Protein 6Y2K (pdb70)

Secondary structure (DSSP, 8-state):
-EEEEE--GGGS-GGGHHHHHHHHHHHTEEEEEE-TT-HHHH-SBTTB---HHHHHHHHHHHHTT-EEEEEP-TTS--HHHHHH-GGG--B-TTS-B--SSSS--S-TT-HHHHHHHHHHHHHHHHHHTT-TTEEEEE-SSSTTTTT-SS--SHHHHHHHHHHHHHHHSSHHHHHHHHTTTGGG---SSGGG---SSS-SSPPPHHHHHHHHHHHHHHHHHHHHHHHHHHHHHSTTPEEEEEEESS--SS-HHHHHTT-SEEEEEE-HHHHHHH-TTS-HHHHHHTTTT--TTHHHHHHHHHHHHTTT-EEEEEE--S--SSSSS-PPPPTTHHHHHHHHHHHTT-SEEEEE-SB--SSSTTTT---SB-TTS-B-HHHHHHHHHHHHHHHHHHHTT--HHHHHTS----SEEEE--HHHHHHHHH--SSTT--HHHHHHHHHHHHHHTT--EEEE-TTS--TT-SEEEES---S--HHHHHHHHH--SEEEE-TTTT---TTS---TT-TTGGGGGTS-EEEEEEEE--TT---EEESTT--EEEEEEEEEEEE-SPEEEEETT--EEEEEETTEEEE-EEE-HHHHHHHHHHHHHHTT-----PPTTEEEEEETTEEEEEE-SSS-EE---SSEEEEES-SEE-TTEEEEEEE-

CATH classification: 3.20.20.80 (+2 more: 3.40.50.880, 2.60.40.1180)

B-factor: mean 21.88, std 9.89, range [7.36, 133.35]

Solvent-accessible surface area: 25505 Å² total; per-residue (Å²): 10,33,4,0,0,0,3,4,0,43,52,22,86,98,104,50,10,75,62,0,0,68,19,0,141,151,5,24,5,77,37,0,2,0,0,0,55,0,0,70,50,0,1,68,69,46,56,108,68,92,31,112,20,0,38,66,2,0,83,40,2,84,80,30,55,4,103,0,1,0,0,0,0,0,0,26,1,9,94,41,0,6,92,147,32,98,59,0,28,3,73,34,119,56,28,154,84,73,43,89,53,76,68,6,6,0,2,2,4,3,120,83,0,30,95,25,0,104,85,0,0,37,43,0,1,107,127,2,0,132,32,100,2,3,31,0,0,0,0,0,4,14,2,0,19,87,107,6,4,50,0,23,9,131,22,7,13,50,18,0,46,134,45,0,36,154,72,31,54,72,10,119,40,0,22,174,16,9,25,0,126,114,165,107,43,80,42,208,47,30,105,66,0,103,24,17,22,136,68,162,87,90,13,14,27,4,11,79,4,2,4,21,22,2,7,2,35,24,0,20,38,2,0,82,17,0,5,70,20,0,105,126,52,2,66,85,45,36,0,0,1,0,2,18,21,38,26,27,22,2,34,0,27,77,0,3,124,28,14,40,2,1,0,5,5,2,24,6,3,1,12,3,28,114,35,103,12,6,71,131,113,24,42,156,81,28,66,106,10,0,5,1,0,4,2,0,0,1,0,1,4,0,13,22,2,6,119,48,75,0,6,0,0,10,1,0,4,6,40,5,44,102,6,93,119,53,21,77,22,27,127,20,0,3,21,0,2,0,0,6,0,0,0,1,7,1,28,3,0,1,0,12,15,1,27,32,3,76,101,41,137,44,81,134,3,10,1,0,0,111,48,86,20,106,58,15,118,0,0,119,26,0,40,73,0,16,99,19,20,149,76,0,12,149,40,28,66,49,84,61,98,83,1,44,80,19,87,19,71,4,125,1,0,0,0,0,20,4,38,3,1,15,6,4,58,15,58,38,121,9,235,37,4,112,1,18,54,18,0,0,53,0,0,16,0,0,7,40,1,24,12,23,1,14,1,7,24,23,100,12,84,10,127,96,16,78,0,0,0,0,0,0,3,0,40,1,55,94,104,1,13,95,70,1,79,75,12,136,8,4,0,2,0,0,0,13,0,0,19,43,47,67,30,17,76,113,11,187,81,73,11,0,3,52,0,22,98,36,1,76,11,52,12,83,168,56,61,34,17,58,97,159,61,57,33,49,4,53,41,209,36,25,69,24,110,1,68,28,11,27,3,64,9,137,27,165,21,65,35,22,0,83,15,125,78,38,27,14,0,0,0,2,101,55,82,34,12,0,1,0,0,4,2,32,55,82,1,5,32,21,2,1,24,87,0,0,126,74,14,69,32,102,47,146,125,22,49,189,4,0,8,14,2,72,2,33,58,0,9,0,0,2,0,4,23,90,103,87,34,89,26,114,21,158,107,13,86,71,30,12,47,46,76,66,0,20,50,6,30,0,0,0,14,46,88,155

Nearest PDB structures (foldseek):
  6y2k-assembly1_A  TM=1.002E+00  e=0.000E+00  Marinomonas sp. ef1
  1kwg-assembly1_A  TM=9.855E-01  e=4.523E-96  Thermus thermophilus
  6lvw-assembly1_A  TM=9.469E-01  e=5.481E-74  Halorubrum lacusprofundi ATCC 49239
  5e9a-assembly1_A  TM=9.154E-01  e=1.864E-57  Rahnella sp. R3
  4uoq-assembly1_C  TM=8.722E-01  e=1.752E-51  Bifidobacterium animalis subsp. lactis Bl-04

Structure (mmCIF, N/CA/C/O backbone):
data_6Y2K
#
_entry.id   6Y2K
#
_cell.length_a   133.332
_cell.length_b   133.332
_cell.length_c   232.574
_cell.angle_alpha   90.000
_cell.angle_beta   90.000
_cell.angle_gamma   120.000
#
_symmetry.space_group_name_H-M   'P 63 2 2'
#
loop_
_entity.id
_entity.type
_entity.pdbx_description
1 polymer beta-galactosidase
2 non-polymer 'CHLORIDE ION'
3 non-polymer GLYCEROL
4 water water
#
loop_
_atom_site.group_PDB
_atom_site.id
_atom_site.type_symbol
_atom_site.label_atom_id
_atom_site.label_alt_id
_atom_site.label_comp_id
_atom_site.label_asym_id
_atom_site.label_entity_id
_atom_site.label_seq_id
_atom_site.pdbx_PDB_ins_code
_atom_site.Cartn_x
_atom_site.Cartn_y
_atom_site.Cartn_z
_atom_site.occupancy
_atom_site.B_iso_or_equiv
_atom_site.auth_seq_id
_atom_site.auth_comp_id
_atom_site.auth_asym_id
_atom_site.auth_atom_id
_atom_site.pdbx_PDB_model_num
ATOM 1 N N . MET A 1 1 ? 37.745 73.322 267.134 1.00 21.76 1 MET A N 1
ATOM 2 C CA . MET A 1 1 ? 37.384 72.104 267.919 1.00 21.62 1 MET A CA 1
ATOM 3 C C . MET A 1 1 ? 36.174 71.394 267.322 1.00 22.01 1 MET A C 1
ATOM 4 O O . MET A 1 1 ? 35.080 71.394 267.900 1.00 22.25 1 MET A O 1
ATOM 9 N N . LYS A 1 2 ? 36.392 70.785 266.157 1.00 22.32 2 LYS A N 1
ATOM 10 C CA . LYS A 1 2 ? 35.338 70.099 265.405 1.00 22.05 2 LYS A CA 1
ATOM 11 C C . LYS A 1 2 ? 35.662 68.622 265.221 1.00 20.48 2 LYS A C 1
ATOM 12 O O . LYS A 1 2 ? 36.820 68.231 265.288 1.00 19.57 2 LYS A O 1
ATOM 18 N N . LEU A 1 3 ? 34.627 67.815 264.996 1.00 19.35 3 LEU A N 1
ATOM 19 C CA . LEU A 1 3 ? 34.775 66.373 264.820 1.00 18.54 3 LEU A CA 1
ATOM 20 C C . LEU A 1 3 ? 34.537 65.943 263.375 1.00 18.62 3 LEU A C 1
ATOM 21 O O . LEU A 1 3 ? 33.762 66.568 262.640 1.00 18.13 3 LEU A O 1
ATOM 26 N N . GLY A 1 4 ? 35.207 64.858 262.989 1.00 18.01 4 GLY A N 1
ATOM 27 C CA . GLY A 1 4 ? 35.121 64.307 261.646 1.00 17.44 4 GLY A CA 1
ATOM 28 C C . GLY A 1 4 ? 35.123 62.790 261.644 1.00 17.28 4 GLY A C 1
ATOM 29 O O . GLY A 1 4 ? 35.326 62.156 262.682 1.00 16.91 4 GLY A O 1
ATOM 30 N N . VAL A 1 5 ? 34.911 62.203 260.472 1.00 17.08 5 VAL A N 1
ATOM 31 C CA . VAL A 1 5 ? 35.072 60.762 260.309 1.00 16.68 5 VAL A CA 1
ATOM 32 C C . VAL A 1 5 ? 35.550 60.396 258.903 1.00 16.47 5 VAL A C 1
ATOM 33 O O . VAL A 1 5 ? 35.223 61.078 257.934 1.00 16.24 5 VAL A O 1
ATOM 37 N N . CYS A 1 6 ? 36.341 59.323 258.814 1.00 16.22 6 CYS A N 1
ATOM 38 C CA . CYS A 1 6 ? 36.749 58.733 257.544 1.00 16.13 6 CYS A CA 1
ATOM 39 C C . CYS A 1 6 ? 35.707 57.686 257.159 1.00 15.85 6 CYS A C 1
ATOM 40 O O . CYS A 1 6 ? 35.371 56.818 257.966 1.00 16.38 6 CYS A O 1
ATOM 43 N N . TYR A 1 7 ? 35.208 57.772 255.923 1.00 16.44 7 TYR A N 1
ATOM 44 C CA . TYR A 1 7 ? 34.014 57.044 255.470 1.00 16.27 7 TYR A CA 1
ATOM 45 C C . TYR A 1 7 ? 34.228 56.413 254.090 1.00 16.23 7 TYR A C 1
ATOM 46 O O . TYR A 1 7 ? 34.923 56.980 253.242 1.00 16.34 7 TYR A O 1
ATOM 55 N N . TYR A 1 8 ? 33.635 55.231 253.884 1.00 15.95 8 TYR A N 1
ATOM 56 C CA . TYR A 1 8 ? 33.755 54.466 252.629 1.00 15.88 8 TYR A CA 1
ATOM 57 C C . TYR A 1 8 ? 32.369 54.080 252.104 1.00 15.81 8 TYR A C 1
ATOM 58 O O . TYR A 1 8 ? 31.947 52.939 252.235 1.00 15.44 8 TYR A O 1
ATOM 67 N N . PRO A 1 9 ? 31.646 55.045 251.504 1.00 16.67 9 PRO A N 1
ATOM 68 C CA . PRO A 1 9 ? 30.318 54.726 250.952 1.00 16.93 9 PRO A CA 1
ATOM 69 C C . PRO A 1 9 ? 30.363 53.589 249.919 1.00 17.13 9 PRO A C 1
ATOM 70 O O . PRO A 1 9 ? 29.437 52.775 249.864 1.00 17.32 9 PRO A O 1
ATOM 74 N N . GLU A 1 10 ? 31.459 53.509 249.161 1.00 16.81 10 GLU A N 1
ATOM 75 C CA . GLU A 1 10 ? 31.674 52.408 248.218 1.00 17.33 10 GLU A CA 1
ATOM 76 C C . GLU A 1 10 ? 31.791 51.001 248.849 1.00 17.54 10 GLU A C 1
ATOM 77 O O . GLU A 1 10 ? 31.735 49.993 248.125 1.00 18.25 10 GLU A O 1
ATOM 83 N N . HIS A 1 11 ? 31.970 50.915 250.169 1.00 17.28 11 HIS A N 1
ATOM 84 C CA . HIS A 1 11 ? 31.958 49.621 250.869 1.00 17.06 11 HIS A CA 1
ATOM 85 C C . HIS A 1 11 ? 30.583 49.154 251.339 1.00 17.26 11 HIS A C 1
ATOM 86 O O . HIS A 1 11 ? 30.463 48.020 251.818 1.00 17.25 11 HIS A O 1
ATOM 93 N N . TRP A 1 12 ? 29.564 50.012 251.229 1.00 17.04 12 TRP A N 1
ATOM 94 C CA . TRP A 1 12 ? 28.239 49.751 251.822 1.00 18.11 12 TRP A CA 1
ATOM 95 C C . TRP A 1 12 ? 27.131 49.919 250.776 1.00 19.28 12 TRP A C 1
ATOM 96 O O . TRP A 1 12 ? 27.256 50.753 249.883 1.00 18.93 12 TRP A O 1
ATOM 107 N N . PRO A 1 13 ? 26.039 49.143 250.895 1.00 20.88 13 PRO A N 1
ATOM 108 C CA . PRO A 1 13 ? 24.932 49.371 249.956 1.00 21.91 13 PRO A CA 1
ATOM 109 C C . PRO A 1 13 ? 24.360 50.790 250.073 1.00 22.23 13 PRO A C 1
ATOM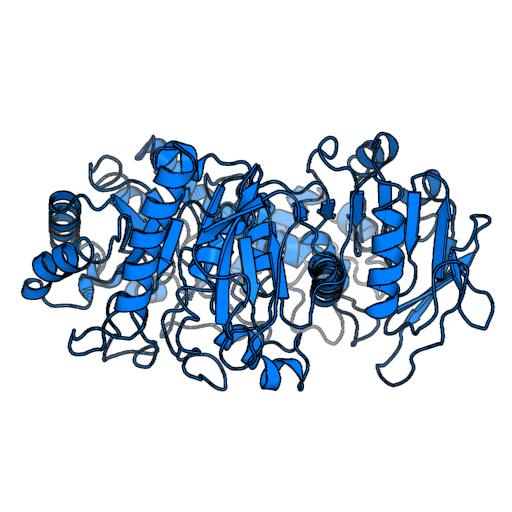 110 O O . PRO A 1 13 ? 24.369 51.373 251.155 1.00 21.14 13 PRO A O 1
ATOM 114 N N . LYS A 1 14 ? 23.888 51.330 248.947 1.00 23.41 14 LYS A N 1
ATOM 115 C CA . LYS A 1 14 ? 23.321 52.689 248.890 1.00 24.03 14 LYS A CA 1
ATOM 116 C C . LYS A 1 14 ? 22.154 52.894 249.854 1.00 22.75 14 LYS A C 1
ATOM 117 O O . LYS A 1 14 ? 21.917 54.015 250.296 1.00 22.14 14 LYS A O 1
ATOM 123 N N . SER A 1 15 ? 21.435 51.816 250.169 1.00 22.47 15 SER A N 1
ATOM 124 C CA . SER A 1 15 ? 20.376 51.835 251.185 1.00 22.99 15 SER A CA 1
ATOM 125 C C . SER A 1 15 ? 20.834 52.252 252.605 1.00 23.20 15 SER A C 1
ATOM 126 O O . SER A 1 15 ? 20.000 52.635 253.426 1.00 23.74 15 SER A O 1
ATOM 129 N N . ARG A 1 16 ? 22.138 52.174 252.883 1.00 22.82 16 ARG A N 1
ATOM 130 C CA . ARG A 1 16 ? 22.732 52.666 254.141 1.00 22.45 16 ARG A CA 1
ATOM 131 C C . ARG A 1 16 ? 23.061 54.156 254.167 1.00 21.80 16 ARG A C 1
ATOM 132 O O . ARG A 1 16 ? 23.187 54.728 255.251 1.00 22.05 16 ARG A O 1
ATOM 140 N N . TRP A 1 17 ? 23.217 54.781 253.001 1.00 21.05 17 TRP A N 1
ATOM 141 C CA . TRP A 1 17 ? 23.884 56.089 252.908 1.00 20.96 17 TRP A CA 1
ATOM 142 C C . TRP A 1 17 ? 23.185 57.248 253.634 1.00 20.98 17 TRP A C 1
ATOM 143 O O . TRP A 1 17 ? 23.852 58.062 254.295 1.00 19.10 17 TRP A O 1
ATOM 154 N N . VAL A 1 18 ? 21.862 57.343 253.514 1.00 21.34 18 VAL A N 1
ATOM 155 C CA . VAL A 1 18 ? 21.134 58.441 254.171 1.00 22.45 18 VAL A CA 1
ATOM 156 C C . VAL A 1 18 ? 21.227 58.276 255.692 1.00 22.45 18 VAL A C 1
ATOM 157 O O . VAL A 1 18 ? 21.522 59.238 256.403 1.00 22.55 18 VAL A O 1
ATOM 161 N N . GLU A 1 19 ? 20.970 57.058 256.166 1.00 23.16 19 GLU A N 1
ATOM 162 C CA . GLU A 1 19 ? 21.106 56.718 257.588 1.00 24.85 19 GLU A CA 1
ATOM 163 C C . GLU A 1 19 ? 22.512 57.019 258.136 1.00 22.83 19 GLU A C 1
ATOM 164 O O . GLU A 1 19 ? 22.628 57.556 259.234 1.00 22.55 19 GLU A O 1
ATOM 170 N N . ASP A 1 20 ? 23.559 56.667 257.383 1.00 21.58 20 ASP A N 1
ATOM 171 C CA . ASP A 1 20 ? 24.939 56.913 257.819 1.00 20.95 20 ASP A CA 1
ATOM 172 C C . ASP A 1 20 ? 25.123 58.401 258.100 1.00 20.36 20 ASP A C 1
ATOM 173 O O . ASP A 1 20 ? 25.615 58.778 259.164 1.00 19.65 20 ASP A O 1
ATOM 178 N N . ALA A 1 21 ? 24.711 59.235 257.147 1.00 19.91 21 ALA A N 1
ATOM 179 C CA . ALA A 1 21 ? 24.895 60.681 257.246 1.00 20.27 21 ALA A CA 1
ATOM 180 C C . ALA A 1 21 ? 24.100 61.301 258.401 1.00 20.34 21 ALA A C 1
ATOM 181 O O . ALA A 1 21 ? 24.604 62.184 259.095 1.00 21.29 21 ALA A O 1
ATOM 183 N N . GLN A 1 22 ? 22.872 60.829 258.608 1.00 21.17 22 GLN A N 1
ATOM 184 C CA . GLN A 1 22 ? 22.022 61.289 259.723 1.00 21.50 22 GLN A CA 1
ATOM 185 C C . GLN A 1 22 ? 22.634 60.906 261.076 1.00 20.68 22 GLN A C 1
ATOM 186 O O . GLN A 1 22 ? 22.702 61.727 261.984 1.00 20.71 22 GLN A O 1
ATOM 192 N N . HIS A 1 23 ? 23.099 59.666 261.172 1.00 19.90 23 HIS A N 1
ATOM 193 C CA . HIS A 1 23 ? 23.769 59.151 262.368 1.00 19.85 23 HIS A CA 1
ATOM 194 C C . HIS A 1 23 ? 25.039 59.984 262.665 1.00 19.97 23 HIS A C 1
ATOM 195 O O . HIS A 1 23 ? 25.240 60.429 263.795 1.00 20.47 23 HIS A O 1
ATOM 202 N N . MET A 1 24 ? 25.855 60.247 261.650 1.00 19.68 24 MET A N 1
ATOM 203 C CA . MET A 1 24 ? 27.034 61.116 261.816 1.00 20.26 24 MET A CA 1
ATOM 204 C C . MET A 1 24 ? 26.667 62.471 262.447 1.00 21.17 24 MET A C 1
ATOM 205 O O . MET A 1 24 ? 27.299 62.924 263.400 1.00 19.73 24 MET A O 1
ATOM 210 N N . ARG A 1 25 ? 25.623 63.087 261.909 1.00 22.67 25 ARG A N 1
ATOM 211 C CA A ARG A 1 25 ? 25.138 64.374 262.410 0.50 23.42 25 ARG A CA 1
ATOM 212 C CA B ARG A 1 25 ? 25.110 64.363 262.407 0.50 23.70 25 ARG A CA 1
ATOM 213 C C . ARG A 1 25 ? 24.732 64.265 263.886 1.00 23.55 25 ARG A C 1
ATOM 214 O O . ARG A 1 25 ? 25.109 65.120 264.689 1.00 23.57 25 ARG A O 1
ATOM 229 N N . ARG A 1 26 ? 23.997 63.209 264.242 1.00 23.38 26 ARG A N 1
ATOM 230 C CA . ARG A 1 26 ? 23.541 63.006 265.631 1.00 23.59 26 ARG A CA 1
ATOM 231 C C . ARG A 1 26 ? 24.698 62.964 266.624 1.00 22.90 26 ARG A C 1
ATOM 232 O O . ARG A 1 26 ? 24.585 63.487 267.726 1.00 21.44 26 ARG A O 1
ATOM 240 N N . ILE A 1 27 ? 25.798 62.332 266.225 1.00 21.83 27 ILE A N 1
ATOM 241 C CA . ILE A 1 27 ? 27.002 62.243 267.061 1.00 21.53 27 ILE A CA 1
ATOM 242 C C . ILE A 1 27 ? 27.670 63.610 267.255 1.00 20.95 27 ILE A C 1
ATOM 243 O O . ILE A 1 27 ? 28.267 63.855 268.297 1.00 21.57 27 ILE A O 1
ATOM 248 N N . GLY A 1 28 ? 27.545 64.499 266.278 1.00 20.44 28 GLY A N 1
ATOM 249 C CA . GLY A 1 28 ? 28.251 65.785 266.279 1.00 20.81 28 GLY A CA 1
ATOM 250 C C . GLY A 1 28 ? 29.368 65.893 265.254 1.00 20.73 28 GLY A C 1
ATOM 251 O O . GLY A 1 28 ? 30.130 66.870 265.272 1.00 20.92 28 GLY A O 1
ATOM 252 N N . ILE A 1 29 ? 29.459 64.904 264.358 1.00 20.38 29 ILE A N 1
ATOM 253 C CA A ILE A 1 29 ? 30.421 64.917 263.255 0.50 20.38 29 ILE A CA 1
ATOM 254 C CA B ILE A 1 29 ? 30.434 64.933 263.271 0.50 20.35 29 ILE A CA 1
ATOM 255 C C . ILE A 1 29 ? 30.056 66.046 262.288 1.00 20.53 29 ILE A C 1
ATOM 256 O O . ILE A 1 29 ? 28.892 66.182 261.913 1.00 19.90 29 ILE A O 1
ATOM 265 N N . GLN A 1 30 ? 31.050 66.841 261.887 1.00 20.51 30 GLN A N 1
ATOM 266 C CA . GLN A 1 30 ? 30.858 67.947 260.938 1.00 21.03 30 GLN A CA 1
ATOM 267 C C . GLN A 1 30 ? 31.601 67.783 259.602 1.00 21.29 30 GLN A C 1
ATOM 268 O O . GLN A 1 30 ? 31.217 68.435 258.612 1.00 19.74 30 GLN A O 1
ATOM 274 N N . TYR A 1 31 ? 32.664 66.960 259.580 1.00 20.24 31 TYR A N 1
ATOM 275 C CA . TYR A 1 31 ? 33.479 66.712 258.387 1.00 20.26 31 TYR A CA 1
ATOM 276 C C . TYR A 1 31 ? 33.555 65.218 258.091 1.00 19.07 31 TYR A C 1
ATOM 277 O O . TYR A 1 31 ? 33.610 64.399 259.003 1.00 17.72 31 TYR A O 1
ATOM 286 N N . VAL A 1 32 ? 33.571 64.873 256.805 1.00 18.45 32 VAL A N 1
ATOM 287 C CA . VAL A 1 32 ? 33.624 63.479 256.369 1.00 18.28 32 VAL A CA 1
ATOM 288 C C . VAL A 1 32 ? 34.614 63.338 255.218 1.00 17.73 32 VAL A C 1
ATOM 289 O O . VAL A 1 32 ? 34.502 64.060 254.220 1.00 17.33 32 VAL A O 1
ATOM 293 N N . ARG A 1 33 ? 35.570 62.411 255.344 1.00 16.99 33 ARG A N 1
ATOM 294 C CA . ARG A 1 33 ? 36.513 62.137 254.258 1.00 16.59 33 ARG A CA 1
ATOM 295 C C . ARG A 1 33 ? 36.030 60.947 253.422 1.00 16.41 33 ARG A C 1
ATOM 296 O O . ARG A 1 33 ? 35.594 59.934 253.966 1.00 16.04 33 ARG A O 1
ATOM 304 N N . VAL A 1 34 ? 36.082 61.093 252.097 1.00 16.37 34 VAL A N 1
ATOM 305 C CA . VAL A 1 34 ? 35.789 59.991 251.170 1.00 16.60 34 VAL A CA 1
ATOM 306 C C . VAL A 1 34 ? 36.731 59.990 249.959 1.00 16.74 34 VAL A C 1
ATOM 307 O O . VAL A 1 34 ? 37.326 61.018 249.626 1.00 16.74 34 VAL A O 1
ATOM 311 N N . GLY A 1 35 ? 36.860 58.823 249.321 1.00 16.64 35 GLY A N 1
ATOM 312 C CA . GLY A 1 35 ? 37.369 58.722 247.943 1.00 16.44 35 GLY A CA 1
ATOM 313 C C . GLY A 1 35 ? 38.798 58.261 247.673 1.00 16.34 35 GLY A C 1
ATOM 314 O O . GLY A 1 35 ? 39.104 57.877 246.537 1.00 17.15 35 GLY A O 1
ATOM 315 N N . GLU A 1 36 ? 39.666 58.270 248.685 1.00 15.82 36 GLU A N 1
ATOM 316 C CA . GLU A 1 36 ? 41.113 58.045 248.458 1.00 15.65 36 GLU A CA 1
ATOM 317 C C . GLU A 1 36 ? 41.522 56.625 248.018 1.00 15.56 36 GLU A C 1
ATOM 318 O O . GLU A 1 36 ? 42.633 56.444 247.517 1.00 15.79 36 GLU A O 1
ATOM 324 N N . PHE A 1 37 ? 40.660 55.625 248.210 1.00 15.85 37 PHE A N 1
ATOM 325 C CA . PHE A 1 37 ? 40.942 54.265 247.727 1.00 16.10 37 PHE A CA 1
ATOM 326 C C . PHE A 1 37 ? 39.980 53.781 246.632 1.00 16.13 37 PHE A C 1
ATOM 327 O O . PHE A 1 37 ? 39.870 52.570 246.400 1.00 16.03 37 PHE A O 1
ATOM 335 N N . SER A 1 38 ? 39.332 54.711 245.923 1.00 16.40 38 SER A N 1
ATOM 336 C CA . SER A 1 38 ? 38.189 54.373 245.047 1.00 16.52 38 SER A CA 1
ATOM 337 C C . SER A 1 38 ? 38.497 54.235 243.540 1.00 16.45 38 SER A C 1
ATOM 338 O O . SER A 1 38 ? 37.571 54.072 242.750 1.00 17.06 38 SER A O 1
ATOM 341 N N . TRP A 1 39 ? 39.769 54.263 243.135 1.00 16.33 39 TRP A N 1
ATOM 342 C CA . TRP A 1 39 ? 40.101 54.225 241.699 1.00 16.32 39 TRP A CA 1
ATOM 343 C C . TRP A 1 39 ? 39.496 53.016 240.978 1.00 16.70 39 TRP A C 1
ATOM 344 O O . TRP A 1 39 ? 38.947 53.179 239.894 1.00 16.91 39 TRP A O 1
ATOM 355 N N . SER A 1 40 ? 39.552 51.817 241.563 1.00 16.83 40 SER A N 1
ATOM 356 C CA . SER A 1 40 ? 38.939 50.643 240.905 1.00 16.99 40 SER A CA 1
ATOM 357 C C . SER A 1 40 ? 37.406 50.738 240.785 1.00 17.50 40 SER A C 1
ATOM 358 O O . SER A 1 40 ? 36.828 50.095 239.913 1.00 17.52 40 SER A O 1
ATOM 361 N N . THR A 1 41 ? 36.761 51.524 241.650 1.00 17.52 41 THR A N 1
ATOM 362 C CA . THR A 1 41 ? 35.319 51.801 241.533 1.00 17.82 41 THR A CA 1
ATOM 363 C C . THR A 1 41 ? 35.075 52.837 240.423 1.00 17.40 41 THR A C 1
ATOM 364 O O . THR A 1 41 ? 34.158 52.680 239.615 1.00 17.06 41 THR A O 1
ATOM 368 N N . ILE A 1 42 ? 35.916 53.871 240.375 1.00 16.95 42 ILE A N 1
ATOM 369 C CA . ILE A 1 42 ? 35.799 54.930 239.364 1.00 16.85 42 ILE A CA 1
ATOM 370 C C . ILE A 1 42 ? 36.108 54.408 237.952 1.00 17.10 42 ILE A C 1
ATOM 371 O O . ILE A 1 42 ? 35.376 54.719 237.017 1.00 17.19 42 ILE A O 1
ATOM 376 N N . GLU A 1 43 ? 37.198 53.650 237.808 1.00 16.16 43 GLU A N 1
ATOM 377 C CA . GLU A 1 43 ? 37.707 53.219 236.502 1.00 15.96 43 GLU A CA 1
ATOM 378 C C . GLU A 1 43 ? 38.170 51.755 236.575 1.00 15.55 43 GLU A C 1
ATOM 379 O O . GLU A 1 43 ? 39.374 51.478 236.652 1.00 15.20 43 GLU A O 1
ATOM 385 N N . PRO A 1 44 ? 37.213 50.813 236.559 1.00 15.54 44 PRO A N 1
ATOM 386 C CA . PRO A 1 44 ? 37.571 49.386 236.647 1.00 15.80 44 PRO A CA 1
ATOM 387 C C . PRO A 1 44 ? 38.315 48.859 235.430 1.00 16.39 44 PRO A C 1
ATOM 388 O O . PRO A 1 44 ? 39.026 47.865 235.545 1.00 16.49 44 PRO A O 1
ATOM 392 N N . THR A 1 45 ? 38.120 49.506 234.280 1.00 16.74 45 THR A N 1
ATOM 393 C CA . THR A 1 45 ? 38.853 49.207 233.051 1.00 17.00 45 THR A CA 1
ATOM 394 C C . THR A 1 45 ? 39.046 50.564 232.354 1.00 17.30 45 THR A C 1
ATOM 395 O O . THR A 1 45 ? 38.181 51.435 232.483 1.00 17.43 45 THR A O 1
ATOM 399 N N . PRO A 1 46 ? 40.184 50.773 231.664 1.00 17.15 46 PRO A N 1
ATOM 400 C CA . PRO A 1 46 ? 40.520 52.117 231.183 1.00 17.38 46 PRO A CA 1
ATOM 401 C C . PRO A 1 46 ? 39.479 52.741 230.256 1.00 17.66 46 PRO A C 1
ATOM 402 O O . PRO A 1 46 ? 39.044 52.113 229.293 1.00 17.25 46 PRO A O 1
ATOM 406 N N . GLY A 1 47 ? 39.078 53.966 230.584 1.00 18.13 47 GLY A N 1
ATOM 407 C CA . GLY A 1 47 ? 38.141 54.722 229.775 1.00 18.67 47 GLY A CA 1
ATOM 408 C C . GLY A 1 47 ? 36.681 54.523 230.129 1.00 19.25 47 GLY A C 1
ATOM 409 O O . GLY A 1 47 ? 35.836 55.220 229.576 1.00 19.63 47 GLY A O 1
ATOM 410 N N . GLU A 1 48 ? 36.376 53.597 231.042 1.00 19.35 48 GLU A N 1
ATOM 411 C CA . GLU A 1 48 ? 34.994 53.323 231.457 1.00 19.83 48 GLU A CA 1
ATOM 412 C C . GLU A 1 48 ? 34.833 53.827 232.889 1.00 19.49 48 GLU A C 1
ATOM 413 O O . GLU A 1 48 ? 35.267 53.181 233.853 1.00 18.88 48 GLU A O 1
ATOM 419 N N . LEU A 1 49 ? 34.243 55.015 233.011 1.00 18.85 49 LEU A N 1
ATOM 420 C CA . LEU A 1 49 ? 34.242 55.768 234.253 1.00 18.31 49 LEU A CA 1
ATOM 421 C C . LEU A 1 49 ? 32.900 55.712 234.941 1.00 18.24 49 LEU A C 1
ATOM 422 O O . LEU A 1 49 ? 31.862 55.700 234.283 1.00 17.20 49 LEU A O 1
ATOM 427 N N . HIS A 1 50 ? 32.942 55.684 236.271 1.00 18.21 50 HIS A N 1
ATOM 428 C CA . HIS A 1 50 ? 31.758 55.583 237.107 1.00 18.96 50 HIS A CA 1
ATOM 429 C C . HIS A 1 50 ? 31.833 56.652 238.198 1.00 18.85 50 HIS A C 1
ATOM 430 O O . HIS A 1 50 ? 32.519 56.470 239.219 1.00 18.50 50 HIS A O 1
ATOM 437 N N . TRP A 1 51 ? 31.161 57.776 237.946 1.00 18.33 51 TRP A N 1
ATOM 438 C CA . TRP A 1 51 ? 31.052 58.889 238.895 1.00 18.58 51 TRP A CA 1
ATOM 439 C C . TRP A 1 51 ? 29.716 58.937 239.642 1.00 18.95 51 TRP A C 1
ATOM 440 O O . TRP A 1 51 ? 29.606 59.657 240.636 1.00 18.27 51 TRP A O 1
ATOM 451 N N . GLU A 1 52 ? 28.705 58.207 239.168 1.00 19.43 52 GLU A N 1
ATOM 452 C CA . GLU A 1 52 ? 27.355 58.281 239.753 1.00 20.18 52 GLU A CA 1
ATOM 453 C C . GLU A 1 52 ? 27.343 58.046 241.273 1.00 19.59 52 GLU A C 1
ATOM 454 O O . GLU A 1 52 ? 26.672 58.780 242.006 1.00 19.04 52 GLU A O 1
ATOM 460 N N . TRP A 1 53 ? 28.079 57.032 241.734 1.00 18.67 53 TRP A N 1
ATOM 461 C CA . TRP A 1 53 ? 28.156 56.705 243.171 1.00 18.46 53 TRP A CA 1
ATOM 462 C C . TRP A 1 53 ? 28.621 57.905 244.002 1.00 18.18 53 TRP A C 1
ATOM 463 O O . TRP A 1 53 ? 28.053 58.203 245.055 1.00 19.30 53 TRP A O 1
ATOM 474 N N . LEU A 1 54 ? 29.637 58.602 243.507 1.00 18.06 54 LEU A N 1
ATOM 475 C CA . LEU A 1 54 ? 30.246 59.710 244.228 1.00 18.76 54 LEU A CA 1
ATOM 476 C C . LEU A 1 54 ? 29.391 60.970 244.104 1.00 19.32 54 LEU A C 1
ATOM 477 O O . LEU A 1 54 ? 29.236 61.708 245.077 1.00 19.30 54 LEU A O 1
ATOM 482 N N . ASP A 1 55 ? 28.830 61.204 242.915 1.00 19.84 55 ASP A N 1
ATOM 483 C CA . ASP A 1 55 ? 27.848 62.284 242.702 1.00 20.16 55 ASP A CA 1
ATOM 484 C C . ASP A 1 55 ? 26.728 62.213 243.738 1.00 20.30 55 ASP A C 1
ATOM 485 O O . ASP A 1 55 ? 26.381 63.226 244.352 1.00 21.52 55 ASP A O 1
ATOM 490 N N . GLU A 1 56 ? 26.181 61.013 243.929 1.00 20.62 56 GLU A N 1
ATOM 491 C CA . GLU A 1 56 ? 25.082 60.794 244.865 1.00 21.64 56 GLU A CA 1
ATOM 492 C C . GLU A 1 56 ? 25.501 60.883 246.325 1.00 20.96 56 GLU A C 1
ATOM 493 O O . GLU A 1 56 ? 24.776 61.456 247.139 1.00 19.31 56 GLU A O 1
ATOM 499 N N . SER A 1 57 ? 26.657 60.305 246.651 1.00 20.38 57 SER A N 1
ATOM 500 C CA . SER A 1 57 ? 27.173 60.333 248.024 1.00 20.46 57 SER A CA 1
ATOM 501 C C . SER A 1 57 ? 27.437 61.757 248.504 1.00 20.52 57 SER A C 1
ATOM 502 O O . SER A 1 57 ? 27.044 62.113 249.611 1.00 21.10 57 SER A O 1
ATOM 505 N N . LEU A 1 58 ? 28.092 62.567 247.678 1.00 20.86 58 LEU A N 1
ATOM 506 C CA . LEU A 1 58 ? 28.377 63.951 248.048 1.00 21.41 58 LEU A CA 1
ATOM 507 C C . LEU A 1 58 ? 27.077 64.735 248.286 1.00 22.73 58 LEU A C 1
ATOM 508 O O . LEU A 1 58 ? 27.001 65.513 249.232 1.00 22.81 58 LEU A O 1
ATOM 513 N N . ASP A 1 59 ? 26.058 64.514 247.452 1.00 23.09 59 ASP A N 1
ATOM 514 C CA . ASP A 1 59 ? 24.757 65.188 247.653 1.00 23.83 59 ASP A CA 1
ATOM 515 C C . ASP A 1 59 ? 24.090 64.786 248.972 1.00 22.86 59 ASP A C 1
ATOM 516 O O . ASP A 1 59 ? 23.581 65.647 249.685 1.00 24.08 59 ASP A O 1
ATOM 521 N N . ILE A 1 60 ? 24.120 63.498 249.311 1.00 22.54 60 ILE A N 1
ATOM 522 C CA . ILE A 1 60 ? 23.538 63.014 250.568 1.00 22.31 60 ILE A CA 1
ATOM 523 C C . ILE A 1 60 ? 24.253 63.630 251.782 1.00 22.77 60 ILE A C 1
ATOM 524 O O . ILE A 1 60 ? 23.598 64.129 252.704 1.00 22.01 60 ILE A O 1
ATOM 529 N N . LEU A 1 61 ? 25.588 63.616 251.759 1.00 22.16 61 LEU A N 1
ATOM 530 C CA . LEU A 1 61 ? 26.390 64.214 252.830 1.00 21.58 61 LEU A CA 1
ATOM 531 C C . LEU A 1 61 ? 26.115 65.723 252.958 1.00 22.27 61 LEU A C 1
ATOM 532 O O . LEU A 1 61 ? 25.950 66.227 254.069 1.00 21.57 61 LEU A O 1
ATOM 537 N N . HIS A 1 62 ? 26.044 66.426 251.826 1.00 23.06 62 HIS A N 1
ATOM 538 C CA . HIS A 1 62 ? 25.707 67.856 251.817 1.00 23.89 62 HIS A CA 1
ATOM 539 C C . HIS A 1 62 ? 24.329 68.144 252.425 1.00 24.70 62 HIS A C 1
ATOM 540 O O . HIS A 1 62 ? 24.176 69.102 253.180 1.00 24.02 62 HIS A O 1
ATOM 547 N N . SER A 1 63 ? 23.349 67.299 252.114 1.00 25.90 63 SER A N 1
ATOM 548 C CA . SER A 1 63 ? 21.969 67.481 252.596 1.00 27.08 63 SER A CA 1
ATOM 549 C C . SER A 1 63 ? 21.821 67.390 254.126 1.00 27.52 63 SER A C 1
ATOM 550 O O . SER A 1 63 ? 20.848 67.904 254.687 1.00 26.39 63 SER A O 1
ATOM 553 N N . GLN A 1 64 ? 22.779 66.734 254.787 1.00 26.75 64 GLN A N 1
ATOM 554 C CA . GLN A 1 64 ? 22.834 66.680 256.248 1.00 26.60 64 GLN A CA 1
ATOM 555 C C . GLN A 1 64 ? 23.758 67.726 256.865 1.00 25.79 64 GLN A C 1
ATOM 556 O O . GLN A 1 64 ? 23.977 67.706 258.070 1.00 26.15 64 GLN A O 1
ATOM 562 N N . GLY A 1 65 ? 24.264 68.656 256.055 1.00 25.38 65 GLY A N 1
ATOM 563 C CA . GLY A 1 65 ? 25.163 69.713 256.523 1.00 25.33 65 GLY A CA 1
ATOM 564 C C . GLY A 1 65 ? 26.608 69.297 256.754 1.00 25.11 65 GLY A C 1
ATOM 565 O O . GLY A 1 65 ? 27.358 70.036 257.384 1.00 26.06 65 GLY A O 1
ATOM 566 N N . LEU A 1 66 ? 27.007 68.137 256.231 1.00 23.95 66 LEU A N 1
ATOM 567 C CA . LEU A 1 66 ? 28.375 67.633 256.398 1.00 23.35 66 LEU A CA 1
ATOM 568 C C . LEU A 1 66 ? 29.289 68.192 255.320 1.00 22.86 66 LEU A C 1
ATOM 569 O O . LEU A 1 66 ? 28.942 68.174 254.138 1.00 23.51 66 LEU A O 1
ATOM 574 N N . LYS A 1 67 ? 30.446 68.693 255.744 1.00 22.01 67 LYS A N 1
ATOM 575 C CA . LYS A 1 67 ? 31.473 69.211 254.856 1.00 22.21 67 LYS A CA 1
ATOM 576 C C . LYS A 1 67 ? 32.412 68.081 254.470 1.00 21.05 67 LYS A C 1
ATOM 577 O O . LYS A 1 67 ? 32.848 67.328 255.334 1.00 21.31 67 LYS A O 1
ATOM 583 N N . VAL A 1 68 ? 32.741 67.969 253.185 1.00 19.18 68 VAL A N 1
ATOM 584 C CA . VAL A 1 68 ? 33.473 66.805 252.686 1.00 18.46 68 VAL A CA 1
ATOM 585 C C . VAL A 1 68 ? 34.939 67.120 252.397 1.00 17.80 68 VAL A C 1
ATOM 586 O O . VAL A 1 68 ? 35.259 68.163 251.823 1.00 17.96 68 VAL A O 1
ATOM 590 N N . ILE A 1 69 ? 35.814 66.202 252.820 1.00 17.26 69 ILE A N 1
ATOM 591 C CA . ILE A 1 69 ? 37.222 66.195 252.447 1.00 16.89 69 ILE A CA 1
ATOM 592 C C . ILE A 1 69 ? 37.353 65.113 251.383 1.00 16.93 69 ILE A C 1
ATOM 593 O O . ILE A 1 69 ? 37.179 63.935 251.685 1.00 16.29 69 ILE A O 1
ATOM 598 N N . LEU A 1 70 ? 37.658 65.506 250.146 1.00 17.02 70 LEU A N 1
ATOM 599 C CA . LEU A 1 70 ? 37.689 64.567 249.023 1.00 17.47 70 LEU A CA 1
ATOM 600 C C . LEU A 1 70 ? 39.131 64.104 248.810 1.00 16.69 70 LEU A C 1
ATOM 601 O O . LEU A 1 70 ? 40.023 64.922 248.625 1.00 16.06 70 LEU A O 1
ATOM 606 N N . GLY A 1 71 ? 39.362 62.799 248.837 1.00 16.62 71 GLY A N 1
ATOM 607 C CA . GLY A 1 71 ? 40.712 62.256 248.615 1.00 16.41 71 GLY A CA 1
ATOM 608 C C . GLY A 1 71 ? 40.976 61.888 247.159 1.00 16.12 71 GLY A C 1
ATOM 609 O O . GLY A 1 71 ? 40.160 61.201 246.556 1.00 16.44 71 GLY A O 1
ATOM 610 N N . THR A 1 72 ? 42.109 62.325 246.597 1.00 15.94 72 THR A N 1
ATOM 611 C CA . THR A 1 72 ? 42.539 61.832 245.293 1.00 15.90 72 THR A CA 1
ATOM 612 C C . THR A 1 72 ? 42.963 60.367 245.495 1.00 16.31 72 THR A C 1
ATOM 613 O O . THR A 1 72 ? 43.565 60.041 246.518 1.00 16.36 72 THR A O 1
ATOM 617 N N . PRO A 1 73 ? 42.637 59.487 244.536 1.00 16.37 73 PRO A N 1
ATOM 618 C CA . PRO A 1 73 ? 42.771 58.045 244.727 1.00 16.16 73 PRO A CA 1
ATOM 619 C C . PRO A 1 73 ? 44.122 57.434 244.311 1.00 15.52 73 PRO A C 1
ATOM 620 O O . PRO A 1 73 ? 44.202 56.227 244.044 1.00 15.61 73 PRO A O 1
ATOM 624 N N . THR A 1 74 ? 45.179 58.237 244.324 1.00 15.37 74 THR A N 1
ATOM 625 C CA . THR A 1 74 ? 46.455 57.855 243.715 1.00 15.42 74 THR A CA 1
ATOM 626 C C . THR A 1 74 ? 47.342 56.924 244.566 1.00 15.50 74 THR A C 1
ATOM 627 O O . THR A 1 74 ? 48.368 56.443 244.075 1.00 15.57 74 THR A O 1
ATOM 631 N N . ALA A 1 75 ? 46.953 56.658 245.812 1.00 15.45 75 ALA A N 1
ATOM 632 C CA . ALA A 1 75 ? 47.681 55.717 246.673 1.00 15.48 75 ALA A CA 1
ATOM 633 C C . ALA A 1 75 ? 47.530 54.279 246.216 1.00 15.57 75 ALA A C 1
ATOM 634 O O . ALA A 1 75 ? 48.418 53.457 246.465 1.00 16.18 75 ALA A O 1
ATOM 636 N N . THR A 1 76 ? 46.401 53.979 245.576 1.00 15.30 76 THR A N 1
ATOM 637 C CA . THR A 1 76 ? 46.035 52.624 245.189 1.00 15.22 76 THR A CA 1
ATOM 638 C C . THR A 1 76 ? 45.533 52.576 243.738 1.00 15.19 76 THR A C 1
ATOM 639 O O . THR A 1 76 ? 44.340 52.394 243.500 1.00 14.99 76 THR A O 1
ATOM 643 N N . PRO A 1 77 ? 46.450 52.733 242.756 1.00 14.87 77 PRO A N 1
ATOM 644 C CA . PRO A 1 77 ? 46.027 52.610 241.356 1.00 14.88 77 PRO A CA 1
ATOM 645 C C . PRO A 1 77 ? 45.651 51.161 240.994 1.00 15.30 77 PRO A C 1
ATOM 646 O O . PRO A 1 77 ? 46.150 50.223 241.638 1.00 15.01 77 PRO A O 1
ATOM 650 N N . PRO A 1 78 ? 44.766 50.974 239.988 1.00 15.39 78 PRO A N 1
ATOM 651 C CA . PRO A 1 78 ? 44.281 49.622 239.688 1.00 15.36 78 PRO A CA 1
ATOM 652 C C . PRO A 1 78 ? 45.302 48.745 238.970 1.00 14.84 78 PRO A C 1
ATOM 653 O O . PRO A 1 78 ? 46.259 49.259 238.391 1.00 14.85 78 PRO A O 1
ATOM 657 N N . LYS A 1 79 ? 45.055 47.435 238.971 1.00 14.89 79 LYS A N 1
ATOM 658 C CA . LYS A 1 79 ? 45.988 46.472 238.382 1.00 15.02 79 LYS A CA 1
ATOM 659 C C . LYS A 1 79 ? 46.166 46.661 236.871 1.00 15.55 79 LYS A C 1
ATOM 660 O O . LYS A 1 79 ? 47.280 46.511 236.355 1.00 15.34 79 LYS A O 1
ATOM 666 N N . TRP A 1 80 ? 45.086 47.008 236.161 1.00 16.04 80 TRP A N 1
ATOM 667 C CA . TRP A 1 80 ? 45.209 47.283 234.724 1.00 16.24 80 TRP A CA 1
ATOM 668 C C . TRP A 1 80 ? 46.221 48.400 234.441 1.00 16.65 80 TRP A C 1
ATOM 669 O O . TRP A 1 80 ? 46.954 48.346 233.457 1.00 17.69 80 TRP A O 1
ATOM 680 N N . LEU A 1 81 ? 46.273 49.400 235.318 1.00 16.82 81 LEU A N 1
ATOM 681 C CA . LEU A 1 81 ? 47.203 50.526 235.155 1.00 17.04 81 LEU A CA 1
ATOM 682 C C . LEU A 1 81 ? 48.650 50.091 235.456 1.00 16.87 81 LEU A C 1
ATOM 683 O O . LEU A 1 81 ? 49.570 50.416 234.707 1.00 17.08 81 LEU A O 1
ATOM 688 N N . VAL A 1 82 ? 48.831 49.330 236.532 1.00 17.25 82 VAL A N 1
ATOM 689 C CA . VAL A 1 82 ? 50.138 48.738 236.873 1.00 17.60 82 VAL A CA 1
ATOM 690 C C . VAL A 1 82 ? 50.675 47.891 235.709 1.00 17.81 82 VAL A C 1
ATOM 691 O O . VAL A 1 82 ? 51.842 48.021 235.332 1.00 16.90 82 VAL A O 1
ATOM 695 N N . ASP A 1 83 ? 49.817 47.049 235.134 1.00 18.22 83 ASP A N 1
ATOM 696 C CA . ASP A 1 83 ? 50.216 46.185 234.023 1.00 18.66 83 ASP A CA 1
ATOM 697 C C . ASP A 1 83 ? 50.646 46.993 232.785 1.00 19.05 83 ASP A C 1
ATOM 698 O O . ASP A 1 83 ? 51.538 46.572 232.052 1.00 18.31 83 ASP A O 1
ATOM 703 N N . ARG A 1 84 ? 50.015 48.146 232.569 1.00 19.09 84 ARG A N 1
ATOM 704 C CA . ARG A 1 84 ? 50.409 49.060 231.485 1.00 19.70 84 ARG A CA 1
ATOM 705 C C . ARG A 1 84 ? 51.729 49.795 231.714 1.00 19.23 84 ARG A C 1
ATOM 706 O O . ARG A 1 84 ? 52.358 50.219 230.748 1.00 18.16 84 ARG A O 1
ATOM 714 N N . HIS A 1 85 ? 52.130 49.966 232.974 1.00 19.10 85 HIS A N 1
ATOM 715 C CA . HIS A 1 85 ? 53.310 50.754 233.319 1.00 19.61 85 HIS A CA 1
ATOM 716 C C . HIS A 1 85 ? 54.221 50.009 234.300 1.00 20.25 85 HIS A C 1
ATOM 717 O O . HIS A 1 85 ? 54.348 50.415 235.452 1.00 19.99 85 HIS A O 1
ATOM 724 N N . PRO A 1 86 ? 54.879 48.926 233.847 1.00 20.80 86 PRO A N 1
ATOM 725 C CA . PRO A 1 86 ? 55.780 48.168 234.738 1.00 21.18 86 PRO A CA 1
ATOM 726 C C . PRO A 1 86 ? 56.915 48.988 235.364 1.00 21.03 86 PRO A C 1
ATOM 727 O O . PRO A 1 86 ? 57.347 48.673 236.480 1.00 20.98 86 PRO A O 1
ATOM 731 N N . SER A 1 87 ? 57.371 50.034 234.673 1.00 20.21 87 SER A N 1
ATOM 732 C CA . SER A 1 87 ? 58.386 50.942 235.222 1.00 19.76 87 SER A CA 1
ATOM 733 C C . SER A 1 87 ? 57.904 51.809 236.408 1.00 19.60 87 SER A C 1
ATOM 734 O O . SER A 1 87 ? 58.729 52.500 237.031 1.00 19.68 87 SER A O 1
ATOM 737 N N . MET A 1 88 ? 56.596 51.816 236.698 1.00 17.85 88 MET A N 1
ATOM 738 C CA . MET A 1 88 ? 56.068 52.544 237.858 1.00 17.51 88 MET A CA 1
ATOM 739 C C . MET A 1 88 ? 56.341 51.847 239.191 1.00 16.83 88 MET A C 1
ATOM 740 O O . MET A 1 88 ? 56.296 52.490 240.230 1.00 16.18 88 MET A O 1
ATOM 745 N N . LEU A 1 89 ? 56.595 50.541 239.168 1.00 16.84 89 LEU A N 1
ATOM 746 C CA . LEU A 1 89 ? 56.760 49.783 240.401 1.00 16.80 89 LEU A CA 1
ATOM 747 C C . LEU A 1 89 ? 58.105 50.039 241.071 1.00 16.36 89 LEU A C 1
ATOM 748 O O . LEU A 1 89 ? 59.150 50.057 240.422 1.00 15.69 89 LEU A O 1
ATOM 753 N N . ALA A 1 90 ? 58.059 50.238 242.385 1.00 16.29 90 ALA A N 1
ATOM 754 C CA . ALA A 1 90 ? 59.260 50.397 243.189 1.00 16.42 90 ALA A CA 1
ATOM 755 C C . ALA A 1 90 ? 60.027 49.084 243.315 1.00 16.96 90 ALA A C 1
ATOM 756 O O . ALA A 1 90 ? 59.477 48.002 243.088 1.00 15.82 90 ALA A O 1
ATOM 758 N N . LYS A 1 91 ? 61.301 49.190 243.672 1.00 17.96 91 LYS A N 1
ATOM 759 C CA . LYS A 1 91 ? 62.050 48.041 244.196 1.00 18.77 91 LYS A CA 1
ATOM 760 C C . LYS A 1 91 ? 62.508 48.341 245.604 1.00 18.35 91 LYS A C 1
ATOM 761 O O . LYS A 1 91 ? 62.898 49.473 245.908 1.00 17.08 91 LYS A O 1
ATOM 767 N N . ASP A 1 92 ? 62.462 47.323 246.461 1.00 18.59 92 ASP A N 1
ATOM 768 C CA . ASP A 1 92 ? 62.943 47.455 247.827 1.00 19.65 92 ASP A CA 1
ATOM 769 C C . ASP A 1 92 ? 64.477 47.478 247.868 1.00 19.85 92 ASP A C 1
ATOM 770 O O . ASP A 1 92 ? 65.144 47.342 246.839 1.00 19.11 92 ASP A O 1
ATOM 775 N N . GLU A 1 93 ? 65.014 47.661 249.065 1.00 21.37 93 GLU A N 1
ATOM 776 C CA . GLU A 1 93 ? 66.458 47.742 249.287 1.00 24.06 93 GLU A CA 1
ATOM 777 C C . GLU A 1 93 ? 67.189 46.471 248.863 1.00 24.04 93 GLU A C 1
ATOM 778 O O . GLU A 1 93 ? 68.342 46.528 248.433 1.00 23.85 93 GLU A O 1
ATOM 784 N N . ALA A 1 94 ? 66.497 45.335 248.958 1.00 24.59 94 ALA A N 1
ATOM 785 C CA . ALA A 1 94 ? 67.031 44.053 248.504 1.00 25.58 94 ALA A CA 1
ATOM 786 C C . ALA A 1 94 ? 66.980 43.847 246.989 1.00 25.11 94 ALA A C 1
ATOM 787 O O . ALA A 1 94 ? 67.428 42.818 246.513 1.00 27.01 94 ALA A O 1
ATOM 789 N N . GLY A 1 95 ? 66.432 44.802 246.238 1.00 24.38 95 GLY A N 1
ATOM 790 C CA . GLY A 1 95 ? 66.351 44.713 244.786 1.00 23.94 95 GLY A CA 1
ATOM 791 C C . GLY A 1 95 ? 65.117 44.038 244.209 1.00 23.81 95 GLY A C 1
ATOM 792 O O . GLY A 1 95 ? 65.058 43.847 243.001 1.00 23.65 95 GLY A O 1
ATOM 793 N N . ARG A 1 96 ? 64.129 43.695 245.044 1.00 24.86 96 ARG A N 1
ATOM 794 C CA . ARG A 1 96 ? 62.903 43.016 244.573 1.00 24.77 96 ARG A CA 1
ATOM 795 C C . ARG A 1 96 ? 61.768 43.987 244.290 1.00 22.71 96 ARG A C 1
ATOM 796 O O . ARG A 1 96 ? 61.586 44.969 245.006 1.00 20.12 96 ARG A O 1
ATOM 804 N N . VAL A 1 97 ? 60.982 43.675 243.268 1.00 20.85 97 VAL A N 1
ATOM 805 C CA . VAL A 1 97 ? 59.849 44.511 242.885 1.00 20.20 97 VAL A CA 1
ATOM 806 C C . VAL A 1 97 ? 58.815 44.488 244.018 1.00 18.77 97 VAL A C 1
ATOM 807 O O . VAL A 1 97 ? 58.579 43.442 244.636 1.00 18.09 97 VAL A O 1
ATOM 811 N N . ARG A 1 98 ? 58.239 45.656 244.299 1.00 17.34 98 ARG A N 1
ATOM 812 C CA . ARG A 1 98 ? 57.185 45.796 245.294 1.00 16.86 98 ARG A CA 1
ATOM 813 C C . ARG A 1 98 ? 55.855 45.825 244.544 1.00 16.92 98 ARG A C 1
ATOM 814 O O . ARG A 1 98 ? 55.477 46.852 243.962 1.00 16.50 98 ARG A O 1
ATOM 822 N N . GLY A 1 99 ? 55.159 44.688 244.557 1.00 16.56 99 GLY A N 1
ATOM 823 C CA . GLY A 1 99 ? 54.050 44.452 243.636 1.00 16.34 99 GLY A CA 1
ATOM 824 C C . GLY A 1 99 ? 52.677 44.899 244.100 1.00 15.98 99 GLY A C 1
ATOM 825 O O . GLY A 1 99 ? 52.468 45.237 245.269 1.00 16.02 99 GLY A O 1
ATOM 826 N N . PHE A 1 100 ? 51.749 44.889 243.148 1.00 15.69 100 PHE A N 1
ATOM 827 C CA . PHE A 1 100 ? 50.309 44.988 243.392 1.00 15.15 100 PHE A CA 1
ATOM 828 C C . PHE A 1 100 ? 49.802 43.885 244.333 1.00 15.15 100 PHE A C 1
ATOM 829 O O . PHE A 1 100 ? 50.369 42.783 244.394 1.00 14.86 100 PHE A O 1
ATOM 837 N N . GLY A 1 101 ? 48.700 44.189 245.021 1.00 14.94 101 GLY A N 1
ATOM 838 C CA . GLY A 1 101 ? 48.022 43.271 245.935 1.00 15.05 101 GLY A CA 1
ATOM 839 C C . GLY A 1 101 ? 47.787 43.819 247.334 1.00 15.24 101 GLY A C 1
ATOM 840 O O . GLY A 1 101 ? 47.101 43.169 248.143 1.00 15.10 101 GLY A O 1
ATOM 841 N N . SER A 1 102 ? 48.381 44.987 247.623 1.00 14.80 102 SER A N 1
ATOM 842 C CA . SER A 1 102 ? 48.194 45.710 248.873 1.00 14.76 102 SER A CA 1
ATOM 843 C C . SER A 1 102 ? 47.915 47.178 248.500 1.00 15.09 102 SER A C 1
ATOM 844 O O . SER A 1 102 ? 46.917 47.445 247.803 1.00 15.26 102 SER A O 1
ATOM 847 N N . ARG A 1 103 ? 48.758 48.111 248.934 1.00 14.65 103 ARG A N 1
ATOM 848 C CA . ARG A 1 103 ? 48.613 49.526 248.563 1.00 15.23 103 ARG A CA 1
ATOM 849 C C . ARG A 1 103 ? 49.982 50.177 248.421 1.00 14.92 103 ARG A C 1
ATOM 850 O O . ARG A 1 103 ? 50.989 49.580 248.798 1.00 14.26 103 ARG A O 1
ATOM 858 N N . ARG A 1 104 ? 49.990 51.397 247.872 1.00 14.97 104 ARG A N 1
ATOM 859 C CA . ARG A 1 104 ? 51.196 52.217 247.696 1.00 15.21 104 ARG A CA 1
ATOM 860 C C . ARG A 1 104 ? 52.240 51.599 246.746 1.00 15.27 104 ARG A C 1
ATOM 861 O O . ARG A 1 104 ? 53.445 51.827 246.883 1.00 15.30 104 ARG A O 1
ATOM 869 N N . HIS A 1 105 ? 51.744 50.892 245.735 1.00 15.44 105 HIS A N 1
ATOM 870 C CA . HIS A 1 105 ? 52.579 50.202 244.723 1.00 15.55 105 HIS A CA 1
ATOM 871 C C . HIS A 1 105 ? 52.988 51.138 243.577 1.00 15.68 105 HIS A C 1
ATOM 872 O O . HIS A 1 105 ? 52.562 50.989 242.432 1.00 15.94 105 HIS A O 1
ATOM 879 N N . TYR A 1 106 ? 53.828 52.112 243.907 1.00 15.45 106 TYR A N 1
ATOM 880 C CA . TYR A 1 106 ? 54.494 52.945 242.919 1.00 14.84 106 TYR A CA 1
ATOM 881 C C . TYR A 1 106 ? 55.727 53.592 243.530 1.00 14.91 106 TYR A C 1
ATOM 882 O O . TYR A 1 106 ? 55.801 53.772 244.755 1.00 15.03 106 TYR A O 1
ATOM 891 N N . THR A 1 107 ? 56.687 53.937 242.681 1.00 14.95 107 THR A N 1
ATOM 892 C CA . THR A 1 107 ? 57.760 54.836 243.088 1.00 15.32 107 THR A CA 1
ATOM 893 C C . THR A 1 107 ? 57.384 56.257 242.686 1.00 15.71 107 THR A C 1
ATOM 894 O O . THR A 1 107 ? 56.872 56.485 241.582 1.00 15.90 107 THR A O 1
ATOM 898 N N . PHE A 1 108 ? 57.655 57.200 243.591 1.00 15.92 108 PHE A N 1
ATOM 899 C CA . PHE A 1 108 ? 57.436 58.636 243.356 1.00 16.10 108 PHE A CA 1
ATOM 900 C C . PHE A 1 108 ? 58.250 59.173 242.164 1.00 16.56 108 PHE A C 1
ATOM 901 O O . PHE A 1 108 ? 57.920 60.236 241.613 1.00 16.87 108 PHE A O 1
ATOM 909 N N . ALA A 1 109 ? 59.319 58.462 241.779 1.00 16.52 109 ALA A N 1
ATOM 910 C CA . ALA A 1 109 ? 60.157 58.859 240.639 1.00 16.57 109 ALA A CA 1
ATOM 911 C C . ALA A 1 109 ? 59.555 58.535 239.271 1.00 16.93 109 ALA A C 1
ATOM 912 O O . ALA A 1 109 ? 60.064 59.025 238.258 1.00 16.55 109 ALA A O 1
ATOM 914 N N . SER A 1 110 ? 58.501 57.713 239.235 1.00 16.78 110 SER A N 1
ATOM 915 C CA . SER A 1 110 ? 57.914 57.259 237.977 1.00 17.38 110 SER A CA 1
ATOM 916 C C . SER A 1 110 ? 57.219 58.400 237.250 1.00 17.56 110 SER A C 1
ATOM 917 O O . SER A 1 110 ? 56.198 58.895 237.707 1.00 17.42 110 SER A O 1
ATOM 920 N N . LEU A 1 111 ? 57.769 58.798 236.108 1.00 17.87 111 LEU A N 1
ATOM 921 C CA . LEU A 1 111 ? 57.174 59.864 235.302 1.00 18.52 111 LEU A CA 1
ATOM 922 C C . LEU A 1 111 ? 55.893 59.389 234.599 1.00 18.51 111 LEU A C 1
ATOM 923 O O . LEU A 1 111 ? 54.937 60.170 234.440 1.00 17.52 111 LEU A O 1
ATOM 928 N N . GLU A 1 112 ? 55.862 58.110 234.213 1.00 18.66 112 GLU A N 1
ATOM 929 C CA . GLU A 1 112 ? 54.664 57.520 233.623 1.00 19.24 112 GLU A CA 1
ATOM 930 C C . GLU A 1 112 ? 53.486 57.559 234.602 1.00 18.81 112 GLU A C 1
ATOM 931 O O . GLU A 1 112 ? 52.385 57.951 234.221 1.00 18.55 112 GLU A O 1
ATOM 937 N N . TYR A 1 113 ? 53.704 57.168 235.862 1.00 17.91 113 TYR A N 1
ATOM 938 C CA . TYR A 1 113 ? 52.601 57.207 236.831 1.00 17.32 113 TYR A CA 1
ATOM 939 C C . TYR A 1 113 ? 52.199 58.652 237.159 1.00 17.49 113 TYR A C 1
ATOM 940 O O . TYR A 1 113 ? 51.025 58.929 237.366 1.00 16.72 113 TYR A O 1
ATOM 949 N N . ARG A 1 114 ? 53.160 59.571 237.186 1.00 18.02 114 ARG A N 1
ATOM 950 C CA . ARG A 1 114 ? 52.816 60.985 237.390 1.00 19.02 114 ARG A CA 1
ATOM 951 C C . ARG A 1 114 ? 51.857 61.510 236.317 1.00 18.71 114 ARG A C 1
ATOM 952 O O . ARG A 1 114 ? 50.957 62.285 236.634 1.00 18.37 114 ARG A O 1
ATOM 960 N N . GLU A 1 115 ? 52.063 61.110 235.061 1.00 18.69 115 GLU A N 1
ATOM 961 C CA A GLU A 1 115 ? 51.143 61.516 233.994 0.50 18.86 115 GLU A CA 1
ATOM 962 C CA B GLU A 1 115 ? 51.159 61.481 233.963 0.50 18.98 115 GLU A CA 1
ATOM 963 C C . GLU A 1 115 ? 49.759 60.892 234.197 1.00 18.72 115 GLU A C 1
ATOM 964 O O . GLU A 1 115 ? 48.750 61.572 234.006 1.00 18.00 115 GLU A O 1
ATOM 975 N N . GLU A 1 116 ? 49.697 59.622 234.620 1.00 18.37 116 GLU A N 1
ATOM 976 C CA . GLU A 1 116 ? 48.402 59.008 234.960 1.00 18.93 116 GLU A CA 1
ATOM 977 C C . GLU A 1 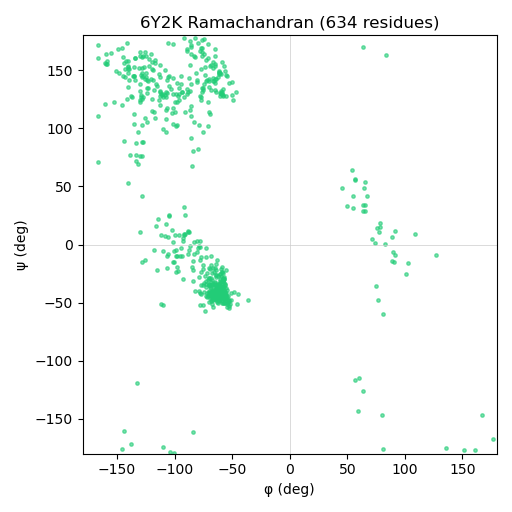116 ? 47.721 59.742 236.124 1.00 18.35 116 GLU A C 1
ATOM 978 O O . GLU A 1 116 ? 46.507 59.929 236.105 1.00 17.35 116 GLU A O 1
ATOM 984 N N . CYS A 1 117 ? 48.505 60.167 237.119 1.00 17.73 117 CYS A N 1
ATOM 985 C CA . CYS A 1 117 ? 47.976 60.972 238.229 1.00 18.30 117 CYS A CA 1
ATOM 986 C C . CYS A 1 117 ? 47.460 62.330 237.742 1.00 18.62 117 CYS A C 1
ATOM 987 O O . CYS A 1 117 ? 46.403 62.781 238.192 1.00 17.92 117 CYS A O 1
ATOM 990 N N . ARG A 1 118 ? 48.212 62.975 236.844 1.00 19.58 118 ARG A N 1
ATOM 991 C CA A ARG A 1 118 ? 47.772 64.237 236.241 0.50 20.23 118 ARG A CA 1
ATOM 992 C CA B ARG A 1 118 ? 47.782 64.234 236.226 0.50 20.42 118 ARG A CA 1
ATOM 993 C C . ARG A 1 118 ? 46.394 64.075 235.595 1.00 20.60 118 ARG A C 1
ATOM 994 O O . ARG A 1 118 ? 45.519 64.918 235.796 1.00 19.68 118 ARG A O 1
ATOM 1009 N N . ARG A 1 119 ? 46.212 62.984 234.839 1.00 21.08 119 ARG A N 1
ATOM 1010 C CA A ARG A 1 119 ? 44.932 62.686 234.175 0.50 21.92 119 ARG A CA 1
ATOM 1011 C CA B ARG A 1 119 ? 44.941 62.697 234.172 0.50 21.23 119 ARG A CA 1
ATOM 1012 C C . ARG A 1 119 ? 43.784 62.531 235.162 1.00 21.29 119 ARG A C 1
ATOM 1013 O O . ARG A 1 119 ? 42.745 63.173 235.015 1.00 20.03 119 ARG A O 1
ATOM 1028 N N . MET A 1 120 ? 43.963 61.660 236.156 1.00 20.41 120 MET A N 1
ATOM 1029 C CA . MET A 1 120 ? 42.883 61.346 237.096 1.00 20.33 120 MET A CA 1
ATOM 1030 C C . MET A 1 120 ? 42.554 62.516 238.026 1.00 19.17 120 MET A C 1
ATOM 1031 O O . MET A 1 120 ? 41.379 62.786 238.287 1.00 18.47 120 MET A O 1
ATOM 1036 N N . VAL A 1 121 ? 43.580 63.196 238.527 1.00 18.89 121 VAL A N 1
ATOM 1037 C CA . VAL A 1 121 ? 43.355 64.332 239.421 1.00 18.88 121 VAL A CA 1
ATOM 1038 C C . VAL A 1 121 ? 42.678 65.487 238.672 1.00 18.49 121 VAL A C 1
ATOM 1039 O O . VAL A 1 121 ? 41.809 66.156 239.234 1.00 18.66 121 VAL A O 1
ATOM 1043 N N . THR A 1 122 ? 43.069 65.710 237.420 1.00 18.22 122 THR A N 1
ATOM 1044 C CA . THR A 1 122 ? 42.387 66.687 236.569 1.00 18.61 122 THR A CA 1
ATOM 1045 C C . THR A 1 122 ? 40.921 66.310 236.353 1.00 18.92 122 THR A C 1
ATOM 1046 O O . THR A 1 122 ? 40.042 67.160 236.516 1.00 18.80 122 THR A O 1
ATOM 1050 N N . MET A 1 123 ? 40.655 65.048 236.007 1.00 19.45 123 MET A N 1
ATOM 1051 C CA . MET A 1 123 ? 39.270 64.573 235.868 1.00 20.28 123 MET A CA 1
ATOM 1052 C C . MET A 1 123 ? 38.436 64.850 237.119 1.00 19.77 123 MET A C 1
ATOM 1053 O O . MET A 1 123 ? 37.341 65.401 237.024 1.00 18.94 123 MET A O 1
ATOM 1058 N N . MET A 1 124 ? 38.961 64.466 238.285 1.00 19.86 124 MET A N 1
ATOM 1059 C CA . MET A 1 124 ? 38.257 64.658 239.570 1.00 20.40 124 MET A CA 1
ATOM 1060 C C . MET A 1 124 ? 38.062 66.112 239.949 1.00 20.01 124 MET A C 1
ATOM 1061 O O . MET A 1 124 ? 36.977 66.494 240.386 1.00 20.97 124 MET A O 1
ATOM 1066 N N . ALA A 1 125 ? 39.132 66.893 239.829 1.00 19.82 125 ALA A N 1
ATOM 1067 C CA . ALA A 1 125 ? 39.105 68.321 240.156 1.00 19.60 125 ALA A CA 1
ATOM 1068 C C . ALA A 1 125 ? 38.157 69.129 239.252 1.00 20.04 125 ALA A C 1
ATOM 1069 O O . ALA A 1 125 ? 37.533 70.087 239.713 1.00 20.12 125 ALA A O 1
ATOM 1071 N N . GLU A 1 126 ? 38.073 68.757 237.972 1.00 19.91 126 GLU A N 1
ATOM 1072 C CA A GLU A 1 126 ? 37.148 69.417 237.054 0.50 20.06 126 GLU A CA 1
ATOM 1073 C CA B GLU A 1 126 ? 37.138 69.394 237.031 0.50 19.97 126 GLU A CA 1
ATOM 1074 C C . GLU A 1 126 ? 35.700 69.079 237.425 1.00 20.01 126 GLU A C 1
ATOM 1075 O O . GLU A 1 126 ? 34.853 69.967 237.458 1.00 20.86 126 GLU A O 1
ATOM 1086 N N . ARG A 1 127 ? 35.426 67.816 237.748 1.00 19.19 127 ARG A N 1
ATOM 1087 C CA . ARG A 1 127 ? 34.066 67.409 238.110 1.00 18.65 127 ARG A CA 1
ATOM 1088 C C . ARG A 1 127 ? 33.595 67.958 239.468 1.00 19.00 127 ARG A C 1
ATOM 1089 O O . ARG A 1 127 ? 32.432 68.382 239.592 1.00 18.64 127 ARG A O 1
ATOM 1097 N N . TYR A 1 128 ? 34.473 67.936 240.477 1.00 18.01 128 TYR A N 1
ATOM 1098 C CA . TYR A 1 128 ? 34.063 68.192 241.869 1.00 18.02 128 TYR A CA 1
ATOM 1099 C C . TYR A 1 128 ? 34.683 69.405 242.533 1.00 18.21 128 TYR A C 1
ATOM 1100 O O . TYR A 1 128 ? 34.309 69.729 243.670 1.00 18.14 128 TYR A O 1
ATOM 1109 N N . GLY A 1 129 ? 35.609 70.081 241.852 1.00 18.70 129 GLY A N 1
ATOM 1110 C CA . GLY A 1 129 ? 36.328 71.215 242.432 1.00 19.93 129 GLY A CA 1
ATOM 1111 C C . GLY A 1 129 ? 35.466 72.381 242.894 1.00 20.74 129 GLY A C 1
ATOM 1112 O O . GLY A 1 129 ? 35.898 73.157 243.756 1.00 20.72 129 GLY A O 1
ATOM 1113 N N . HIS A 1 130 ? 34.262 72.514 242.325 1.00 22.12 130 HIS A N 1
ATOM 1114 C CA . HIS A 1 130 ? 33.293 73.550 242.748 1.00 22.99 130 HIS A CA 1
ATOM 1115 C C . HIS A 1 130 ? 31.995 72.994 243.337 1.00 22.57 130 HIS A C 1
ATOM 1116 O O . HIS A 1 130 ? 31.020 73.722 243.499 1.00 23.51 130 HIS A O 1
ATOM 1123 N N . HIS A 1 131 ? 31.996 71.715 243.701 1.00 22.26 131 HIS A N 1
ATOM 1124 C CA . HIS A 1 131 ? 30.839 71.095 244.324 1.00 21.86 131 HIS A CA 1
ATOM 1125 C C . HIS A 1 131 ? 30.667 71.718 245.720 1.00 22.18 131 HIS A C 1
ATOM 1126 O O . HIS A 1 131 ? 31.658 71.850 246.447 1.00 21.82 131 HIS A O 1
ATOM 1133 N N . PRO A 1 132 ? 29.428 72.127 246.093 1.00 22.37 132 PRO A N 1
ATOM 1134 C CA . PRO A 1 132 ? 29.240 72.813 247.378 1.00 22.23 132 PRO A CA 1
ATOM 1135 C C . PRO A 1 132 ? 29.486 71.963 248.633 1.00 22.00 132 PRO A C 1
ATOM 1136 O O . PRO A 1 132 ? 29.686 72.520 249.708 1.00 22.50 132 PRO A O 1
ATOM 1140 N N . ALA A 1 133 ? 29.435 70.641 248.498 1.00 21.88 133 ALA A N 1
ATOM 1141 C CA . ALA A 1 133 ? 29.829 69.712 249.572 1.00 21.88 133 ALA A CA 1
ATOM 1142 C C . ALA A 1 133 ? 31.335 69.684 249.850 1.00 21.03 133 ALA A C 1
ATOM 1143 O O . ALA A 1 133 ? 31.735 69.396 250.966 1.00 21.58 133 ALA A O 1
ATOM 1145 N N . VAL A 1 134 ? 32.163 69.960 248.847 1.00 20.26 134 VAL A N 1
ATOM 1146 C CA . VAL A 1 134 ? 33.609 69.753 248.973 1.00 19.51 134 VAL A CA 1
ATOM 1147 C C . VAL A 1 134 ? 34.265 70.974 249.607 1.00 19.30 134 VAL A C 1
ATOM 1148 O O . VAL A 1 134 ? 34.323 72.043 249.000 1.00 19.85 134 VAL A O 1
ATOM 1152 N N . ALA A 1 135 ? 34.743 70.803 250.841 1.00 18.68 135 ALA A N 1
ATOM 1153 C CA . ALA A 1 135 ? 35.415 71.865 251.584 1.00 18.23 135 ALA A CA 1
ATOM 1154 C C . ALA A 1 135 ? 36.936 71.774 251.502 1.00 18.02 135 ALA A C 1
ATOM 1155 O O . ALA A 1 135 ? 37.631 72.770 251.726 1.00 17.62 135 ALA A O 1
ATOM 1157 N N . SER A 1 136 ? 37.446 70.591 251.152 1.00 17.95 136 SER A N 1
ATOM 1158 C CA . SER A 1 136 ? 38.863 70.287 251.268 1.00 17.41 136 SER A CA 1
ATOM 1159 C C . SER A 1 136 ? 39.244 69.109 250.381 1.00 16.58 136 SER A C 1
ATOM 1160 O O . SER A 1 136 ? 38.389 68.281 250.055 1.00 16.22 136 SER A O 1
ATOM 1163 N N . TRP A 1 137 ? 40.524 69.026 250.008 1.00 16.21 137 TRP A N 1
ATOM 1164 C CA . TRP A 1 137 ? 41.054 67.854 249.307 1.00 16.11 137 TRP A CA 1
ATOM 1165 C C . TRP A 1 137 ? 42.236 67.270 250.058 1.00 16.01 137 TRP A C 1
ATOM 1166 O O . TRP A 1 137 ? 43.121 68.017 250.473 1.00 15.51 137 TRP A O 1
ATOM 1177 N N . GLN A 1 138 ? 42.254 65.943 250.209 1.00 15.79 138 GLN A N 1
ATOM 1178 C CA . GLN A 1 138 ? 43.449 65.209 250.656 1.00 15.45 138 GLN A CA 1
ATOM 1179 C C . GLN A 1 138 ? 44.155 64.656 249.428 1.00 15.69 138 GLN A C 1
ATOM 1180 O O . GLN A 1 138 ? 43.549 63.908 248.654 1.00 15.85 138 GLN A O 1
ATOM 1186 N N . THR A 1 139 ? 45.426 65.007 249.241 1.00 15.71 139 THR A N 1
ATOM 1187 C CA . THR A 1 139 ? 46.227 64.418 248.165 1.00 15.53 139 THR A CA 1
ATOM 1188 C C . THR A 1 139 ? 46.678 63.011 248.555 1.00 15.33 139 THR A C 1
ATOM 1189 O O . THR A 1 139 ? 47.275 62.829 249.605 1.00 14.82 139 THR A O 1
ATOM 1193 N N . ASP A 1 140 ? 46.368 62.018 247.727 1.00 15.70 140 ASP A N 1
ATOM 1194 C CA . ASP A 1 140 ? 46.906 60.666 247.901 1.00 15.91 140 ASP A CA 1
ATOM 1195 C C . ASP A 1 140 ? 46.471 60.133 249.303 1.00 16.18 140 ASP A C 1
ATOM 1196 O O . ASP A 1 140 ? 45.330 60.393 249.742 1.00 16.59 140 ASP A O 1
ATOM 1201 N N . ASN A 1 141 ? 47.335 59.377 249.980 1.00 15.64 141 ASN A N 1
ATOM 1202 C CA . ASN A 1 141 ? 47.054 58.848 251.315 1.00 15.55 141 ASN A CA 1
ATOM 1203 C C . ASN A 1 141 ? 48.351 58.325 251.936 1.00 15.28 141 ASN A C 1
ATOM 1204 O O . ASN A 1 141 ? 48.892 57.322 251.477 1.00 14.46 141 ASN A O 1
ATOM 1209 N N . GLU A 1 142 ? 48.841 59.022 252.958 1.00 15.37 142 GLU A N 1
ATOM 1210 C CA . GLU A 1 142 ? 49.996 58.590 253.749 1.00 15.60 142 GLU A CA 1
ATOM 1211 C C . GLU A 1 142 ? 51.215 58.301 252.879 1.00 15.36 142 GLU A C 1
ATOM 1212 O O . GLU A 1 142 ? 51.693 57.167 252.794 1.00 14.82 142 GLU A O 1
ATOM 1218 N N . TYR A 1 143 ? 51.708 59.353 252.230 1.00 15.18 143 TYR A N 1
ATOM 1219 C CA . TYR A 1 143 ? 52.959 59.305 251.491 1.00 15.18 143 TYR A CA 1
ATOM 1220 C C . TYR A 1 143 ? 53.995 58.633 252.367 1.00 15.03 143 TYR A C 1
ATOM 1221 O O . TYR A 1 143 ? 54.137 58.999 253.536 1.00 14.95 143 TYR A O 1
ATOM 1230 N N . GLY A 1 144 ? 54.705 57.656 251.806 1.00 14.74 144 GLY A N 1
ATOM 1231 C CA . GLY A 1 144 ? 55.816 57.013 252.500 1.00 15.12 144 GLY A CA 1
ATOM 1232 C C . GLY A 1 144 ? 55.442 55.793 253.329 1.00 15.08 144 GLY A C 1
ATOM 1233 O O . GLY A 1 144 ? 56.336 55.016 253.678 1.00 14.86 144 GLY A O 1
ATOM 1234 N N . CYS A 1 145 ? 54.149 55.578 253.617 1.00 14.95 145 CYS A N 1
ATOM 1235 C CA . CYS A 1 145 ? 53.748 54.450 254.475 1.00 15.31 145 CYS A CA 1
ATOM 1236 C C . CYS A 1 145 ? 54.308 53.151 253.905 1.00 14.77 145 CYS A C 1
ATOM 1237 O O . CYS A 1 145 ? 54.403 52.985 252.682 1.00 14.05 145 CYS A O 1
ATOM 1240 N N . HIS A 1 146 ? 54.686 52.245 254.802 1.00 14.68 146 HIS A N 1
ATOM 1241 C CA . HIS A 1 146 ? 55.325 50.974 254.431 1.00 14.95 146 HIS A CA 1
ATOM 1242 C C . HIS A 1 146 ? 56.707 51.193 253.783 1.00 15.37 146 HIS A C 1
ATOM 1243 O O . HIS A 1 146 ? 57.149 50.385 252.961 1.00 15.61 146 HIS A O 1
ATOM 1250 N N . ASP A 1 147 ? 57.378 52.284 254.166 1.00 15.41 147 ASP A N 1
ATOM 1251 C CA . ASP A 1 147 ? 58.721 52.623 253.683 1.00 15.85 147 ASP A CA 1
ATOM 1252 C C . ASP A 1 147 ? 58.788 52.721 252.156 1.00 15.82 147 ASP A C 1
ATOM 1253 O O . ASP A 1 147 ? 59.596 52.050 251.493 1.00 15.47 147 ASP A O 1
ATOM 1258 N N . THR A 1 148 ? 57.934 53.585 251.611 1.00 15.65 148 THR A N 1
ATOM 1259 C CA . THR A 1 148 ? 57.787 53.737 250.163 1.00 15.61 148 THR A CA 1
ATOM 1260 C C . THR A 1 148 ? 58.421 55.019 249.590 1.00 16.01 148 THR A C 1
ATOM 1261 O O . THR A 1 148 ? 58.276 55.290 248.396 1.00 16.65 148 THR A O 1
ATOM 1265 N N . VAL A 1 149 ? 59.150 55.783 250.410 1.00 16.10 149 VAL A N 1
ATOM 1266 C CA . VAL A 1 149 ? 59.896 56.947 249.914 1.00 16.28 149 VAL A CA 1
ATOM 1267 C C . VAL A 1 149 ? 61.135 56.467 249.140 1.00 16.23 149 VAL A C 1
ATOM 1268 O O . VAL A 1 149 ? 61.301 56.798 247.966 1.00 15.98 149 VAL A O 1
ATOM 1272 N N . LEU A 1 150 ? 61.994 55.692 249.799 1.00 16.13 150 LEU A N 1
ATOM 1273 C CA . LEU A 1 150 ? 63.183 55.132 249.145 1.00 16.00 150 LEU A CA 1
ATOM 1274 C C . LEU A 1 150 ? 62.773 53.949 248.267 1.00 15.46 150 LEU A C 1
ATOM 1275 O O . LEU A 1 150 ? 62.058 53.043 248.714 1.00 16.22 150 LEU A O 1
ATOM 1280 N N . SER A 1 151 ? 63.176 54.001 247.003 1.00 15.14 151 SER A N 1
ATOM 1281 C CA . SER A 1 151 ? 62.932 52.935 246.034 1.00 14.94 151 SER A CA 1
ATOM 1282 C C . SER A 1 151 ? 64.177 52.799 245.180 1.00 15.20 151 SER A C 1
ATOM 1283 O O . SER A 1 151 ? 64.923 53.763 245.003 1.00 14.47 151 SER A O 1
ATOM 1286 N N . TYR A 1 152 ? 64.409 51.590 244.679 1.00 15.72 152 TYR A N 1
ATOM 1287 C CA . TYR A 1 152 ? 65.693 51.231 244.081 1.00 16.17 152 TYR A CA 1
ATOM 1288 C C . TYR A 1 152 ? 65.513 50.618 242.695 1.00 17.03 152 TYR A C 1
ATOM 1289 O O . TYR A 1 152 ? 66.184 49.644 242.332 1.00 17.26 152 TYR A O 1
ATOM 1298 N N . ALA A 1 153 ? 64.607 51.224 241.924 1.00 17.38 153 ALA A N 1
ATOM 1299 C CA . ALA A 1 153 ? 64.307 50.824 240.554 1.00 18.12 153 ALA A CA 1
ATOM 1300 C C . ALA A 1 153 ? 65.005 51.768 239.578 1.00 18.80 153 ALA A C 1
ATOM 1301 O O . ALA A 1 153 ? 65.571 52.794 239.982 1.00 17.91 153 ALA A O 1
ATOM 1303 N N . GLU A 1 154 ? 64.937 51.425 238.293 1.00 20.63 154 GLU A N 1
ATOM 1304 C CA . GLU A 1 154 ? 65.572 52.218 237.229 1.00 22.55 154 GLU A CA 1
ATOM 1305 C C . GLU A 1 154 ? 65.093 53.667 237.233 1.00 20.04 154 GLU A C 1
ATOM 1306 O O . GLU A 1 154 ? 65.893 54.573 237.085 1.00 19.56 154 GLU A O 1
ATOM 1312 N N . ALA A 1 155 ? 63.792 53.878 237.429 1.00 19.22 155 ALA A N 1
ATOM 1313 C CA . ALA A 1 155 ? 63.227 55.235 237.459 1.00 18.37 155 ALA A CA 1
ATOM 1314 C C . ALA A 1 155 ? 63.833 56.100 238.569 1.00 17.53 155 ALA A C 1
ATOM 1315 O O . ALA A 1 155 ? 64.054 57.292 238.373 1.00 17.64 155 ALA A O 1
ATOM 1317 N N . ASP A 1 156 ? 64.114 55.486 239.717 1.00 16.74 156 ASP A N 1
ATOM 1318 C CA . ASP A 1 156 ? 64.720 56.187 240.846 1.00 16.36 156 ASP A CA 1
ATOM 1319 C C . ASP A 1 156 ? 66.158 56.611 240.525 1.00 16.20 156 ASP A C 1
ATOM 1320 O O . ASP A 1 156 ? 66.587 57.700 240.898 1.00 15.28 156 ASP A O 1
ATOM 1325 N N . LEU A 1 157 ? 66.893 55.737 239.845 1.00 16.68 157 LEU A N 1
ATOM 1326 C CA . LEU A 1 157 ? 68.279 56.028 239.462 1.00 17.60 157 LEU A CA 1
ATOM 1327 C C . LEU A 1 157 ? 68.333 57.137 238.420 1.00 17.67 157 LEU A C 1
ATOM 1328 O O . LEU A 1 157 ? 69.199 58.010 238.494 1.00 18.10 157 LEU A O 1
ATOM 1333 N N . ALA A 1 158 ? 67.404 57.096 237.462 1.00 17.96 158 ALA A N 1
ATOM 1334 C CA . ALA A 1 158 ? 67.321 58.113 236.420 1.00 18.01 158 ALA A CA 1
ATOM 1335 C C . ALA A 1 158 ? 67.056 59.488 237.024 1.00 18.07 158 ALA A C 1
ATOM 1336 O O . ALA A 1 158 ? 67.732 60.459 236.678 1.00 17.62 158 ALA A O 1
ATOM 1338 N N . ALA A 1 159 ? 66.092 59.560 237.942 1.00 17.95 159 ALA A N 1
ATOM 1339 C CA . ALA A 1 159 ? 65.802 60.810 238.650 1.00 18.09 159 ALA A CA 1
ATOM 1340 C C . ALA A 1 159 ? 66.985 61.293 239.501 1.00 17.54 159 ALA A C 1
ATOM 1341 O O . ALA A 1 159 ? 67.248 62.497 239.567 1.00 18.11 159 ALA A O 1
ATOM 1343 N N . PHE A 1 160 ? 67.697 60.354 240.133 1.00 16.84 160 PHE A N 1
ATOM 1344 C CA . PHE A 1 160 ? 68.846 60.682 240.999 1.00 16.60 160 PHE A CA 1
ATOM 1345 C C . PHE A 1 160 ? 69.980 61.315 240.192 1.00 16.68 160 PHE A C 1
ATOM 1346 O O . PHE A 1 160 ? 70.511 62.360 240.571 1.00 16.60 160 PHE A O 1
ATOM 1354 N N . ARG A 1 161 ? 70.304 60.731 239.048 1.00 16.94 161 ARG A N 1
ATOM 1355 C CA . ARG A 1 161 ? 71.375 61.287 238.210 1.00 17.68 161 ARG A CA 1
ATOM 1356 C C . ARG A 1 161 ? 71.049 62.700 237.698 1.00 18.41 161 ARG A C 1
ATOM 1357 O O . ARG A 1 161 ? 71.941 63.552 237.633 1.00 18.11 161 ARG A O 1
ATOM 1365 N N . LEU A 1 162 ? 69.782 62.948 237.353 1.00 19.06 162 LEU A N 1
ATOM 1366 C CA . LEU A 1 162 ? 69.338 64.296 236.955 1.00 19.88 162 LEU A CA 1
ATOM 1367 C C . LEU A 1 162 ? 69.393 65.277 238.124 1.00 19.32 162 LEU A C 1
ATOM 1368 O O . LEU A 1 162 ? 69.849 66.412 237.965 1.00 19.05 162 LEU A O 1
ATOM 1373 N N . TRP A 1 163 ? 68.925 64.828 239.290 1.00 18.66 163 TRP A N 1
ATOM 1374 C CA . TRP A 1 163 ? 68.939 65.626 240.521 1.00 18.21 163 TRP A CA 1
ATOM 1375 C C . TRP A 1 163 ? 70.363 66.023 240.931 1.00 17.71 163 TRP A C 1
ATOM 1376 O O . TRP A 1 163 ? 70.599 67.165 241.328 1.00 17.35 163 TRP A O 1
ATOM 1387 N N . LEU A 1 164 ? 71.307 65.091 240.811 1.00 17.75 164 LEU A N 1
ATOM 1388 C CA . LEU A 1 164 ? 72.716 65.364 241.127 1.00 18.10 164 LEU A CA 1
ATOM 1389 C C . LEU A 1 164 ? 73.360 66.389 240.176 1.00 18.88 164 LEU A C 1
ATOM 1390 O O . LEU A 1 164 ? 74.131 67.252 240.624 1.00 18.20 164 LEU A O 1
ATOM 1395 N N . ALA A 1 165 ? 73.054 66.288 238.880 1.00 20.02 165 ALA A N 1
ATOM 1396 C CA . ALA A 1 165 ? 73.535 67.267 237.893 1.00 21.23 165 ALA A CA 1
ATOM 1397 C C . ALA A 1 165 ? 73.016 68.667 238.207 1.00 22.24 165 ALA A C 1
ATOM 1398 O O . ALA A 1 165 ? 73.779 69.639 238.154 1.00 21.64 165 ALA A O 1
ATOM 1400 N N . GLU A 1 166 ? 71.737 68.756 238.568 1.00 23.90 166 GLU A N 1
ATOM 1401 C CA . GLU A 1 166 ? 71.120 70.025 238.970 1.00 25.70 166 GLU A CA 1
ATOM 1402 C C . GLU A 1 166 ? 71.771 70.622 240.227 1.00 24.53 166 GLU A C 1
ATOM 1403 O O . GLU A 1 166 ? 72.012 71.822 240.284 1.00 23.11 166 GLU A O 1
ATOM 1409 N N . LYS A 1 167 ? 72.063 69.787 241.221 1.00 22.79 167 LYS A N 1
ATOM 1410 C CA . LYS A 1 167 ? 72.708 70.252 242.451 1.00 22.09 167 LYS A CA 1
ATOM 1411 C C . LYS A 1 167 ? 74.162 70.672 242.251 1.00 20.92 167 LYS A C 1
ATOM 1412 O O . LYS A 1 167 ? 74.547 71.744 242.700 1.00 20.98 167 LYS A O 1
ATOM 1418 N N . TYR A 1 168 ? 74.959 69.829 241.605 1.00 20.01 168 TYR A N 1
ATOM 1419 C CA . TYR A 1 168 ? 76.414 70.026 241.536 1.00 20.17 168 TYR A CA 1
ATOM 1420 C C . TYR A 1 168 ? 76.950 70.676 240.251 1.00 20.41 168 TYR A C 1
ATOM 1421 O O . TYR A 1 168 ? 78.061 71.241 240.265 1.00 20.37 168 TYR A O 1
ATOM 1430 N N . GLY A 1 169 ? 76.204 70.566 239.149 1.00 20.67 169 GLY A N 1
ATOM 1431 C CA . GLY A 1 169 ? 76.643 71.077 237.844 1.00 20.72 169 GLY A CA 1
ATOM 1432 C C . GLY A 1 169 ? 77.602 70.151 237.109 1.00 20.22 169 GLY A C 1
ATOM 1433 O O . GLY A 1 169 ? 77.316 69.724 235.990 1.00 20.68 169 GLY A O 1
ATOM 1434 N N . THR A 1 170 ? 78.750 69.868 237.726 1.00 20.25 170 THR A N 1
ATOM 1435 C CA . THR A 1 170 ? 79.747 68.960 237.183 1.00 20.29 170 THR A CA 1
ATOM 1436 C C . THR A 1 170 ? 79.971 67.787 238.134 1.00 20.39 170 THR A C 1
ATOM 1437 O O . THR A 1 170 ? 79.809 67.920 239.359 1.00 19.70 170 THR A O 1
ATOM 1441 N N . VAL A 1 171 ? 80.344 66.638 237.575 1.00 19.98 171 VAL A N 1
ATOM 1442 C CA . VAL A 1 171 ? 80.716 65.487 238.403 1.00 20.28 171 VAL A CA 1
ATOM 1443 C C . VAL A 1 171 ? 81.975 65.760 239.252 1.00 20.67 171 VAL A C 1
ATOM 1444 O O . VAL A 1 171 ? 82.135 65.195 240.338 1.00 20.49 171 VAL A O 1
ATOM 1448 N N . GLU A 1 172 ? 82.846 66.646 238.769 1.00 21.25 172 GLU A N 1
ATOM 1449 C CA . GLU A 1 172 ? 84.041 67.058 239.508 1.00 22.65 172 GLU A CA 1
ATOM 1450 C C . GLU A 1 172 ? 83.642 67.679 240.852 1.00 21.57 172 GLU A C 1
ATOM 1451 O O . GLU A 1 172 ? 84.218 67.345 241.901 1.00 21.37 172 GLU A O 1
ATOM 1457 N N . ALA A 1 173 ? 82.643 68.560 240.816 1.00 20.22 173 ALA A N 1
ATOM 1458 C CA . ALA A 1 173 ? 82.115 69.190 242.023 1.00 19.78 173 ALA A CA 1
ATOM 1459 C C . ALA A 1 173 ? 81.482 68.180 242.980 1.00 19.24 173 ALA A C 1
ATOM 1460 O O . ALA A 1 173 ? 81.647 68.294 244.199 1.00 18.83 173 ALA A O 1
ATOM 1462 N N . LEU A 1 174 ? 80.769 67.197 242.428 1.00 18.27 174 LEU A N 1
ATOM 1463 C CA . LEU A 1 174 ? 80.195 66.120 243.232 1.00 17.92 174 LEU A CA 1
ATOM 1464 C C . LEU A 1 174 ? 81.297 65.286 243.904 1.00 18.26 174 LEU A C 1
ATOM 1465 O O . LEU A 1 174 ? 81.188 64.977 245.104 1.00 18.35 174 LEU A O 1
ATOM 1470 N N . ASN A 1 175 ? 82.341 64.925 243.149 1.00 17.36 175 ASN A N 1
ATOM 1471 C CA . ASN A 1 175 ? 83.445 64.115 243.692 1.00 17.79 175 ASN A CA 1
ATOM 1472 C C . ASN A 1 175 ? 84.145 64.830 244.846 1.00 18.57 175 ASN A C 1
ATOM 1473 O O . ASN A 1 175 ? 84.533 64.193 245.832 1.00 17.23 175 ASN A O 1
ATOM 1478 N N . LYS A 1 176 ? 84.275 66.154 244.733 1.00 19.56 176 LYS A N 1
ATOM 1479 C CA . LYS A 1 176 ? 84.869 66.954 245.792 1.00 21.34 176 LYS A CA 1
ATOM 1480 C C . LYS A 1 176 ? 83.970 67.019 247.031 1.00 20.44 176 LYS A C 1
ATOM 1481 O O . LYS A 1 176 ? 84.450 66.852 248.158 1.00 20.13 176 LYS A O 1
ATOM 1487 N N . ALA A 1 177 ? 82.681 67.272 246.811 1.00 19.07 177 ALA A N 1
ATOM 1488 C CA . ALA A 1 177 ? 81.690 67.320 247.892 1.00 19.13 177 ALA A CA 1
ATOM 1489 C C . ALA A 1 177 ? 81.523 65.990 248.655 1.00 18.56 177 ALA A C 1
ATOM 1490 O O . ALA A 1 177 ? 81.367 66.000 249.874 1.00 19.77 177 ALA A O 1
ATOM 1492 N N . TRP A 1 178 ? 81.552 64.868 247.936 1.00 17.43 178 TRP A N 1
ATOM 1493 C CA . TRP A 1 178 ? 81.401 63.526 248.536 1.00 16.98 178 TRP A CA 1
ATOM 1494 C C . TRP A 1 178 ? 82.717 62.944 249.099 1.00 17.00 178 TRP A C 1
ATOM 1495 O O . TRP A 1 178 ? 82.691 61.939 249.822 1.00 17.09 178 TRP A O 1
ATOM 1506 N N . GLY A 1 179 ? 83.863 63.533 248.743 1.00 16.68 179 GLY A N 1
ATOM 1507 C CA . GLY A 1 179 ? 85.166 62.977 249.116 1.00 16.00 179 GLY A CA 1
ATOM 1508 C C . GLY A 1 179 ? 85.477 61.641 248.445 1.00 15.86 179 GLY A C 1
ATOM 1509 O O . GLY A 1 179 ? 86.058 60.743 249.067 1.00 15.09 179 GLY A O 1
ATOM 1510 N N . ASN A 1 180 ? 85.142 61.531 247.157 1.00 15.64 180 ASN A N 1
ATOM 1511 C CA . ASN A 1 180 ? 85.219 60.253 246.434 1.00 15.57 180 ASN A CA 1
ATOM 1512 C C . ASN A 1 180 ? 86.640 59.780 246.108 1.00 15.69 180 ASN A C 1
ATOM 1513 O O . ASN A 1 180 ? 86.809 58.684 245.559 1.00 15.92 180 ASN A O 1
ATOM 1518 N N . VAL A 1 181 ? 87.655 60.577 246.450 1.00 15.45 181 VAL A N 1
ATOM 1519 C CA . VAL A 1 181 ? 89.034 60.067 246.487 1.00 15.72 181 VAL A CA 1
ATOM 1520 C C . VAL A 1 181 ? 89.155 58.851 247.422 1.00 15.75 181 VAL A C 1
ATOM 1521 O O . VAL A 1 181 ? 89.922 57.911 247.153 1.00 16.31 181 VAL A O 1
ATOM 1525 N N . PHE A 1 182 ? 88.375 58.873 248.504 1.00 15.52 182 PHE A N 1
ATOM 1526 C CA . PHE A 1 182 ? 88.298 57.773 249.461 1.00 15.56 182 PHE A CA 1
ATOM 1527 C C . PHE A 1 182 ? 87.814 56.481 248.787 1.00 15.47 182 PHE A C 1
ATOM 1528 O O . PHE A 1 182 ? 86.820 56.482 248.049 1.00 15.55 182 PHE A O 1
ATOM 1536 N N . TRP A 1 183 ? 88.548 55.393 249.020 1.00 15.45 183 TRP A N 1
ATOM 1537 C CA . TRP A 1 183 ? 88.275 54.090 248.408 1.00 15.51 183 TRP A CA 1
ATOM 1538 C C . TRP A 1 183 ? 88.080 54.125 246.881 1.00 15.82 183 TRP A C 1
ATOM 1539 O O . TRP A 1 183 ? 87.324 53.330 246.325 1.00 15.70 183 TRP A O 1
ATOM 1550 N N . SER A 1 184 ? 88.783 55.032 246.203 1.00 16.58 184 SER A N 1
ATOM 1551 C CA . SER A 1 184 ? 88.687 55.182 244.737 1.00 16.50 184 SER A CA 1
ATOM 1552 C C . SER A 1 184 ? 87.237 55.180 244.212 1.00 16.37 184 SER A C 1
ATOM 1553 O O . SER A 1 184 ? 86.889 54.469 243.260 1.00 15.98 184 SER A O 1
ATOM 1556 N N . MET A 1 185 ? 86.394 55.981 244.853 1.00 16.44 185 MET A N 1
ATOM 1557 C CA . MET A 1 185 ? 84.979 56.078 244.470 1.00 16.48 185 MET A CA 1
ATOM 1558 C C . MET A 1 185 ? 84.721 57.050 243.293 1.00 16.72 185 MET A C 1
ATOM 1559 O O . MET A 1 185 ? 83.595 57.106 242.782 1.00 17.48 185 MET A O 1
ATOM 1564 N N . ASP A 1 186 ? 85.742 57.803 242.874 1.00 16.37 186 ASP A N 1
ATOM 1565 C CA . ASP A 1 186 ? 85.585 58.886 241.874 1.00 16.59 186 ASP A CA 1
ATOM 1566 C C . ASP A 1 186 ? 84.830 58.464 240.612 1.00 16.37 186 ASP A C 1
ATOM 1567 O O . ASP A 1 186 ? 85.169 57.456 239.986 1.00 16.57 186 ASP A O 1
ATOM 1572 N N . TYR A 1 187 ? 83.814 59.249 240.258 1.00 16.55 187 TYR A N 1
ATOM 1573 C CA . TYR A 1 187 ? 83.028 59.060 239.033 1.00 16.88 187 TYR A CA 1
ATOM 1574 C C . TYR A 1 187 ? 83.512 59.972 237.906 1.00 16.95 187 TYR A C 1
ATOM 1575 O O . TYR A 1 187 ? 83.825 61.143 238.133 1.00 16.94 187 TYR A O 1
ATOM 1584 N N . ARG A 1 188 ? 83.565 59.419 236.695 1.00 17.75 188 ARG A N 1
ATOM 1585 C CA . ARG A 1 188 ? 83.881 60.184 235.486 1.00 18.09 188 ARG A CA 1
ATOM 1586 C C . ARG A 1 188 ? 82.700 61.024 234.993 1.00 18.13 188 ARG A C 1
ATOM 1587 O O . ARG A 1 188 ? 82.892 61.997 234.255 1.00 17.80 188 ARG A O 1
ATOM 1595 N N . SER A 1 189 ? 81.484 60.615 235.358 1.00 17.56 189 SER A N 1
ATOM 1596 C CA . SER A 1 189 ? 80.265 61.274 234.914 1.00 18.07 189 SER A CA 1
ATOM 1597 C C . SER A 1 189 ? 79.115 60.924 235.860 1.00 17.72 189 SER A C 1
ATOM 1598 O O . SER A 1 189 ? 79.196 59.959 236.626 1.00 17.46 189 SER A O 1
ATOM 1601 N N . PHE A 1 190 ? 78.033 61.687 235.790 1.00 17.89 190 PHE A N 1
ATOM 1602 C CA . PHE A 1 190 ? 76.856 61.373 236.597 1.00 17.67 190 PHE A CA 1
ATOM 1603 C C . PHE A 1 190 ? 76.286 59.998 236.267 1.00 17.69 190 PHE A C 1
ATOM 1604 O O . PHE A 1 190 ? 75.820 59.315 237.177 1.00 17.52 190 PHE A O 1
ATOM 1612 N N . ASP A 1 191 ? 76.377 59.567 235.002 1.00 18.39 191 ASP A N 1
ATOM 1613 C CA A ASP A 1 191 ? 75.807 58.285 234.565 0.50 18.75 191 ASP A CA 1
ATOM 1614 C CA B ASP A 1 191 ? 75.786 58.280 234.596 0.50 19.06 191 ASP A CA 1
ATOM 1615 C C . ASP A 1 191 ? 76.616 57.050 235.000 1.00 18.75 191 ASP A C 1
ATOM 1616 O O . ASP A 1 191 ? 76.218 55.923 234.723 1.00 18.86 191 ASP A O 1
ATOM 1625 N N . GLU A 1 192 ? 77.759 57.263 235.663 1.00 18.02 192 GLU A N 1
ATOM 1626 C CA . GLU A 1 192 ? 78.479 56.173 236.332 1.00 17.57 192 GLU A CA 1
ATOM 1627 C C . GLU A 1 192 ? 77.941 55.893 237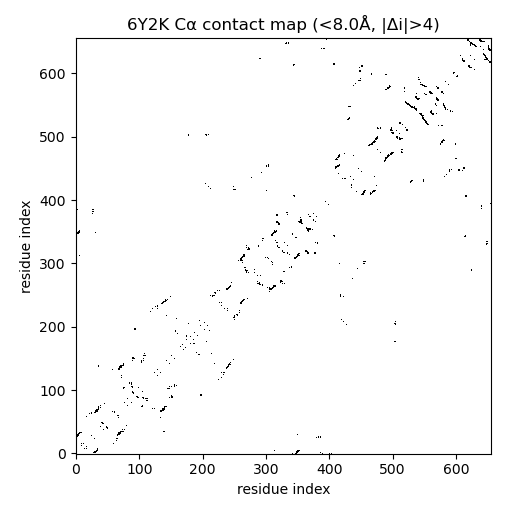.744 1.00 17.23 192 GLU A C 1
ATOM 1628 O O . GLU A 1 192 ? 78.196 54.819 238.298 1.00 16.89 192 GLU A O 1
ATOM 1634 N N . ILE A 1 193 ? 77.219 56.853 238.323 1.00 16.89 193 ILE A N 1
ATOM 1635 C CA . ILE A 1 193 ? 76.774 56.762 239.706 1.00 17.15 193 ILE A CA 1
ATOM 1636 C C . ILE A 1 193 ? 75.602 55.778 239.788 1.00 17.25 193 ILE A C 1
ATOM 1637 O O . ILE A 1 193 ? 74.685 55.825 238.970 1.00 17.08 193 ILE A O 1
ATOM 1642 N N . GLU A 1 194 ? 75.665 54.873 240.763 1.00 17.53 194 GLU A N 1
ATOM 1643 C CA . GLU A 1 194 ? 74.636 53.862 240.977 1.00 17.29 194 GLU A CA 1
ATOM 1644 C C . GLU A 1 194 ? 73.796 54.213 242.204 1.00 17.26 194 GLU A C 1
ATOM 1645 O O . GLU A 1 194 ? 74.089 55.157 242.938 1.00 16.97 194 GLU A O 1
ATOM 1651 N N . LEU A 1 195 ? 72.741 53.430 242.421 1.00 17.60 195 LEU A N 1
ATOM 1652 C CA . LEU A 1 195 ? 71.967 53.500 243.657 1.00 17.48 195 LEU A CA 1
ATOM 1653 C C . LEU A 1 195 ? 72.861 53.027 244.815 1.00 17.31 195 LEU A C 1
ATOM 1654 O O . LEU A 1 195 ? 73.788 52.238 244.585 1.00 17.41 195 LEU A O 1
ATOM 1659 N N . PRO A 1 196 ? 72.614 53.525 246.050 1.00 16.97 196 PRO A N 1
ATOM 1660 C CA . PRO A 1 196 ? 73.432 53.142 247.205 1.00 16.90 196 PRO A CA 1
ATOM 1661 C C . PRO A 1 196 ? 73.104 51.791 247.869 1.00 17.49 196 PRO A C 1
ATOM 1662 O O . PRO A 1 196 ? 73.737 51.455 248.874 1.00 18.33 196 PRO A O 1
ATOM 1666 N N . ASN A 1 197 ? 72.155 51.024 247.334 1.00 17.64 197 ASN A N 1
ATOM 1667 C CA . ASN A 1 197 ? 71.858 49.692 247.877 1.00 18.04 197 ASN A CA 1
ATOM 1668 C C . ASN A 1 197 ? 72.718 48.615 247.207 1.00 18.50 197 ASN A C 1
ATOM 1669 O O . ASN A 1 197 ? 73.350 48.857 246.178 1.00 18.75 197 ASN A O 1
ATOM 1674 N N . LEU A 1 198 ? 72.741 47.427 247.809 1.00 18.97 198 LEU A N 1
ATOM 1675 C CA . LEU A 1 198 ? 73.448 46.265 247.248 1.00 19.28 198 LEU A CA 1
ATOM 1676 C C . LEU A 1 198 ? 74.943 46.512 246.946 1.00 18.54 198 LEU A C 1
ATOM 1677 O O . LEU A 1 198 ? 75.509 45.932 246.021 1.00 19.81 198 LEU A O 1
ATOM 1682 N N . THR A 1 199 ? 75.571 47.368 247.739 1.00 17.26 199 THR A N 1
ATOM 1683 C CA . THR A 1 199 ? 77.011 47.563 247.682 1.00 16.48 199 THR A CA 1
ATOM 1684 C C . THR A 1 199 ? 77.666 46.469 248.524 1.00 16.02 199 THR A C 1
ATOM 1685 O O . THR A 1 199 ? 77.006 45.847 249.355 1.00 15.82 199 THR A O 1
ATOM 1689 N N . VAL A 1 200 ? 78.959 46.236 248.322 1.00 15.54 200 VAL A N 1
ATOM 1690 C CA . VAL A 1 200 ? 79.689 45.215 249.104 1.00 15.24 200 VAL A CA 1
ATOM 1691 C C . VAL A 1 200 ? 79.519 45.477 250.604 1.00 14.90 200 VAL A C 1
ATOM 1692 O O . VAL A 1 200 ? 79.188 44.572 251.380 1.00 14.17 200 VAL A O 1
ATOM 1696 N N . THR A 1 201 ? 79.797 46.715 250.995 1.00 14.94 201 THR A N 1
ATOM 1697 C CA . THR A 1 201 ? 79.680 47.156 252.382 1.00 15.03 201 THR A CA 1
ATOM 1698 C C . THR A 1 201 ? 79.174 48.605 252.389 1.00 15.05 201 THR A C 1
ATOM 1699 O O . THR A 1 201 ? 78.601 49.051 251.395 1.00 15.56 201 THR A O 1
ATOM 1703 N N . GLU A 1 202 ? 79.372 49.320 253.492 1.00 15.42 202 GLU A N 1
ATOM 1704 C CA . GLU A 1 202 ? 78.836 50.689 253.668 1.00 15.78 202 GLU A CA 1
ATOM 1705 C C . GLU A 1 202 ? 79.120 51.646 252.494 1.00 15.41 202 GLU A C 1
ATOM 1706 O O . GLU A 1 202 ? 80.282 51.876 252.143 1.00 15.52 202 GLU A O 1
ATOM 1712 N N . ALA A 1 203 ? 78.052 52.227 251.938 1.00 14.94 203 ALA A N 1
ATOM 1713 C CA . ALA A 1 203 ? 78.161 53.254 250.895 1.00 14.94 203 ALA A CA 1
ATOM 1714 C C . ALA A 1 203 ? 78.573 54.590 251.520 1.00 15.14 203 ALA A C 1
ATOM 1715 O O . ALA A 1 203 ? 78.459 54.783 252.732 1.00 15.25 203 ALA A O 1
ATOM 1717 N N . ASN A 1 204 ? 79.053 55.508 250.690 1.00 15.37 204 ASN A N 1
ATOM 1718 C CA . ASN A 1 204 ? 79.500 56.821 251.164 1.00 15.37 204 ASN A CA 1
ATOM 1719 C C . ASN A 1 204 ? 78.306 57.501 251.842 1.00 15.61 204 ASN A C 1
ATOM 1720 O O . ASN A 1 204 ? 77.227 57.542 251.253 1.00 16.21 204 ASN A O 1
ATOM 1725 N N . PRO A 1 205 ? 78.479 58.014 253.083 1.00 15.41 205 PRO A N 1
ATOM 1726 C CA . PRO A 1 205 ? 77.346 58.727 253.683 1.00 15.24 205 PRO A CA 1
ATOM 1727 C C . PRO A 1 205 ? 76.833 59.933 252.870 1.00 15.32 205 PRO A C 1
ATOM 1728 O O . PRO A 1 205 ? 75.644 60.253 252.964 1.00 15.87 205 PRO A O 1
ATOM 1732 N N . SER A 1 206 ? 77.712 60.582 252.094 1.00 15.35 206 SER A N 1
ATOM 1733 C CA . SER A 1 206 ? 77.315 61.681 251.197 1.00 15.42 206 SER A CA 1
ATOM 1734 C C . SER A 1 206 ? 76.372 61.199 250.102 1.00 15.19 206 SER A C 1
ATOM 1735 O O . SER A 1 206 ? 75.408 61.875 249.755 1.00 15.41 206 SER A O 1
ATOM 1738 N N . HIS A 1 207 ? 76.690 60.028 249.564 1.00 15.35 207 HIS A N 1
ATOM 1739 C CA . HIS A 1 207 ? 75.892 59.327 248.560 1.00 15.06 207 HIS A CA 1
ATOM 1740 C C . HIS A 1 207 ? 74.506 58.995 249.118 1.00 15.24 207 HIS A C 1
ATOM 1741 O O . HIS A 1 207 ? 73.484 59.268 248.479 1.00 15.05 207 HIS A O 1
ATOM 1748 N N . ARG A 1 208 ? 74.477 58.429 250.320 1.00 14.99 208 ARG A N 1
ATOM 1749 C CA . ARG A 1 208 ? 73.215 58.037 250.940 1.00 15.15 208 ARG A CA 1
ATOM 1750 C C . ARG A 1 208 ? 72.362 59.242 251.324 1.00 15.06 208 ARG A C 1
ATOM 1751 O O . ARG A 1 208 ? 71.133 59.189 251.191 1.00 15.07 208 ARG A O 1
ATOM 1759 N N . LEU A 1 209 ? 73.001 60.316 251.794 1.00 14.57 209 LEU A N 1
ATOM 1760 C CA . LEU A 1 209 ? 72.266 61.524 252.186 1.00 14.62 209 LEU A CA 1
ATOM 1761 C C . LEU A 1 209 ? 71.635 62.252 250.985 1.00 14.56 209 LEU A C 1
ATOM 1762 O O . LEU A 1 209 ? 70.444 62.616 251.022 1.00 14.50 209 LEU A O 1
ATOM 1767 N N . ASP A 1 210 ? 72.425 62.468 249.935 1.00 14.53 210 ASP A N 1
ATOM 1768 C CA . ASP A 1 210 ? 71.900 63.026 248.675 1.00 14.68 210 ASP A CA 1
ATOM 1769 C C . ASP A 1 210 ? 70.800 62.141 248.068 1.00 14.89 210 ASP A C 1
ATOM 1770 O O . ASP A 1 210 ? 69.811 62.668 247.531 1.00 14.37 210 ASP A O 1
ATOM 1775 N N . PHE A 1 211 ? 70.941 60.817 248.182 1.00 14.28 211 PHE A N 1
ATOM 1776 C CA . PHE A 1 211 ? 69.884 59.917 247.722 1.00 14.80 211 PHE A CA 1
ATOM 1777 C C . PHE A 1 211 ? 68.574 60.131 248.498 1.00 15.21 211 PHE A C 1
ATOM 1778 O O . PHE A 1 211 ? 67.496 60.209 247.888 1.00 15.32 211 PHE A O 1
ATOM 1786 N N . GLN A 1 212 ? 68.668 60.246 249.828 1.00 15.59 212 GLN A N 1
ATOM 1787 C CA . GLN A 1 212 ? 67.492 60.509 250.664 1.00 15.69 212 GLN A CA 1
ATOM 1788 C C . GLN A 1 212 ? 66.841 61.830 250.289 1.00 15.41 212 GLN A C 1
ATOM 1789 O O . GLN A 1 212 ? 65.623 61.914 250.177 1.00 15.02 212 GLN A O 1
ATOM 1795 N N . ARG A 1 213 ? 67.671 62.854 250.113 1.00 15.51 213 ARG A N 1
ATOM 1796 C CA . ARG A 1 213 ? 67.201 64.180 249.731 1.00 15.67 213 ARG A CA 1
ATOM 1797 C C . ARG A 1 213 ? 66.475 64.139 248.394 1.00 16.15 213 ARG A C 1
ATOM 1798 O O . ARG A 1 213 ? 65.401 64.742 248.246 1.00 15.81 213 ARG A O 1
ATOM 1806 N N . CYS A 1 214 ? 67.050 63.416 247.431 1.00 15.76 214 CYS A N 1
ATOM 1807 C CA . CYS A 1 214 ? 66.444 63.296 246.102 1.00 16.01 214 CYS A CA 1
ATOM 1808 C C . CYS A 1 214 ? 65.088 62.592 246.170 1.00 15.66 214 CYS A C 1
ATOM 1809 O O . CYS A 1 214 ? 64.102 63.099 245.634 1.00 15.35 214 CYS A O 1
ATOM 1812 N N . CYS A 1 215 ? 65.040 61.439 246.847 1.00 15.44 215 CYS A N 1
ATOM 1813 C CA . CYS A 1 215 ? 63.793 60.695 247.029 1.00 15.57 215 CYS A CA 1
ATOM 1814 C C . CYS A 1 215 ? 62.717 61.538 247.731 1.00 15.56 215 CYS A C 1
ATOM 1815 O O . CYS A 1 215 ? 61.545 61.515 247.332 1.00 15.13 215 CYS A O 1
ATOM 1818 N N . SER A 1 216 ? 63.121 62.293 248.748 1.00 15.37 216 SER A N 1
ATOM 1819 C CA . SER A 1 216 ? 62.208 63.208 249.421 1.00 15.38 216 SER A CA 1
ATOM 1820 C C . SER A 1 216 ? 61.680 64.258 248.433 1.00 15.57 216 SER A C 1
ATOM 1821 O O . SER A 1 216 ? 60.484 64.526 248.394 1.00 15.23 216 SER A O 1
ATOM 1824 N N . ASP A 1 217 ? 62.575 64.836 247.640 1.00 16.07 217 ASP A N 1
ATOM 1825 C CA . ASP A 1 217 ? 62.175 65.785 246.588 1.00 16.44 217 ASP A CA 1
ATOM 1826 C C . ASP A 1 217 ? 61.191 65.206 245.559 1.00 16.07 217 ASP A C 1
ATOM 1827 O O . ASP A 1 217 ? 60.364 65.948 245.036 1.00 16.15 217 ASP A O 1
ATOM 1832 N N . GLN A 1 218 ? 61.272 63.907 245.276 1.00 15.97 218 GLN A N 1
ATOM 1833 C CA . GLN A 1 218 ? 60.303 63.253 244.387 1.00 16.52 218 GLN A CA 1
ATOM 1834 C C . GLN A 1 218 ? 58.903 63.212 245.023 1.00 16.34 218 GLN A C 1
ATOM 1835 O O . GLN A 1 218 ? 57.893 63.323 244.309 1.00 16.51 218 GLN A O 1
ATOM 1841 N N . VAL A 1 219 ? 58.837 63.068 246.352 1.00 15.55 219 VAL A N 1
ATOM 1842 C CA . VAL A 1 219 ? 57.558 63.181 247.068 1.00 15.74 219 VAL A CA 1
ATOM 1843 C C . VAL A 1 219 ? 57.011 64.609 246.931 1.00 15.56 219 VAL A C 1
ATOM 1844 O O . VAL A 1 219 ? 55.843 64.789 246.628 1.00 15.29 219 VAL A O 1
ATOM 1848 N N . VAL A 1 220 ? 57.877 65.603 247.129 1.00 15.74 220 VAL A N 1
ATOM 1849 C CA . VAL A 1 220 ? 57.511 67.019 246.957 1.00 16.02 220 VAL A CA 1
ATOM 1850 C C . VAL A 1 220 ? 56.929 67.254 245.561 1.00 16.27 220 VAL A C 1
ATOM 1851 O O . VAL A 1 220 ? 55.840 67.829 245.442 1.00 16.96 220 VAL A O 1
ATOM 1855 N N . ALA A 1 221 ? 57.628 66.777 244.527 1.00 15.87 221 ALA A N 1
ATOM 1856 C CA . ALA A 1 221 ? 57.204 66.945 243.121 1.00 16.23 221 ALA A CA 1
ATOM 1857 C C . ALA A 1 221 ? 55.893 66.228 242.791 1.00 16.17 221 ALA A C 1
ATOM 1858 O O . ALA A 1 221 ? 55.024 66.791 242.118 1.00 15.75 221 ALA A O 1
ATOM 1860 N N . PHE A 1 222 ? 55.764 64.989 243.264 1.00 16.02 222 PHE A N 1
ATOM 1861 C CA . PHE A 1 222 ? 54.537 64.185 243.100 1.00 15.94 222 PHE A CA 1
ATOM 1862 C C . PHE A 1 222 ? 53.320 64.884 243.696 1.00 16.22 222 PHE A C 1
ATOM 1863 O O . PHE A 1 222 ? 52.241 64.903 243.090 1.00 16.87 222 PHE A O 1
ATOM 1871 N N . ASN A 1 223 ? 53.497 65.444 244.890 1.00 16.58 223 ASN A N 1
ATOM 1872 C CA . ASN A 1 223 ? 52.437 66.171 245.577 1.00 16.40 223 ASN A CA 1
ATOM 1873 C C . ASN A 1 223 ? 52.129 67.506 244.878 1.00 16.93 223 ASN A C 1
ATOM 1874 O O . ASN A 1 223 ? 50.958 67.878 244.723 1.00 16.64 223 ASN A O 1
ATOM 1879 N N . LYS A 1 224 ? 53.179 68.211 244.465 1.00 17.46 224 LYS A N 1
ATOM 1880 C CA . LYS A 1 224 ? 53.045 69.523 243.829 1.00 19.07 224 LYS A CA 1
ATOM 1881 C C . LYS A 1 224 ? 52.233 69.480 242.524 1.00 20.17 224 LYS A C 1
ATOM 1882 O O . LYS A 1 224 ? 51.483 70.425 242.230 1.00 20.86 224 LYS A O 1
ATOM 1888 N N . LEU A 1 225 ? 52.349 68.399 241.756 1.00 20.19 225 LEU A N 1
ATOM 1889 C CA . LEU A 1 225 ? 51.565 68.302 240.527 1.00 21.61 225 LEU A CA 1
ATOM 1890 C C . LEU A 1 225 ? 50.061 68.249 240.835 1.00 20.47 225 LEU A C 1
ATOM 1891 O O . LEU A 1 225 ? 49.266 68.855 240.115 1.00 20.26 225 LEU A O 1
ATOM 1896 N N . GLN A 1 226 ? 49.681 67.563 241.911 1.00 19.31 226 GLN A N 1
ATOM 1897 C CA . GLN A 1 226 ? 48.279 67.499 242.330 1.00 19.06 226 GLN A CA 1
ATOM 1898 C C . GLN A 1 226 ? 47.815 68.848 242.882 1.00 19.57 226 GLN A C 1
ATOM 1899 O O . GLN A 1 226 ? 46.728 69.319 242.547 1.00 19.69 226 GLN A O 1
ATOM 1905 N N . VAL A 1 227 ? 48.645 69.472 243.711 1.00 19.43 227 VAL A N 1
ATOM 1906 C CA . VAL A 1 227 ? 48.337 70.796 244.271 1.00 19.60 227 VAL A CA 1
ATOM 1907 C C . VAL A 1 227 ? 48.066 71.835 243.162 1.00 19.66 227 VAL A C 1
ATOM 1908 O O . VAL A 1 227 ? 47.109 72.612 243.257 1.00 19.06 227 VAL A O 1
ATOM 1912 N N . ASP A 1 228 ? 48.911 71.858 242.130 1.00 19.78 228 ASP A N 1
ATOM 1913 C CA . ASP A 1 228 ? 48.744 72.836 241.039 1.00 19.94 228 ASP A CA 1
ATOM 1914 C C . ASP A 1 228 ? 47.382 72.677 240.342 1.00 20.21 228 ASP A C 1
ATOM 1915 O O . ASP A 1 228 ? 46.700 73.679 240.075 1.00 20.09 228 ASP A O 1
ATOM 1920 N N . ILE A 1 229 ? 46.982 71.426 240.092 1.00 19.45 229 ILE A N 1
ATOM 1921 C CA . ILE A 1 229 ? 45.671 71.126 239.506 1.00 19.25 229 ILE A CA 1
ATOM 1922 C C . ILE A 1 229 ? 44.526 71.565 240.423 1.00 19.55 229 ILE A C 1
ATOM 1923 O O . ILE A 1 229 ? 43.541 72.157 239.950 1.00 18.73 229 ILE A O 1
ATOM 1928 N N . LEU A 1 230 ? 44.654 71.261 241.719 1.00 18.81 230 LEU A N 1
ATOM 1929 C CA . LEU A 1 230 ? 43.616 71.577 242.689 1.00 19.30 230 LEU A CA 1
ATOM 1930 C C . LEU A 1 230 ? 43.498 73.089 242.953 1.00 19.78 230 LEU A C 1
ATOM 1931 O O . LEU A 1 230 ? 42.382 73.575 243.159 1.00 19.39 230 LEU A O 1
ATOM 1936 N N . ARG A 1 231 ? 44.615 73.821 242.927 1.00 20.53 231 ARG A N 1
ATOM 1937 C CA . ARG A 1 231 ? 44.585 75.298 243.012 1.00 22.65 231 ARG A CA 1
ATOM 1938 C C . ARG A 1 231 ? 43.808 75.930 241.857 1.00 23.97 231 ARG A C 1
ATOM 1939 O O . ARG A 1 231 ? 43.052 76.883 242.062 1.00 23.94 231 ARG A O 1
ATOM 1947 N N . GLU A 1 232 ? 44.024 75.407 240.652 1.00 25.22 232 GLU A N 1
ATOM 1948 C CA . GLU A 1 232 ? 43.363 75.908 239.441 1.00 26.93 232 GLU A CA 1
ATOM 1949 C C . GLU A 1 232 ? 41.858 75.632 239.476 1.00 25.25 232 GLU A C 1
ATOM 1950 O O . GLU A 1 232 ? 41.052 76.546 239.283 1.00 24.06 232 GLU A O 1
ATOM 1956 N N . HIS A 1 233 ? 41.490 74.382 239.750 1.00 23.13 233 HIS A N 1
ATOM 1957 C CA . HIS A 1 233 ? 40.106 73.927 239.590 1.00 22.90 233 HIS A CA 1
ATOM 1958 C C . HIS A 1 233 ? 39.282 73.848 240.865 1.00 22.20 233 HIS A C 1
ATOM 1959 O O . HIS A 1 233 ? 38.086 73.578 240.786 1.00 21.92 233 HIS A O 1
ATOM 1966 N N . SER A 1 234 ? 39.894 74.080 242.028 1.00 21.40 234 SER A N 1
ATOM 1967 C CA . SER A 1 234 ? 39.163 74.044 243.300 1.00 21.18 234 SER A CA 1
ATOM 1968 C C . SER A 1 234 ? 39.625 75.145 244.255 1.00 22.13 234 SER A C 1
ATOM 1969 O O . SER A 1 234 ? 39.955 74.890 245.423 1.00 21.65 234 SER A O 1
ATOM 1972 N N . ALA A 1 235 ? 39.615 76.377 243.743 1.00 22.85 235 ALA A N 1
ATOM 1973 C CA . ALA A 1 235 ? 39.923 77.574 244.531 1.00 23.46 235 ALA A CA 1
ATOM 1974 C C . ALA A 1 235 ? 39.070 77.652 245.790 1.00 22.74 235 ALA A C 1
ATOM 1975 O O . ALA A 1 235 ? 37.876 77.320 245.773 1.00 22.48 235 ALA A O 1
ATOM 1977 N N . GLY A 1 236 ? 39.702 78.052 246.891 1.00 22.81 236 GLY A N 1
ATOM 1978 C CA . GLY A 1 236 ? 39.019 78.179 248.174 1.00 22.38 236 GLY A CA 1
ATOM 1979 C C . GLY A 1 236 ? 38.990 76.933 249.043 1.00 22.54 236 GLY A C 1
ATOM 1980 O O . GLY A 1 236 ? 38.664 77.035 250.226 1.00 23.37 236 GLY A O 1
ATOM 1981 N N . ARG A 1 237 ? 39.312 75.762 248.478 1.00 21.06 237 ARG A N 1
ATOM 1982 C CA . ARG A 1 237 ? 39.309 74.503 249.239 1.00 20.01 237 ARG A CA 1
ATOM 1983 C C . ARG A 1 237 ? 40.653 74.310 249.964 1.00 19.35 237 ARG A C 1
ATOM 1984 O O . ARG A 1 237 ? 41.704 74.588 249.391 1.00 18.95 237 ARG A O 1
ATOM 1992 N N . ASP A 1 238 ? 40.606 73.842 251.214 1.00 18.60 238 ASP A N 1
ATOM 1993 C CA . ASP A 1 238 ? 41.821 73.535 251.971 1.00 18.72 238 ASP A CA 1
ATOM 1994 C C . ASP A 1 238 ? 42.491 72.288 251.407 1.00 17.97 238 ASP A C 1
ATOM 1995 O O . ASP A 1 238 ? 41.864 71.237 251.323 1.00 18.24 238 ASP A O 1
ATOM 2000 N N . LEU A 1 239 ? 43.749 72.417 251.005 1.00 17.49 239 LEU A N 1
ATOM 2001 C CA . LEU A 1 239 ? 44.527 71.270 250.527 1.00 17.05 239 LEU A CA 1
ATOM 2002 C C . LEU A 1 239 ? 45.354 70.743 251.694 1.00 17.00 239 LEU A C 1
ATOM 2003 O O . LEU A 1 239 ? 46.046 71.508 252.376 1.00 17.14 239 LEU A O 1
ATOM 2008 N N . VAL A 1 240 ? 45.263 69.435 251.912 1.00 17.02 240 VAL A N 1
ATOM 2009 C CA . VAL A 1 240 ? 45.825 68.782 253.088 1.00 16.76 240 VAL A CA 1
ATOM 2010 C C . VAL A 1 240 ? 46.438 67.449 252.675 1.00 16.55 240 VAL A C 1
ATOM 2011 O O . VAL A 1 240 ? 46.035 66.859 251.665 1.00 15.95 240 VAL A O 1
ATOM 2015 N N . HIS A 1 241 ? 47.434 67.004 253.436 1.00 16.05 241 HIS A N 1
ATOM 2016 C CA . HIS A 1 241 ? 47.900 65.631 253.367 1.00 15.33 241 HIS A CA 1
ATOM 2017 C C . HIS A 1 241 ? 47.898 65.010 254.767 1.00 15.51 241 HIS A C 1
ATOM 2018 O O . HIS A 1 241 ? 47.994 65.729 255.775 1.00 15.88 241 HIS A O 1
ATOM 2025 N N . ASN A 1 242 ? 47.747 63.683 254.821 1.00 15.14 242 ASN A N 1
ATOM 2026 C CA . ASN A 1 242 ? 47.699 62.949 256.091 1.00 15.51 242 ASN A CA 1
ATOM 2027 C C . ASN A 1 242 ? 49.045 62.264 256.391 1.00 15.70 242 ASN A C 1
ATOM 2028 O O . ASN A 1 242 ? 49.389 61.250 255.794 1.00 15.47 242 ASN A O 1
ATOM 2033 N N . TYR A 1 243 ? 49.791 62.866 257.318 1.00 15.87 243 TYR A N 1
ATOM 2034 C CA . TYR A 1 243 ? 51.101 62.385 257.759 1.00 15.81 243 TYR A CA 1
ATOM 2035 C C . TYR A 1 243 ? 50.948 61.356 258.879 1.00 15.60 243 TYR A C 1
ATOM 2036 O O . TYR A 1 243 ? 49.837 61.104 259.361 1.00 15.53 243 TYR A O 1
ATOM 2045 N N . MET A 1 244 ? 52.066 60.763 259.292 1.00 15.79 244 MET A N 1
ATOM 2046 C CA . MET A 1 244 ? 52.042 59.623 260.209 1.00 15.90 244 MET A CA 1
ATOM 2047 C C . MET A 1 244 ? 52.885 59.852 261.451 1.00 15.80 244 MET A C 1
ATOM 2048 O O . MET A 1 244 ? 53.743 60.735 261.483 1.00 15.73 244 MET A O 1
ATOM 2053 N N . GLY A 1 245 ? 52.617 59.047 262.476 1.00 15.61 245 GLY A N 1
ATOM 2054 C CA . GLY A 1 245 ? 53.469 58.986 263.656 1.00 15.99 245 GLY A CA 1
ATOM 2055 C C . GLY A 1 245 ? 54.746 58.225 263.334 1.00 15.96 245 GLY A C 1
ATOM 2056 O O . GLY A 1 245 ? 54.707 57.220 262.632 1.00 16.52 245 GLY A O 1
ATOM 2057 N N . PHE A 1 246 ? 55.881 58.715 263.818 1.00 15.90 246 PHE A N 1
ATOM 2058 C CA . PHE A 1 246 ? 57.127 57.931 263.874 1.00 16.06 246 PHE A CA 1
ATOM 2059 C C . PHE A 1 246 ? 57.599 57.606 262.464 1.00 16.25 246 PHE A C 1
ATOM 2060 O O . PHE A 1 246 ? 57.902 56.455 262.139 1.00 17.15 246 PHE A O 1
ATOM 2068 N N . PHE A 1 247 ? 57.630 58.645 261.628 1.00 16.18 247 PHE A N 1
ATOM 2069 C CA . PHE A 1 247 ? 57.955 58.506 260.207 1.00 16.05 247 PHE A CA 1
ATOM 2070 C C . PHE A 1 247 ? 58.719 59.727 259.708 1.00 15.69 247 PHE A C 1
ATOM 2071 O O . PHE A 1 247 ? 58.208 60.849 259.741 1.00 16.42 247 PHE A O 1
ATOM 2079 N N . THR A 1 248 ? 59.933 59.503 259.219 1.00 15.38 248 THR A N 1
ATOM 2080 C CA . THR A 1 248 ? 60.856 60.593 258.925 1.00 15.29 248 THR A CA 1
ATOM 2081 C C . THR A 1 248 ? 61.508 60.562 257.540 1.00 15.30 248 THR A C 1
ATOM 2082 O O . THR A 1 248 ? 62.413 61.355 257.277 1.00 14.95 248 THR A O 1
ATOM 2086 N N . ALA A 1 249 ? 61.030 59.696 256.647 1.00 15.10 249 ALA A N 1
ATOM 2087 C CA . ALA A 1 249 ? 61.740 59.419 255.393 1.00 15.40 249 ALA A CA 1
ATOM 2088 C C . ALA A 1 249 ? 61.643 60.506 254.317 1.00 15.63 249 ALA A C 1
ATOM 2089 O O . ALA A 1 249 ? 62.435 60.480 253.380 1.00 16.77 249 ALA A O 1
ATOM 2091 N N . PHE A 1 250 ? 60.679 61.428 254.422 1.00 15.11 250 PHE A N 1
ATOM 2092 C CA . PHE A 1 250 ? 60.666 62.636 253.585 1.00 14.73 250 PHE A CA 1
ATOM 2093 C C . PHE A 1 250 ? 60.544 63.899 254.441 1.00 15.11 250 PHE A C 1
ATOM 2094 O O . PHE A 1 250 ? 60.171 63.843 255.616 1.00 15.09 250 PHE A O 1
ATOM 2102 N N . ASP A 1 251 ? 60.885 65.034 253.840 1.00 15.12 251 ASP A N 1
ATOM 2103 C CA . ASP A 1 251 ? 60.819 66.330 254.515 1.00 15.23 251 ASP A CA 1
ATOM 2104 C C . ASP A 1 251 ? 59.373 66.826 254.549 1.00 15.22 251 ASP A C 1
ATOM 2105 O O . ASP A 1 251 ? 58.856 67.323 253.537 1.00 14.88 251 ASP A O 1
ATOM 2110 N N . HIS A 1 252 ? 58.738 66.699 255.719 1.00 14.82 252 HIS A N 1
ATOM 2111 C CA . HIS A 1 252 ? 57.329 67.061 255.893 1.00 15.07 252 HIS A CA 1
ATOM 2112 C C . HIS A 1 252 ? 57.124 68.580 255.922 1.00 15.76 252 HIS A C 1
ATOM 2113 O O . HIS A 1 252 ? 56.037 69.057 255.592 1.00 17.09 252 HIS A O 1
ATOM 2120 N N . HIS A 1 253 ? 58.138 69.338 256.332 1.00 16.42 253 HIS A N 1
ATOM 2121 C CA . HIS A 1 253 ? 58.065 70.802 256.255 1.00 17.32 253 HIS A CA 1
ATOM 2122 C C . HIS A 1 253 ? 58.008 71.271 254.795 1.00 17.55 253 HIS A C 1
ATOM 2123 O O . HIS A 1 253 ? 57.243 72.183 254.458 1.00 17.15 253 HIS A O 1
ATOM 2130 N N . LYS A 1 254 ? 58.797 70.626 253.935 1.00 17.65 254 LYS A N 1
ATOM 2131 C CA . LYS A 1 254 ? 58.903 71.025 252.529 1.00 18.10 254 LYS A CA 1
ATOM 2132 C C . LYS A 1 254 ? 57.630 70.670 251.761 1.00 18.15 254 LYS A C 1
ATOM 2133 O O . LYS A 1 254 ? 57.107 71.499 251.014 1.00 18.28 254 LYS A O 1
ATOM 2139 N N . VAL A 1 255 ? 57.113 69.459 251.969 1.00 17.79 255 VAL A N 1
ATOM 2140 C CA . VAL A 1 255 ? 55.804 69.075 251.406 1.00 18.07 255 VAL A CA 1
ATOM 2141 C C . VAL A 1 255 ? 54.725 70.043 251.912 1.00 18.19 255 VAL A C 1
ATOM 2142 O O . VAL A 1 255 ? 53.875 70.482 251.142 1.00 18.44 255 VAL A O 1
ATOM 2146 N N . GLY A 1 256 ? 54.793 70.389 253.198 1.00 18.97 256 GLY A N 1
ATOM 2147 C CA . GLY A 1 256 ? 53.854 71.312 253.828 1.00 19.29 256 GLY A CA 1
ATOM 2148 C C . GLY A 1 256 ? 53.790 72.717 253.250 1.00 19.57 256 GLY A C 1
ATOM 2149 O O . GLY A 1 256 ? 52.739 73.355 253.349 1.00 19.27 256 GLY A O 1
ATOM 2150 N N . GLN A 1 257 ? 54.888 73.198 252.653 1.00 20.07 257 GLN A N 1
ATOM 2151 C CA A GLN A 1 257 ? 54.934 74.512 251.984 0.50 20.83 257 GLN A CA 1
ATOM 2152 C CA B GLN A 1 257 ? 54.892 74.526 252.035 0.50 20.96 257 GLN A CA 1
ATOM 2153 C C . GLN A 1 257 ? 53.882 74.627 250.874 1.00 20.64 257 GLN A C 1
ATOM 2154 O O . GLN A 1 257 ? 53.402 75.719 250.573 1.00 20.29 257 GLN A O 1
ATOM 2165 N N . ASP A 1 258 ? 53.545 73.496 250.247 1.00 19.50 258 ASP A N 1
ATOM 2166 C CA . ASP A 1 258 ? 52.591 73.469 249.136 1.00 19.60 258 ASP A CA 1
ATOM 2167 C C . ASP A 1 258 ? 51.140 73.205 249.549 1.00 18.97 258 ASP A C 1
ATOM 2168 O O . ASP A 1 258 ? 50.270 73.113 248.692 1.00 19.50 258 ASP A O 1
ATOM 2173 N N . LEU A 1 259 ? 50.877 73.097 250.850 1.00 18.15 259 LEU A N 1
ATOM 2174 C CA . LEU A 1 259 ? 49.561 72.743 251.353 1.00 17.97 259 LEU A CA 1
ATOM 2175 C C . LEU A 1 259 ? 49.075 73.782 252.359 1.00 17.67 259 LEU A C 1
ATOM 2176 O O . LEU A 1 259 ? 49.850 74.617 252.834 1.00 17.29 259 LEU A O 1
ATOM 2181 N N . ASP A 1 260 ? 47.782 73.728 252.663 1.00 17.38 260 ASP A N 1
ATOM 2182 C CA . ASP A 1 260 ? 47.153 74.665 253.599 1.00 17.32 260 ASP A CA 1
ATOM 2183 C C . ASP A 1 260 ? 47.113 74.150 255.030 1.00 17.32 260 ASP A C 1
ATOM 2184 O O . ASP A 1 260 ? 47.107 74.945 255.969 1.00 17.66 260 ASP A O 1
ATOM 2189 N N . VAL A 1 261 ? 47.047 72.827 255.193 1.00 17.00 261 VAL A N 1
ATOM 2190 C CA . VAL A 1 261 ? 46.852 72.199 256.495 1.00 16.76 261 VAL A CA 1
ATOM 2191 C C . VAL A 1 261 ? 47.753 70.969 256.584 1.00 16.19 261 VAL A C 1
ATOM 2192 O O . VAL A 1 261 ? 47.923 70.256 255.592 1.00 15.40 261 VAL A O 1
ATOM 2196 N N . ALA A 1 262 ? 48.322 70.738 257.766 1.00 15.80 262 ALA A N 1
ATOM 2197 C CA . ALA A 1 262 ? 49.000 69.482 258.072 1.00 16.01 262 ALA A CA 1
ATOM 2198 C C . ALA A 1 262 ? 48.030 68.644 258.881 1.00 15.76 262 ALA A C 1
ATOM 2199 O O . ALA A 1 262 ? 47.547 69.090 259.917 1.00 15.93 262 ALA A O 1
ATOM 2201 N N . SER A 1 263 ? 47.723 67.446 258.399 1.00 15.62 263 SER A N 1
ATOM 2202 C CA . SER A 1 263 ? 46.932 66.500 259.172 1.00 15.62 263 SER A CA 1
ATOM 2203 C C . SER A 1 263 ? 47.773 65.277 259.450 1.00 15.38 263 SER A C 1
ATOM 2204 O O . SER A 1 263 ? 48.765 65.031 258.760 1.00 15.98 263 SER A O 1
ATOM 2207 N N . TRP A 1 264 ? 47.393 64.520 260.471 1.00 15.24 264 TRP A N 1
ATOM 2208 C CA . TRP A 1 264 ? 48.106 63.283 260.764 1.00 15.51 264 TRP A CA 1
ATOM 2209 C C . TRP A 1 264 ? 47.237 62.211 261.384 1.00 15.07 264 TRP A C 1
ATOM 2210 O O . TRP A 1 264 ? 46.088 62.457 261.774 1.00 14.69 264 TRP A O 1
ATOM 2221 N N . ASP A 1 265 ? 47.803 61.007 261.427 1.00 15.10 265 ASP A N 1
ATOM 2222 C CA . ASP A 1 265 ? 47.073 59.797 261.723 1.00 14.91 265 ASP A CA 1
ATOM 2223 C C . ASP A 1 265 ? 47.624 59.191 263.010 1.00 15.22 265 ASP A C 1
ATOM 2224 O O . ASP A 1 265 ? 48.742 58.666 263.023 1.00 15.36 265 ASP A O 1
ATOM 2229 N N . SER A 1 266 ? 46.827 59.278 264.077 1.00 15.27 266 SER A N 1
ATOM 2230 C CA . SER A 1 266 ? 47.247 58.957 265.438 1.00 15.24 266 SER A CA 1
ATOM 2231 C C . SER A 1 266 ? 46.635 57.653 265.921 1.00 14.92 266 SER A C 1
ATOM 2232 O O . SER A 1 266 ? 45.410 57.540 266.093 1.00 14.65 266 SER A O 1
ATOM 2235 N N . TYR A 1 267 ? 47.506 56.677 266.168 1.00 14.67 267 TYR A N 1
ATOM 2236 C CA . TYR A 1 267 ? 47.105 55.386 266.676 1.00 14.77 267 TYR A CA 1
ATOM 2237 C C . TYR A 1 267 ? 47.976 55.046 267.882 1.00 14.75 267 TYR A C 1
ATOM 2238 O O . TYR A 1 267 ? 48.896 54.231 267.773 1.00 14.98 267 TYR A O 1
ATOM 2247 N N . PRO A 1 268 ? 47.688 55.673 269.040 1.00 14.62 268 PRO A N 1
ATOM 2248 C CA . PRO A 1 268 ? 48.563 55.583 270.214 1.00 14.42 268 PRO A CA 1
ATOM 2249 C C . PRO A 1 268 ? 48.867 54.170 270.718 1.00 14.46 268 PRO A C 1
ATOM 2250 O O . PRO A 1 268 ? 49.975 53.932 271.193 1.00 14.37 268 PRO A O 1
ATOM 2254 N N . LEU A 1 269 ? 47.910 53.249 270.605 1.00 14.40 269 LEU A N 1
ATOM 2255 C CA . LEU A 1 269 ? 48.121 51.872 271.084 1.00 14.21 269 LEU A CA 1
ATOM 2256 C C . LEU A 1 269 ? 48.973 51.062 270.133 1.00 14.25 269 LEU A C 1
ATOM 2257 O O . LEU A 1 269 ? 49.743 50.225 270.568 1.00 14.11 269 LEU A O 1
ATOM 2262 N N . GLY A 1 270 ? 48.825 51.312 268.832 1.00 14.74 270 GLY A N 1
ATOM 2263 C CA . GLY A 1 270 ? 49.645 50.667 267.822 1.00 14.57 270 GLY A CA 1
ATOM 2264 C C . GLY A 1 270 ? 51.088 51.116 267.897 1.00 14.43 270 GLY A C 1
ATOM 2265 O O . GLY A 1 270 ? 51.981 50.282 267.886 1.00 13.80 270 GLY A O 1
ATOM 2266 N N . SER A 1 271 ? 51.315 52.428 267.984 1.00 14.48 271 SER A N 1
ATOM 2267 C CA . SER A 1 271 ? 52.682 52.962 268.081 1.00 15.07 271 SER A CA 1
ATOM 2268 C C . SER A 1 271 ? 53.391 52.535 269.380 1.00 14.91 271 SER A C 1
ATOM 2269 O O . SER A 1 271 ? 54.574 52.193 269.352 1.00 14.82 271 SER A O 1
ATOM 2272 N N . LEU A 1 272 ? 52.669 52.513 270.499 1.00 15.08 272 LEU A N 1
ATOM 2273 C CA . LEU A 1 272 ? 53.263 52.066 271.766 1.00 15.42 272 LEU A CA 1
ATOM 2274 C C . LEU A 1 272 ? 53.782 50.624 271.667 1.00 15.57 272 LEU A C 1
ATOM 2275 O O . LEU A 1 272 ? 54.929 50.345 272.026 1.00 15.35 272 LEU A O 1
ATOM 2280 N N . ASP A 1 273 ? 52.931 49.730 271.172 1.00 15.91 273 ASP A N 1
ATOM 2281 C CA . ASP A 1 273 ? 53.270 48.314 271.071 1.00 16.19 273 ASP A CA 1
ATOM 2282 C C . ASP A 1 273 ? 54.365 48.080 270.034 1.00 16.64 273 ASP A C 1
ATOM 2283 O O . ASP A 1 273 ? 55.305 47.316 270.294 1.00 15.92 273 ASP A O 1
ATOM 2288 N N . LYS A 1 274 ? 54.252 48.748 268.886 1.00 16.85 274 LYS A N 1
ATOM 2289 C CA . LYS A 1 274 ? 55.167 48.522 267.765 1.00 17.87 274 LYS A CA 1
ATOM 2290 C C . LYS A 1 274 ? 56.554 49.178 267.881 1.00 17.06 274 LYS A C 1
ATOM 2291 O O . LYS A 1 274 ? 57.547 48.561 267.500 1.00 15.73 274 LYS A O 1
ATOM 2297 N N . GLU A 1 275 ? 56.624 50.423 268.351 1.00 16.29 275 GLU A N 1
ATOM 2298 C CA . GLU A 1 275 ? 57.850 51.230 268.201 1.00 16.37 275 GLU A CA 1
ATOM 2299 C C . GLU A 1 275 ? 58.977 50.878 269.186 1.00 16.43 275 GLU A C 1
ATOM 2300 O O . GLU A 1 275 ? 58.749 50.859 270.395 1.00 16.21 275 GLU A O 1
ATOM 2306 N N . PRO A 1 276 ? 60.201 50.625 268.679 1.00 16.87 276 PRO A N 1
ATOM 2307 C CA . PRO A 1 276 ? 61.329 50.395 269.595 1.00 17.16 276 PRO A CA 1
ATOM 2308 C C . PRO A 1 276 ? 61.724 51.574 270.478 1.00 16.68 276 PRO A C 1
ATOM 2309 O O . PRO A 1 276 ? 62.446 51.376 271.449 1.00 16.99 276 PRO A O 1
ATOM 2313 N N . LEU A 1 277 ? 61.285 52.787 270.145 1.00 16.69 277 LEU A N 1
ATOM 2314 C CA . LEU A 1 277 ? 61.428 53.958 271.035 1.00 16.88 277 LEU A CA 1
ATOM 2315 C C . LEU A 1 277 ? 61.065 53.665 272.503 1.00 16.60 277 LEU A C 1
ATOM 2316 O O . LEU A 1 277 ? 61.741 54.122 273.429 1.00 16.32 277 LEU A O 1
ATOM 2321 N N . TYR A 1 278 ? 59.975 52.934 272.705 1.00 16.05 278 TYR A N 1
ATOM 2322 C CA . TYR A 1 278 ? 59.411 52.773 274.035 1.00 16.19 278 TYR A CA 1
ATOM 2323 C C . TYR A 1 278 ? 60.030 51.613 274.807 1.00 16.85 278 TYR A C 1
ATOM 2324 O O . TYR A 1 278 ? 60.355 50.572 274.230 1.00 16.96 278 TYR A O 1
ATOM 2333 N N . THR A 1 279 ? 60.197 51.815 276.115 1.00 17.37 279 THR A N 1
ATOM 2334 C CA . THR A 1 279 ? 60.724 50.790 277.004 1.00 17.59 279 THR A CA 1
ATOM 2335 C C . THR A 1 279 ? 59.675 49.734 277.305 1.00 18.04 279 THR A C 1
ATOM 2336 O O . THR A 1 279 ? 58.473 49.931 277.078 1.00 16.68 279 THR A O 1
ATOM 2340 N N . GLU A 1 280 ? 60.139 48.617 277.855 1.00 18.95 280 GLU A N 1
ATOM 2341 C CA A GLU A 1 280 ? 59.220 47.556 278.284 0.50 19.37 280 GLU A CA 1
ATOM 2342 C CA B GLU A 1 280 ? 59.255 47.542 278.323 0.50 19.16 280 GLU A CA 1
ATOM 2343 C C . GLU A 1 280 ? 58.239 48.068 279.345 1.00 18.87 280 GLU A C 1
ATOM 2344 O O . GLU A 1 280 ? 57.036 47.791 279.253 1.00 18.67 280 GLU A O 1
ATOM 2355 N N . ASP A 1 281 ? 58.736 48.834 280.319 1.00 18.57 281 ASP A N 1
ATOM 2356 C CA . ASP A 1 281 ? 57.874 49.441 281.342 1.00 19.23 281 ASP A CA 1
ATOM 2357 C C . ASP A 1 281 ? 56.792 50.346 280.742 1.00 17.63 281 ASP A C 1
ATOM 2358 O O . ASP A 1 281 ? 55.629 50.252 281.135 1.00 17.90 281 ASP A O 1
ATOM 2363 N N . GLU A 1 282 ? 57.168 51.198 279.792 1.00 16.27 282 GLU A N 1
ATOM 2364 C CA . GLU A 1 282 ? 56.197 52.069 279.097 1.00 15.74 282 GLU A CA 1
ATOM 2365 C C . GLU A 1 282 ? 55.118 51.291 278.331 1.00 15.52 282 GLU A C 1
ATOM 2366 O O . GLU A 1 282 ? 53.926 51.640 278.386 1.00 14.82 282 GLU A O 1
ATOM 2372 N N . LYS A 1 283 ? 55.538 50.247 277.622 1.00 15.49 283 LYS A N 1
ATOM 2373 C CA . LYS A 1 283 ? 54.611 49.400 276.861 1.00 15.89 283 LYS A CA 1
ATOM 2374 C C . LYS A 1 283 ? 53.584 48.737 277.767 1.00 16.13 283 LYS A C 1
ATOM 2375 O O . LYS A 1 283 ? 52.423 48.584 277.372 1.00 16.67 283 LYS A O 1
ATOM 2381 N N . HIS A 1 284 ? 54.012 48.362 278.975 1.00 16.48 284 HIS A N 1
ATOM 2382 C CA . HIS A 1 284 ? 53.134 47.756 279.970 1.00 16.37 284 HIS A CA 1
ATOM 2383 C C . HIS A 1 284 ? 52.263 48.806 280.666 1.00 16.44 284 HIS A C 1
ATOM 2384 O O . HIS A 1 284 ? 51.042 48.665 280.716 1.00 16.95 284 HIS A O 1
ATOM 2391 N N . THR A 1 285 ? 52.886 49.857 281.187 1.00 15.86 285 THR A N 1
ATOM 2392 C CA . THR A 1 285 ? 52.172 50.904 281.941 1.00 16.02 285 THR A CA 1
ATOM 2393 C C . THR A 1 285 ? 51.078 51.583 281.140 1.00 15.82 285 THR A C 1
ATOM 2394 O O . THR A 1 285 ? 49.988 51.819 281.650 1.00 16.10 285 THR A O 1
ATOM 2398 N N . TYR A 1 286 ? 51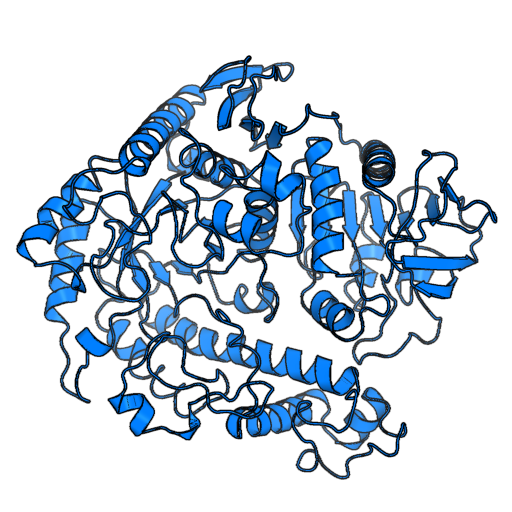.369 51.893 279.881 1.00 15.38 286 TYR A N 1
ATOM 2399 C CA . TYR A 1 286 ? 50.473 52.700 279.055 1.00 15.28 286 TYR A CA 1
ATOM 2400 C C . TYR A 1 286 ? 49.748 51.894 277.951 1.00 15.00 286 TYR A C 1
ATOM 2401 O O . TYR A 1 286 ? 49.204 52.481 277.003 1.00 15.35 286 TYR A O 1
ATOM 2410 N N . LEU A 1 287 ? 49.723 50.562 278.090 1.00 14.64 287 LEU A N 1
ATOM 2411 C CA . LEU A 1 287 ? 49.110 49.647 277.113 1.00 14.59 287 LEU A CA 1
ATOM 2412 C C . LEU A 1 287 ? 47.834 50.174 276.451 1.00 14.55 287 LEU A C 1
ATOM 2413 O O . LEU A 1 287 ? 47.693 50.079 275.244 1.00 14.35 287 LEU A O 1
ATOM 2418 N N . ARG A 1 288 ? 46.910 50.699 277.257 1.00 14.58 288 ARG A N 1
ATOM 2419 C CA . ARG A 1 288 ? 45.563 51.046 276.793 1.00 14.66 288 ARG A CA 1
ATOM 2420 C C . ARG A 1 288 ? 45.321 52.533 276.524 1.00 14.71 288 ARG A C 1
ATOM 2421 O O . ARG A 1 288 ? 44.191 52.906 276.157 1.00 14.88 288 ARG A O 1
ATOM 2429 N N . VAL A 1 289 ? 46.351 53.374 276.696 1.00 14.56 289 VAL A N 1
ATOM 2430 C CA . VAL A 1 289 ? 46.256 54.816 276.385 1.00 14.62 289 VAL A CA 1
ATOM 2431 C C . VAL A 1 289 ? 47.353 55.398 275.481 1.00 14.73 289 VAL A C 1
ATOM 2432 O O . VAL A 1 289 ? 47.201 56.517 274.966 1.00 14.86 289 VAL A O 1
ATOM 2436 N N . GLY A 1 290 ? 48.456 54.672 275.296 1.00 14.33 290 GLY A N 1
ATOM 2437 C CA . GLY A 1 290 ? 49.612 55.195 274.578 1.00 14.02 290 GLY A CA 1
ATOM 2438 C C . GLY A 1 290 ? 50.490 56.024 275.488 1.00 14.05 290 GLY A C 1
ATOM 2439 O O . GLY A 1 290 ? 50.071 56.439 276.566 1.00 13.50 290 GLY A O 1
ATOM 2440 N N . HIS A 1 291 ? 51.725 56.262 275.061 1.00 14.25 291 HIS A N 1
ATOM 2441 C CA . HIS A 1 291 ? 52.656 57.052 275.854 1.00 14.11 291 HIS A CA 1
ATOM 2442 C C . HIS A 1 291 ? 52.115 58.482 275.944 1.00 13.96 291 HIS A C 1
ATOM 2443 O O . HIS A 1 291 ? 51.535 58.974 274.971 1.00 14.19 291 HIS A O 1
ATOM 2450 N N . PRO A 1 292 ? 52.275 59.150 277.107 1.00 14.01 292 PRO A N 1
ATOM 2451 C CA . PRO A 1 292 ? 51.704 60.511 277.274 1.00 13.99 292 PRO A CA 1
ATOM 2452 C C . PRO A 1 292 ? 52.102 61.577 276.241 1.00 14.21 292 PRO A C 1
ATOM 2453 O O . PRO A 1 292 ? 51.368 62.564 276.072 1.00 14.44 292 PRO A O 1
ATOM 2457 N N . ASP A 1 293 ? 53.236 61.375 275.561 1.00 14.03 293 ASP A N 1
ATOM 2458 C CA . ASP A 1 293 ? 53.740 62.288 274.530 1.00 14.37 293 ASP A CA 1
ATOM 2459 C C . ASP A 1 293 ? 53.661 61.787 273.084 1.00 14.07 293 ASP A C 1
ATOM 2460 O O . ASP A 1 293 ? 54.160 62.458 272.174 1.00 14.03 293 ASP A O 1
ATOM 2465 N N . ALA A 1 294 ? 53.018 60.645 272.859 1.00 13.95 294 ALA A N 1
ATOM 2466 C CA . ALA A 1 294 ? 52.989 60.041 271.532 1.00 14.01 294 ALA A CA 1
ATOM 2467 C C . ALA A 1 294 ? 52.210 60.912 270.546 1.00 13.96 294 ALA A C 1
ATOM 2468 O O . ALA A 1 294 ? 52.665 61.152 269.428 1.00 14.30 294 ALA A O 1
ATOM 2470 N N . GLY A 1 295 ? 51.047 61.391 270.978 1.00 13.64 295 GLY A N 1
ATOM 2471 C CA . GLY A 1 295 ? 50.247 62.324 270.181 1.00 13.50 295 GLY A CA 1
ATOM 2472 C C . GLY A 1 295 ? 50.843 63.718 270.209 1.00 13.38 295 GLY A C 1
ATOM 2473 O O . GLY A 1 295 ? 51.071 64.325 269.165 1.00 12.97 295 GLY A O 1
ATOM 2474 N N . ALA A 1 296 ? 51.089 64.199 271.427 1.00 13.53 296 ALA A N 1
ATOM 2475 C CA . ALA A 1 296 ? 51.641 65.530 271.691 1.00 13.63 296 ALA A CA 1
ATOM 2476 C C . ALA A 1 296 ? 52.834 65.904 270.824 1.00 13.53 296 ALA A C 1
ATOM 2477 O O . ALA A 1 296 ? 52.850 66.977 270.224 1.00 13.94 296 ALA A O 1
ATOM 2479 N N . PHE A 1 297 ? 53.843 65.033 270.773 1.00 13.56 297 PHE A N 1
ATOM 2480 C CA . PHE A 1 297 ? 55.032 65.272 269.957 1.00 13.20 297 PHE A CA 1
ATOM 2481 C C . PHE A 1 297 ? 54.657 65.591 268.510 1.00 13.32 297 PHE A C 1
ATOM 2482 O O . PHE A 1 297 ? 55.142 66.563 267.935 1.00 13.33 297 PHE A O 1
ATOM 2490 N N . HIS A 1 298 ? 53.781 64.770 267.944 1.00 13.29 298 HIS A N 1
ATOM 2491 C CA . HIS A 1 298 ? 53.357 64.911 266.558 1.00 13.90 298 HIS A CA 1
ATOM 2492 C C . HIS A 1 298 ? 52.367 66.063 266.333 1.00 13.96 298 HIS A C 1
ATOM 2493 O O . HIS A 1 298 ? 52.417 66.716 265.295 1.00 14.37 298 HIS A O 1
ATOM 2500 N N . HIS A 1 299 ? 51.489 66.322 267.296 1.00 14.13 299 HIS A N 1
ATOM 2501 C CA . HIS A 1 299 ? 50.599 67.484 267.196 1.00 14.48 299 HIS A CA 1
ATOM 2502 C C . HIS A 1 299 ? 51.441 68.767 267.030 1.00 14.60 299 HIS A C 1
ATOM 2503 O O . HIS A 1 299 ? 51.156 69.593 266.170 1.00 14.68 299 HIS A O 1
ATOM 2510 N N . ASP A 1 300 ? 52.485 68.909 267.847 1.00 14.88 300 ASP A N 1
ATOM 2511 C CA . ASP A 1 300 ? 53.377 70.082 267.783 1.00 15.28 300 ASP A CA 1
ATOM 2512 C C . ASP A 1 300 ? 54.250 70.125 266.514 1.00 15.21 300 ASP A C 1
ATOM 2513 O O . ASP A 1 300 ? 54.410 71.188 265.901 1.00 15.56 300 ASP A O 1
ATOM 2518 N N . LEU A 1 301 ? 54.811 68.986 266.124 1.00 15.02 301 LEU A N 1
ATOM 2519 C CA . LEU A 1 301 ? 55.580 68.892 264.875 1.00 15.41 301 LEU A CA 1
ATOM 2520 C C . LEU A 1 301 ? 54.718 69.285 263.662 1.00 15.45 301 LEU A C 1
ATOM 2521 O O . LEU A 1 301 ? 55.127 70.106 262.834 1.00 15.79 301 LEU A O 1
ATOM 2526 N N . TYR A 1 302 ? 53.521 68.720 263.582 1.00 15.78 302 TYR A N 1
ATOM 2527 C CA . TYR A 1 302 ? 52.653 68.943 262.418 1.00 16.06 302 TYR A CA 1
ATOM 2528 C C . TYR A 1 302 ? 51.918 70.290 262.436 1.00 16.39 302 TYR A C 1
ATOM 2529 O O . TYR A 1 302 ? 51.627 70.834 261.370 1.00 16.35 302 TYR A O 1
ATOM 2538 N N . ARG A 1 303 ? 51.641 70.845 263.614 1.00 16.63 303 ARG A N 1
ATOM 2539 C CA . ARG A 1 303 ? 51.220 72.251 263.680 1.00 16.63 303 ARG A CA 1
ATOM 2540 C C . ARG A 1 303 ? 52.290 73.142 263.016 1.00 16.70 303 ARG A C 1
ATOM 2541 O O . ARG A 1 303 ? 51.953 74.064 262.280 1.00 16.15 303 ARG A O 1
ATOM 2549 N N . GLY A 1 304 ? 53.569 72.843 263.248 1.00 16.68 304 GLY A N 1
ATOM 2550 C CA . GLY A 1 304 ? 54.655 73.550 262.567 1.00 17.43 304 GLY A CA 1
ATOM 2551 C C . GLY A 1 304 ? 54.664 73.332 261.053 1.00 17.91 304 GLY A C 1
ATOM 2552 O O . GLY A 1 304 ? 54.737 74.295 260.292 1.00 17.61 304 GLY A O 1
ATOM 2553 N N . CYS A 1 305 ? 54.549 72.072 260.624 1.00 17.85 305 CYS A N 1
ATOM 2554 C CA . CYS A 1 305 ? 54.436 71.721 259.201 1.00 18.55 305 CYS A CA 1
ATOM 2555 C C . CYS A 1 305 ? 53.241 72.371 258.497 1.00 19.36 305 CYS A C 1
ATOM 2556 O O . CYS A 1 305 ? 53.306 72.641 257.291 1.00 20.29 305 CYS A O 1
ATOM 2559 N N . GLY A 1 306 ? 52.159 72.584 259.244 1.00 19.81 306 GLY A N 1
ATOM 2560 C CA . GLY A 1 306 ? 50.958 73.244 258.744 1.00 20.37 306 GLY A CA 1
ATOM 2561 C C . GLY A 1 306 ? 50.927 74.757 258.868 1.00 21.16 306 GLY A C 1
ATOM 2562 O O . GLY A 1 306 ? 49.866 75.361 258.666 1.00 21.00 306 GLY A O 1
ATOM 2563 N N . ASN A 1 307 ? 52.062 75.373 259.213 1.00 22.15 307 ASN A N 1
ATOM 2564 C CA A ASN A 1 307 ? 52.145 76.814 259.429 0.50 22.53 307 ASN A CA 1
ATOM 2565 C CA B ASN A 1 307 ? 52.144 76.824 259.427 0.50 22.63 307 ASN A CA 1
ATOM 2566 C C . ASN A 1 307 ? 51.010 77.311 260.339 1.00 22.40 307 ASN A C 1
ATOM 2567 O O . ASN A 1 307 ? 50.337 78.304 260.047 1.00 22.77 307 ASN A O 1
ATOM 2576 N N . GLY A 1 308 ? 50.806 76.599 261.450 1.00 20.88 308 GLY A N 1
ATOM 2577 C CA . GLY A 1 308 ? 49.745 76.918 262.420 1.00 20.01 308 GLY A CA 1
ATOM 2578 C C . GLY A 1 308 ? 48.493 76.058 262.346 1.00 18.67 308 GLY A C 1
ATOM 2579 O O . GLY A 1 308 ? 47.790 75.905 263.348 1.00 18.85 308 GLY A O 1
ATOM 2580 N N . ARG A 1 309 ? 48.214 75.485 261.171 1.00 17.94 309 ARG A N 1
ATOM 2581 C CA . ARG A 1 309 ? 46.987 74.718 260.935 1.00 16.97 309 ARG A CA 1
ATOM 2582 C C . ARG A 1 309 ? 47.194 73.189 261.017 1.00 16.68 309 ARG A C 1
ATOM 2583 O O . ARG A 1 309 ? 47.896 72.590 260.183 1.00 15.48 309 ARG A O 1
ATOM 2591 N N . LEU A 1 310 ? 46.562 72.590 262.027 1.00 16.32 310 LEU A N 1
ATOM 2592 C CA . LEU A 1 310 ? 46.704 71.177 262.372 1.00 16.02 310 LEU A CA 1
ATOM 2593 C C . LEU A 1 310 ? 45.340 70.523 262.379 1.00 15.72 310 LEU A C 1
ATOM 2594 O O . LEU A 1 310 ? 44.425 71.059 262.999 1.00 15.38 310 LEU A O 1
ATOM 2599 N N . TRP A 1 311 ? 45.216 69.381 261.696 1.00 15.28 311 TRP A N 1
ATOM 2600 C CA . TRP A 1 311 ? 44.096 68.457 261.851 1.00 15.84 311 TRP A CA 1
ATOM 2601 C C . TRP A 1 311 ? 44.634 67.084 262.258 1.00 15.77 311 TRP A C 1
ATOM 2602 O O . TRP A 1 311 ? 45.807 66.776 262.039 1.00 15.51 311 TRP A O 1
ATOM 2613 N N . ILE A 1 312 ? 43.768 66.262 262.843 1.00 15.54 312 ILE A N 1
ATOM 2614 C CA . ILE A 1 312 ? 44.017 64.833 262.950 1.00 15.92 312 ILE A CA 1
ATOM 2615 C C . ILE A 1 312 ? 43.045 64.210 261.948 1.00 16.16 312 ILE A C 1
ATOM 2616 O O . ILE A 1 312 ? 41.838 64.224 262.171 1.00 16.17 312 ILE A O 1
ATOM 2621 N N . MET A 1 313 ? 43.569 63.710 260.829 1.00 15.87 313 MET A N 1
ATOM 2622 C CA . MET A 1 313 ? 42.738 63.098 259.791 1.00 15.69 313 MET A CA 1
ATOM 2623 C C . MET A 1 313 ? 42.237 61.717 260.192 1.00 16.12 313 MET A C 1
ATOM 2624 O O . MET A 1 313 ? 41.150 61.329 259.785 1.00 16.12 313 MET A O 1
ATOM 2629 N N . GLU A 1 314 ? 43.038 60.973 260.960 1.00 16.31 314 GLU A N 1
ATOM 2630 C CA . GLU A 1 314 ? 42.679 59.618 261.399 1.00 16.61 314 GLU A CA 1
ATOM 2631 C C . GLU A 1 314 ? 43.005 59.436 262.884 1.00 16.47 314 GLU A C 1
ATOM 2632 O O . GLU A 1 314 ? 44.175 59.444 263.274 1.00 16.76 314 GLU A O 1
ATOM 2638 N N . GLN A 1 315 ? 41.967 59.287 263.707 1.00 16.39 315 GLN A N 1
ATOM 2639 C CA . GLN A 1 315 ? 42.125 59.053 265.146 1.00 16.24 315 GLN A CA 1
ATOM 2640 C C . GLN A 1 315 ? 41.665 57.649 265.507 1.00 15.89 315 GLN A C 1
ATOM 2641 O O . GLN A 1 315 ? 40.544 57.242 265.145 1.00 15.50 315 GLN A O 1
ATOM 2647 N N . GLN A 1 316 ? 42.513 56.919 266.235 1.00 15.24 316 GLN A N 1
ATOM 2648 C CA . GLN A 1 316 ? 42.165 55.580 266.714 1.00 15.00 316 GLN A CA 1
ATOM 2649 C C . GLN A 1 316 ? 40.864 55.624 267.518 1.00 15.19 316 GLN A C 1
ATOM 2650 O O . GLN A 1 316 ? 40.766 56.432 268.428 1.00 15.47 316 GLN A O 1
ATOM 2656 N N . PRO A 1 317 ? 39.873 54.770 267.180 1.00 15.58 317 PRO A N 1
ATOM 2657 C CA . PRO A 1 317 ? 38.593 54.695 267.895 1.00 15.68 317 PRO A CA 1
ATOM 2658 C C . PRO A 1 317 ? 38.387 53.424 268.724 1.00 15.52 317 PRO A C 1
ATOM 2659 O O . PRO A 1 317 ? 37.376 53.301 269.431 1.00 15.80 317 PRO A O 1
ATOM 2663 N N . GLY A 1 318 ? 39.321 52.484 268.618 1.00 15.04 318 GLY A N 1
ATOM 2664 C CA . GLY A 1 318 ? 39.163 51.143 269.164 1.00 14.75 318 GLY A CA 1
ATOM 2665 C C . GLY A 1 318 ? 40.391 50.340 268.760 1.00 14.91 318 GLY A C 1
ATOM 2666 O O . GLY A 1 318 ? 41.370 50.923 268.280 1.00 14.66 318 GLY A O 1
ATOM 2667 N N . PRO A 1 319 ? 40.353 49.008 268.933 1.00 14.72 319 PRO A N 1
ATOM 2668 C CA . PRO A 1 319 ? 41.530 48.221 268.554 1.00 15.05 319 PRO A CA 1
ATOM 2669 C C . PRO A 1 319 ? 41.804 48.290 267.047 1.00 15.59 319 PRO A C 1
ATOM 2670 O O . PRO A 1 319 ? 40.853 48.321 266.251 1.00 16.08 319 PRO A O 1
ATOM 2674 N N . VAL A 1 320 ? 43.086 48.336 266.676 1.00 15.78 320 VAL A N 1
ATOM 2675 C CA . VAL A 1 320 ? 43.512 48.308 265.271 1.00 15.43 320 VAL A CA 1
ATOM 2676 C C . VAL A 1 320 ? 43.994 46.886 264.881 1.00 15.88 320 VAL A C 1
ATOM 2677 O O . VAL A 1 320 ? 43.949 45.970 265.697 1.00 15.74 320 VAL A O 1
ATOM 2681 N N . ASN A 1 321 ? 44.432 46.713 263.630 1.00 15.76 321 ASN A N 1
ATOM 2682 C CA . ASN A 1 321 ? 44.807 45.396 263.080 1.00 16.04 321 ASN A CA 1
ATOM 2683 C C . ASN A 1 321 ? 46.310 45.180 262.905 1.00 16.35 321 ASN A C 1
ATOM 2684 O O . ASN A 1 321 ? 46.742 44.035 262.793 1.00 17.52 321 ASN A O 1
ATOM 2689 N N . TRP A 1 322 ? 47.086 46.262 262.845 1.00 16.17 322 TRP A N 1
ATOM 2690 C CA . TRP A 1 322 ? 48.416 46.226 262.206 1.00 16.22 322 TRP A CA 1
ATOM 2691 C C . TRP A 1 322 ? 49.623 46.110 263.138 1.00 16.23 322 TRP A C 1
ATOM 2692 O O . TRP A 1 322 ? 50.709 45.783 262.672 1.00 16.14 322 TRP A O 1
ATOM 2703 N N . ALA A 1 323 ? 49.452 46.355 264.437 1.00 15.69 323 ALA A N 1
ATOM 2704 C CA . ALA A 1 323 ? 50.567 46.210 265.379 1.00 14.90 323 ALA A CA 1
ATOM 2705 C C . ALA A 1 323 ? 50.710 44.737 265.778 1.00 14.57 323 ALA A C 1
ATOM 2706 O O . ALA A 1 323 ? 49.767 43.961 265.593 1.00 14.60 323 ALA A O 1
ATOM 2708 N N . PRO A 1 324 ? 51.885 44.336 266.309 1.00 14.51 324 PRO A N 1
ATOM 2709 C CA . PRO A 1 324 ? 52.009 42.943 266.771 1.00 14.50 324 PRO A CA 1
ATOM 2710 C C . PRO A 1 324 ? 50.924 42.551 267.784 1.00 14.74 324 PRO A C 1
ATOM 2711 O O . PRO A 1 324 ? 50.377 41.441 267.718 1.00 14.61 324 PRO A O 1
ATOM 2715 N N . HIS A 1 325 ? 50.588 43.469 268.690 1.00 14.56 325 HIS A N 1
ATOM 2716 C CA . HIS A 1 325 ? 49.485 43.254 269.626 1.00 14.46 325 HIS A CA 1
ATOM 2717 C C . HIS A 1 325 ? 48.562 44.454 269.562 1.00 14.60 325 HIS A C 1
ATOM 2718 O O . HIS A 1 325 ? 49.025 45.590 269.391 1.00 14.58 325 HIS A O 1
ATOM 2725 N N . ASN A 1 326 ? 47.262 44.186 269.696 1.00 14.35 326 ASN A N 1
ATOM 2726 C CA . ASN A 1 326 ? 46.217 45.176 269.442 1.00 14.82 326 ASN A CA 1
ATOM 2727 C C . ASN A 1 326 ? 45.167 45.202 270.560 1.00 14.61 326 ASN A C 1
ATOM 2728 O O . ASN A 1 326 ? 44.063 44.664 270.419 1.00 14.19 326 ASN A O 1
ATOM 2733 N N . PRO A 1 327 ? 45.518 45.827 271.696 1.00 14.67 327 PRO A N 1
ATOM 2734 C CA . PRO A 1 327 ? 44.574 45.887 272.810 1.00 14.42 327 PRO A CA 1
ATOM 2735 C C . PRO A 1 327 ? 43.424 46.851 272.543 1.00 14.54 327 PRO A C 1
ATOM 2736 O O . PRO A 1 327 ? 43.537 47.721 271.678 1.00 14.50 327 PRO A O 1
ATOM 2740 N N . THR A 1 328 ? 42.317 46.662 273.263 1.00 14.61 328 THR A N 1
ATOM 2741 C CA . THR A 1 328 ? 41.244 47.648 273.309 1.00 14.51 328 THR A CA 1
ATOM 2742 C C . THR A 1 328 ? 41.708 48.869 274.122 1.00 15.05 328 THR A C 1
ATOM 2743 O O . THR A 1 328 ? 42.396 48.710 275.137 1.00 14.55 328 THR A O 1
ATOM 2747 N N . PRO A 1 329 ? 41.336 50.088 273.691 1.00 15.46 329 PRO A N 1
ATOM 2748 C CA . PRO A 1 329 ? 41.657 51.275 274.500 1.00 15.54 329 PRO A CA 1
ATOM 2749 C C . PRO A 1 329 ? 40.950 51.276 275.846 1.00 15.98 329 PRO A C 1
ATOM 2750 O O . PRO A 1 329 ? 39.906 50.633 276.000 1.00 15.77 329 PRO A O 1
ATOM 2754 N N . ALA A 1 330 ? 41.515 51.982 276.822 1.00 16.28 330 ALA A N 1
ATOM 2755 C CA . ALA A 1 330 ? 40.833 52.173 278.112 1.00 17.44 330 ALA A CA 1
ATOM 2756 C C . ALA A 1 330 ? 39.526 52.916 277.863 1.00 17.84 330 ALA A C 1
ATOM 2757 O O . ALA A 1 330 ? 39.436 53.710 276.922 1.00 17.67 330 ALA A O 1
ATOM 2759 N N . ASP A 1 331 ? 38.524 52.655 278.692 1.00 18.70 331 ASP A N 1
ATOM 2760 C CA . ASP A 1 331 ? 37.289 53.426 278.630 1.00 20.39 331 ASP A CA 1
ATOM 2761 C C . ASP A 1 331 ? 37.644 54.897 278.876 1.00 19.27 331 ASP A C 1
ATOM 2762 O O . ASP A 1 331 ? 38.380 55.215 279.810 1.00 19.20 331 ASP A O 1
ATOM 2767 N N . GLY A 1 332 ? 37.171 55.769 277.985 1.00 17.44 332 GLY A N 1
ATOM 2768 C CA . GLY A 1 332 ? 37.511 57.199 277.993 1.00 16.54 332 GLY A CA 1
ATOM 2769 C C . GLY A 1 332 ? 38.729 57.618 277.163 1.00 15.96 332 GLY A C 1
ATOM 2770 O O . GLY A 1 332 ? 38.965 58.824 276.973 1.00 14.74 332 GLY A O 1
ATOM 2771 N N . ALA A 1 333 ? 39.495 56.651 276.648 1.00 15.53 333 ALA A N 1
ATOM 2772 C CA . ALA A 1 333 ? 40.716 56.970 275.893 1.00 15.48 333 ALA A CA 1
ATOM 2773 C C . ALA A 1 333 ? 40.463 57.740 274.592 1.00 15.22 333 ALA A C 1
ATOM 2774 O O . ALA A 1 333 ? 41.262 58.592 274.233 1.00 14.41 333 ALA A O 1
ATOM 2776 N N . VAL A 1 334 ? 39.360 57.458 273.896 1.00 15.27 334 VAL A N 1
ATOM 2777 C CA . VAL A 1 334 ? 39.074 58.171 272.643 1.00 15.41 334 VAL A CA 1
ATOM 2778 C C . VAL A 1 334 ? 38.768 59.652 272.950 1.00 15.74 334 VAL A C 1
ATOM 2779 O O . VAL A 1 334 ? 39.230 60.548 272.242 1.00 15.51 334 VAL A O 1
ATOM 2783 N N . ARG A 1 335 ? 37.990 59.893 274.008 1.00 15.92 335 ARG A N 1
ATOM 2784 C CA . ARG A 1 335 ? 37.771 61.257 274.519 1.00 16.09 335 ARG A CA 1
ATOM 2785 C C . ARG A 1 335 ? 39.095 61.925 274.890 1.00 15.91 335 ARG A C 1
ATOM 2786 O O . ARG A 1 335 ? 39.329 63.080 274.535 1.00 15.55 335 ARG A O 1
ATOM 2794 N N . LEU A 1 336 ? 39.942 61.179 275.602 1.00 15.69 336 LEU A N 1
ATOM 2795 C CA A LEU A 1 336 ? 41.255 61.660 276.031 0.50 15.77 336 LEU A CA 1
ATOM 2796 C CA B LEU A 1 336 ? 41.255 61.663 276.028 0.50 15.42 336 LEU A CA 1
ATOM 2797 C C . LEU A 1 336 ? 42.064 62.156 274.835 1.00 15.33 336 LEU A C 1
ATOM 2798 O O . LEU A 1 336 ? 42.570 63.275 274.849 1.00 14.91 336 LEU A O 1
ATOM 2807 N N . TRP A 1 337 ? 42.179 61.310 273.809 1.00 15.20 337 TRP A N 1
ATOM 2808 C CA . TRP A 1 337 ? 42.992 61.633 272.630 1.00 14.96 337 TRP A CA 1
ATOM 2809 C C . TRP A 1 337 ? 42.431 62.809 271.848 1.00 14.76 337 TRP A C 1
ATOM 2810 O O . TRP A 1 337 ? 43.189 63.596 271.277 1.00 14.89 337 TRP A O 1
ATOM 2821 N N . THR A 1 338 ? 41.103 62.920 271.820 1.00 14.86 338 THR A N 1
ATOM 2822 C CA . THR A 1 338 ? 40.426 64.007 271.110 1.00 14.76 338 THR A CA 1
ATOM 2823 C C . THR A 1 338 ? 40.710 65.352 271.775 1.00 14.99 338 THR A C 1
ATOM 2824 O O . THR A 1 338 ? 41.159 66.286 271.100 1.00 15.69 338 THR A O 1
ATOM 2828 N N . TRP A 1 339 ? 40.460 65.455 273.086 1.00 14.80 339 TRP A N 1
ATOM 2829 C CA . TRP A 1 339 ? 40.796 66.682 273.831 1.00 14.68 339 TRP A CA 1
ATOM 2830 C C . TRP A 1 339 ? 42.275 66.999 273.767 1.00 14.48 339 TRP A C 1
ATOM 2831 O O . TRP A 1 339 ? 42.653 68.162 273.682 1.00 13.99 339 TRP A O 1
ATOM 2842 N N . GLU A 1 340 ? 43.105 65.958 273.810 1.00 14.46 340 GLU A N 1
ATOM 2843 C CA . GLU A 1 340 ? 44.551 66.114 273.660 1.00 14.63 340 GLU A CA 1
ATOM 2844 C C . GLU A 1 340 ? 44.848 66.894 272.385 1.00 14.41 340 GLU A C 1
ATOM 2845 O O . GLU A 1 340 ? 45.521 67.931 272.434 1.00 14.21 340 GLU A O 1
ATOM 2851 N N . ALA A 1 341 ? 44.329 66.416 271.254 1.00 14.46 341 ALA A N 1
ATOM 2852 C CA . ALA A 1 341 ? 44.558 67.096 269.965 1.00 14.78 341 ALA A CA 1
ATOM 2853 C C . ALA A 1 341 ? 44.073 68.554 269.995 1.00 15.04 341 ALA A C 1
ATOM 2854 O O . ALA A 1 341 ? 44.793 69.460 269.544 1.00 15.31 341 ALA A O 1
ATOM 2856 N N . PHE A 1 342 ? 42.888 68.786 270.563 1.00 15.79 342 PHE A N 1
ATOM 2857 C CA . PHE A 1 342 ? 42.353 70.164 270.702 1.00 15.68 342 PHE A CA 1
ATOM 2858 C C . PHE A 1 342 ? 43.261 71.067 271.539 1.00 16.13 342 PHE A C 1
ATOM 2859 O O . PHE A 1 342 ? 43.451 72.230 271.188 1.00 16.51 342 PHE A O 1
ATOM 2867 N N . SER A 1 343 ? 43.848 70.531 272.611 1.00 15.90 343 SER A N 1
ATOM 2868 C CA . SER A 1 343 ? 44.794 71.307 273.443 1.00 15.71 343 SER A CA 1
ATOM 2869 C C . SER A 1 343 ? 46.055 71.768 272.692 1.00 15.39 343 SER A C 1
ATOM 2870 O O . SER A 1 343 ? 46.654 72.782 273.066 1.00 15.44 343 SER A O 1
ATOM 2873 N N . HIS A 1 344 ? 46.452 71.028 271.650 1.00 15.09 344 HIS A N 1
ATOM 2874 C CA . HIS A 1 344 ? 47.570 71.409 270.775 1.00 15.08 344 HIS A CA 1
ATOM 2875 C C . HIS A 1 344 ? 47.128 72.254 269.559 1.00 15.54 344 HIS A C 1
ATOM 2876 O O . HIS A 1 344 ? 47.936 72.503 268.655 1.00 15.79 344 HIS A O 1
ATOM 2883 N N . GLY A 1 345 ? 45.866 72.699 269.532 1.00 15.85 345 GLY A N 1
ATOM 2884 C CA . GLY A 1 345 ? 45.368 73.591 268.478 1.00 15.89 345 GLY A CA 1
ATOM 2885 C C . GLY A 1 345 ? 44.737 72.914 267.275 1.00 16.77 345 GLY A C 1
ATOM 2886 O O . GLY A 1 345 ? 44.494 73.567 266.262 1.00 16.69 345 GLY A O 1
ATOM 2887 N N . ALA A 1 346 ? 44.461 71.611 267.362 1.00 16.52 346 ALA A N 1
ATOM 2888 C CA . ALA A 1 346 ? 43.831 70.917 266.251 1.00 16.63 346 ALA A CA 1
ATOM 2889 C C . ALA A 1 346 ? 42.474 71.552 265.967 1.00 16.72 346 ALA A C 1
ATOM 2890 O O . ALA A 1 346 ? 41.673 71.723 266.889 1.00 17.09 346 ALA A O 1
ATOM 2892 N N . GLU A 1 347 ? 42.246 71.927 264.706 1.00 16.69 347 GLU A N 1
ATOM 2893 C CA . GLU A 1 347 ? 40.951 72.466 264.265 1.00 16.27 347 GLU A CA 1
ATOM 2894 C C . GLU A 1 347 ? 39.914 71.359 264.209 1.00 16.09 347 GLU A C 1
ATOM 2895 O O . GLU A 1 347 ? 38.736 71.578 264.517 1.00 16.08 347 GLU A O 1
ATOM 2901 N N . LEU A 1 348 ? 40.368 70.177 263.795 1.00 15.73 348 LEU A N 1
ATOM 2902 C CA . LEU A 1 348 ? 39.506 69.052 263.474 1.00 15.81 348 LEU A CA 1
ATOM 2903 C C . LEU A 1 348 ? 40.152 67.766 263.972 1.00 15.71 348 LEU A C 1
ATOM 2904 O O . LEU A 1 348 ? 41.342 67.591 263.783 1.00 15.34 348 LEU A O 1
ATOM 2909 N N . VAL A 1 349 ? 39.366 66.890 264.599 1.00 15.16 349 VAL A N 1
ATOM 2910 C CA . VAL A 1 349 ? 39.778 65.517 264.897 1.00 15.52 349 VAL A CA 1
ATOM 2911 C C . VAL A 1 349 ? 38.823 64.564 264.186 1.00 15.74 349 VAL A C 1
ATOM 2912 O O . VAL A 1 349 ? 37.628 64.526 264.502 1.00 16.16 349 VAL A O 1
ATOM 2916 N N . SER A 1 350 ? 39.357 63.804 263.233 1.00 15.57 350 SER A N 1
ATOM 2917 C CA . SER A 1 350 ? 38.571 62.886 262.418 1.00 16.28 350 SER A CA 1
ATOM 2918 C C . SER A 1 350 ? 38.924 61.436 262.765 1.00 16.12 350 SER A C 1
ATOM 2919 O O . SER A 1 350 ? 40.101 61.073 262.783 1.00 15.81 350 SER A O 1
ATOM 2922 N N . TYR A 1 351 ? 37.907 60.625 263.037 1.00 15.66 351 TYR A N 1
ATOM 2923 C CA . TYR A 1 351 ? 38.115 59.224 263.381 1.00 15.88 351 TYR A CA 1
ATOM 2924 C C . TYR A 1 351 ? 38.208 58.355 262.131 1.00 16.03 351 TYR A C 1
ATOM 2925 O O . TYR A 1 351 ? 37.956 58.821 261.020 1.00 16.21 351 TYR A O 1
ATOM 2934 N N . PHE A 1 352 ? 38.570 57.091 262.320 1.00 15.87 352 PHE A N 1
ATOM 2935 C CA . PHE A 1 352 ? 38.697 56.155 261.209 1.00 15.62 352 PHE A CA 1
ATOM 2936 C C . PHE A 1 352 ? 38.637 54.711 261.696 1.00 15.80 352 PHE A C 1
ATOM 2937 O O . PHE A 1 352 ? 39.457 54.286 262.510 1.00 16.06 352 PHE A O 1
ATOM 2945 N N . ARG A 1 353 ? 37.662 53.962 261.192 1.00 16.06 353 ARG A N 1
ATOM 2946 C CA . ARG A 1 353 ? 36.707 54.495 260.227 1.00 16.14 353 ARG A CA 1
ATOM 2947 C C . ARG A 1 353 ? 35.317 54.625 260.841 1.00 15.98 353 ARG A C 1
ATOM 2948 O O . ARG A 1 353 ? 35.131 54.395 262.036 1.00 16.01 353 ARG A O 1
ATOM 2956 N N . TRP A 1 354 ? 34.343 54.996 260.016 1.00 16.42 354 TRP A N 1
ATOM 2957 C CA . TRP A 1 354 ? 32.969 55.157 260.475 1.00 16.71 354 TRP A CA 1
ATOM 2958 C C . TRP A 1 354 ? 32.362 53.817 260.876 1.00 16.72 354 TRP A C 1
ATOM 2959 O O . TRP A 1 354 ? 31.721 53.703 261.921 1.00 17.11 354 TRP A O 1
ATOM 2970 N N . ARG A 1 355 ? 32.567 52.806 260.039 1.00 16.29 355 ARG A N 1
ATOM 2971 C CA . ARG A 1 355 ? 32.039 51.468 260.305 1.00 16.62 355 ARG A CA 1
ATOM 2972 C C . ARG A 1 355 ? 33.098 50.429 259.958 1.00 16.50 355 ARG A C 1
ATOM 2973 O O . ARG A 1 355 ? 33.643 50.444 258.857 1.00 16.45 355 ARG A O 1
ATOM 2981 N N . GLN A 1 356 ? 33.389 49.538 260.910 1.00 16.85 356 GLN A N 1
ATOM 2982 C CA . GLN A 1 356 ? 34.388 48.476 260.738 1.00 16.71 356 GLN A CA 1
ATOM 2983 C C . GLN A 1 356 ? 34.017 47.600 259.541 1.00 16.92 356 GLN A C 1
ATOM 2984 O O . GLN A 1 356 ? 32.889 47.116 259.465 1.00 16.98 356 GLN A O 1
ATOM 2990 N N . ALA A 1 357 ? 34.951 47.406 258.610 1.00 17.00 357 ALA A N 1
ATOM 2991 C CA . ALA A 1 357 ? 34.660 46.641 257.389 1.00 17.30 357 ALA A CA 1
ATOM 2992 C C . ALA A 1 357 ? 34.732 45.142 257.678 1.00 17.63 357 ALA A C 1
ATOM 2993 O O . ALA A 1 357 ? 35.594 44.717 258.434 1.00 17.66 357 ALA A O 1
ATOM 2995 N N . PRO A 1 358 ? 33.830 44.332 257.083 1.00 17.43 358 PRO A N 1
ATOM 2996 C CA . PRO A 1 358 ? 33.880 42.887 257.328 1.00 17.48 358 PRO A CA 1
ATOM 2997 C C . PRO A 1 358 ? 34.835 42.118 256.396 1.00 17.59 358 PRO A C 1
ATOM 2998 O O . PRO A 1 358 ? 34.980 40.899 256.555 1.00 18.14 358 PRO A O 1
ATOM 3002 N N . PHE A 1 359 ? 35.481 42.816 255.460 1.00 17.03 359 PHE A N 1
ATOM 3003 C CA . PHE A 1 359 ? 36.376 42.206 254.466 1.00 17.26 359 PHE A CA 1
ATOM 3004 C C . PHE A 1 359 ? 37.720 42.936 254.410 1.00 16.77 359 PHE A C 1
ATOM 3005 O O . PHE A 1 359 ? 37.855 44.054 254.915 1.00 16.46 359 PHE A O 1
ATOM 3013 N N . GLY A 1 360 ? 38.697 42.288 253.775 1.00 16.27 360 GLY A N 1
ATOM 3014 C CA . GLY A 1 360 ? 40.008 42.890 253.502 1.00 16.07 360 GLY A CA 1
ATOM 3015 C C . GLY A 1 360 ? 40.986 42.865 254.664 1.00 16.01 360 GLY A C 1
ATOM 3016 O O . GLY A 1 360 ? 40.688 42.314 255.741 1.00 16.27 360 GLY A O 1
ATOM 3017 N N . GLN A 1 361 ? 42.150 43.483 254.437 1.00 15.64 361 GLN A N 1
ATOM 3018 C CA . GLN A 1 361 ? 43.295 43.464 255.366 1.00 15.73 361 GLN A CA 1
ATOM 3019 C C . GLN A 1 361 ? 42.965 44.027 256.758 1.00 15.89 361 GLN A C 1
ATOM 3020 O O . GLN A 1 361 ? 43.515 43.578 257.770 1.00 16.22 361 GLN A O 1
ATOM 3026 N N . GLU A 1 362 ? 42.081 45.022 256.793 1.00 15.70 362 GLU A N 1
ATOM 3027 C CA . GLU A 1 362 ? 41.739 45.757 258.013 1.00 15.48 362 GLU A CA 1
ATOM 3028 C C . GLU A 1 362 ? 40.369 45.378 258.581 1.00 15.39 362 GLU A C 1
ATOM 3029 O O . GLU A 1 362 ? 39.765 46.162 259.314 1.00 15.07 362 GLU A O 1
ATOM 3035 N N . GLN A 1 363 ? 39.890 44.168 258.294 1.00 15.17 363 GLN A N 1
ATOM 3036 C CA . GLN A 1 363 ? 38.610 43.724 258.855 1.00 15.61 363 GLN A CA 1
ATOM 3037 C C . GLN A 1 363 ? 38.567 43.710 260.409 1.00 15.71 363 GLN A C 1
ATOM 3038 O O . GLN A 1 363 ? 37.484 43.813 260.990 1.00 15.50 363 GLN A O 1
ATOM 3044 N N . MET A 1 364 ? 39.729 43.614 261.068 1.00 15.71 364 MET A N 1
ATOM 3045 C CA . MET A 1 364 ? 39.807 43.723 262.538 1.00 16.37 364 MET A CA 1
ATOM 3046 C C . MET A 1 364 ? 40.080 45.145 263.069 1.00 15.86 364 MET A C 1
ATOM 3047 O O . MET A 1 364 ? 40.243 45.319 264.280 1.00 15.95 364 MET A O 1
ATOM 3052 N N . HIS A 1 365 ? 40.102 46.152 262.193 1.00 15.19 365 HIS A N 1
ATOM 3053 C CA . HIS A 1 365 ? 40.301 47.548 262.608 1.00 15.39 365 HIS A CA 1
ATOM 3054 C C . HIS A 1 365 ? 38.945 48.142 262.994 1.00 15.41 365 HIS A C 1
ATOM 3055 O O . HIS A 1 365 ? 38.056 48.237 262.158 1.00 15.55 365 HIS A O 1
ATOM 3062 N N . ALA A 1 366 ? 38.816 48.564 264.247 1.00 15.05 366 ALA A N 1
ATOM 3063 C CA . ALA A 1 366 ? 37.560 49.110 264.764 1.00 15.32 366 ALA A CA 1
ATOM 3064 C C . ALA A 1 366 ? 37.140 50.420 264.096 1.00 15.67 366 ALA A C 1
ATOM 3065 O O . ALA A 1 366 ? 37.929 51.095 263.432 1.00 15.02 366 ALA A O 1
ATOM 3067 N N . GLY A 1 367 ? 35.863 50.744 264.265 1.00 16.34 367 GLY A N 1
ATOM 3068 C CA . GLY A 1 367 ? 35.323 52.024 263.850 1.00 16.55 367 GLY A CA 1
ATOM 3069 C C . GLY A 1 367 ? 34.376 52.560 264.900 1.00 16.84 367 GLY A C 1
ATOM 3070 O O . GLY A 1 367 ? 34.284 51.995 265.989 1.00 16.08 367 GLY A O 1
ATOM 3071 N N . LEU A 1 368 ? 33.676 53.649 264.575 1.00 17.24 368 LEU A N 1
ATOM 3072 C CA . LEU A 1 368 ? 32.615 54.161 265.453 1.00 17.66 368 LEU A CA 1
ATOM 3073 C C . LEU A 1 368 ? 31.466 53.171 265.548 1.00 17.33 368 LEU A C 1
ATOM 3074 O O . LEU A 1 368 ? 30.812 53.106 266.579 1.00 16.67 368 LEU A O 1
ATOM 3079 N N . LEU A 1 369 ? 31.223 52.430 264.462 1.00 17.25 369 LEU A N 1
ATOM 3080 C CA . LEU A 1 369 ? 30.267 51.326 264.431 1.00 17.82 369 LEU A CA 1
ATOM 3081 C C . LEU A 1 369 ? 30.971 49.986 264.242 1.00 18.02 369 LEU A C 1
ATOM 3082 O O . LEU A 1 369 ? 32.044 49.923 263.644 1.00 18.01 369 LEU A O 1
ATOM 3087 N N . ARG A 1 370 ? 30.318 48.922 264.712 1.00 18.28 370 ARG A N 1
ATOM 3088 C CA . ARG A 1 370 ? 30.737 47.544 264.448 1.00 18.95 370 ARG A CA 1
ATOM 3089 C C . ARG A 1 370 ? 30.349 47.149 263.017 1.00 18.82 370 ARG A C 1
ATOM 3090 O O . ARG A 1 370 ? 29.579 47.871 262.363 1.00 18.34 370 ARG A O 1
ATOM 3098 N N . PRO A 1 371 ? 30.851 45.997 262.521 1.00 18.51 371 PRO A N 1
ATOM 3099 C CA . PRO A 1 371 ? 30.474 45.595 261.157 1.00 18.81 371 PRO A CA 1
ATOM 3100 C C . PRO A 1 371 ? 28.956 45.436 260.913 1.00 18.96 371 PRO A C 1
ATOM 3101 O O . PRO A 1 371 ? 28.508 45.574 259.772 1.00 19.01 371 PRO A O 1
ATOM 3105 N N . ASP A 1 372 ? 28.188 45.182 261.972 1.00 19.22 372 ASP A N 1
ATOM 3106 C CA . ASP A 1 372 ? 26.723 45.088 261.882 1.00 19.74 372 ASP A CA 1
ATOM 3107 C C . ASP A 1 372 ? 25.997 46.429 262.049 1.00 19.85 372 ASP A C 1
ATOM 3108 O O . ASP A 1 372 ? 24.789 46.446 262.230 1.00 19.91 372 ASP A O 1
ATOM 3113 N N . ALA A 1 373 ? 26.739 47.537 262.008 1.00 20.19 373 ALA A N 1
ATOM 3114 C CA . ALA A 1 373 ? 26.201 48.899 262.119 1.00 20.52 373 ALA A CA 1
ATOM 3115 C C . ALA A 1 373 ? 25.682 49.325 263.511 1.00 21.18 373 ALA A C 1
ATOM 3116 O O . ALA A 1 373 ? 25.164 50.432 263.645 1.00 21.43 373 ALA A O 1
ATOM 3118 N N . GLN A 1 374 ? 25.830 48.480 264.539 1.00 21.39 374 GLN A N 1
ATOM 3119 C CA . GLN A 1 374 ? 25.557 48.907 265.921 1.00 21.77 374 GLN A CA 1
ATOM 3120 C C . GLN A 1 374 ? 26.736 49.753 266.416 1.00 21.17 374 GLN A C 1
ATOM 3121 O O . GLN A 1 374 ? 27.874 49.557 265.966 1.00 19.72 374 GLN A O 1
ATOM 3127 N N . GLU A 1 375 ? 26.461 50.685 267.328 1.00 20.33 375 GLU A N 1
ATOM 3128 C CA . GLU A 1 375 ? 27.496 51.591 267.842 1.00 20.86 375 GLU A CA 1
ATOM 3129 C C . GLU A 1 375 ? 28.563 50.831 268.646 1.00 20.22 375 GLU A C 1
ATOM 3130 O O . GLU A 1 375 ? 28.254 49.876 269.368 1.00 20.19 375 GLU A O 1
ATOM 3136 N N . ALA A 1 376 ? 29.814 51.239 268.460 1.00 19.09 376 ALA A N 1
ATOM 3137 C CA . ALA A 1 376 ? 30.932 50.782 269.270 1.00 19.23 376 ALA A CA 1
ATOM 3138 C C . ALA A 1 376 ? 31.287 51.905 270.237 1.00 19.00 376 ALA A C 1
ATOM 3139 O O . ALA A 1 376 ? 30.663 52.963 270.219 1.00 18.48 376 ALA A O 1
ATOM 3141 N N . GLU A 1 377 ? 32.315 51.680 271.048 1.00 18.61 377 GLU A N 1
ATOM 3142 C CA . GLU A 1 377 ? 32.646 52.571 272.166 1.00 19.14 377 GLU A CA 1
ATOM 3143 C C . GLU A 1 377 ? 32.940 54.021 271.751 1.00 18.65 377 GLU A C 1
ATOM 3144 O O . GLU A 1 377 ? 32.544 54.959 272.452 1.00 18.67 377 GLU A O 1
ATOM 3150 N N . ALA A 1 378 ? 33.612 54.211 270.617 1.00 17.80 378 ALA A N 1
ATOM 3151 C CA . ALA A 1 378 ? 33.978 55.566 270.175 1.00 18.09 378 ALA A CA 1
ATOM 3152 C C . ALA A 1 378 ? 32.790 56.477 269.855 1.00 18.07 378 ALA A C 1
ATOM 3153 O O . ALA A 1 378 ? 32.917 57.700 269.949 1.00 16.81 378 ALA A O 1
ATOM 3155 N N . ALA A 1 379 ? 31.651 55.896 269.480 1.00 18.47 379 ALA A N 1
ATOM 3156 C CA . ALA A 1 379 ? 30.477 56.698 269.137 1.00 19.80 379 ALA A CA 1
ATOM 3157 C C . ALA A 1 379 ? 29.979 57.496 270.344 1.00 20.16 379 ALA A C 1
ATOM 3158 O O . ALA A 1 379 ? 29.696 58.691 270.233 1.00 19.76 379 ALA A O 1
ATOM 3160 N N . LYS A 1 380 ? 29.934 56.847 271.505 1.00 21.17 380 LYS A N 1
ATOM 3161 C CA . LYS A 1 380 ? 29.501 57.495 272.743 1.00 22.72 3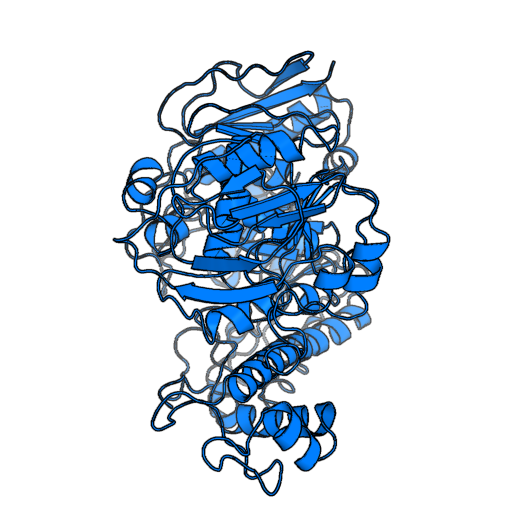80 LYS A CA 1
ATOM 3162 C C . LYS A 1 380 ? 30.529 58.521 273.238 1.00 21.16 380 LYS A C 1
ATOM 3163 O O . LYS A 1 380 ? 30.148 59.604 273.691 1.00 20.07 380 LYS A O 1
ATOM 3169 N N . GLU A 1 381 ? 31.821 58.190 273.133 1.00 19.90 381 GLU A N 1
ATOM 3170 C CA . GLU A 1 381 ? 32.890 59.110 273.563 1.00 18.98 381 GLU A CA 1
ATOM 3171 C C . GLU A 1 381 ? 32.961 60.364 272.685 1.00 18.81 381 GLU A C 1
ATOM 3172 O O . GLU A 1 381 ? 33.145 61.472 273.201 1.00 18.08 381 GLU A O 1
ATOM 3178 N N . ALA A 1 382 ? 32.814 60.183 271.369 1.00 18.81 382 ALA A N 1
ATOM 3179 C CA . ALA A 1 382 ? 32.749 61.299 270.420 1.00 18.83 382 ALA A CA 1
ATOM 3180 C C . ALA A 1 382 ? 31.564 62.225 270.715 1.00 19.38 382 ALA A C 1
ATOM 3181 O O . ALA A 1 382 ? 31.716 63.450 270.728 1.00 18.86 382 ALA A O 1
ATOM 3183 N N . THR A 1 383 ? 30.393 61.623 270.939 1.00 19.86 383 THR A N 1
ATOM 3184 C CA . THR A 1 383 ? 29.179 62.358 271.312 1.00 20.38 383 THR A CA 1
ATOM 3185 C C . THR A 1 383 ? 29.419 63.237 272.547 1.00 20.88 383 THR A C 1
ATOM 3186 O O . THR A 1 383 ? 29.060 64.412 272.554 1.00 20.34 383 THR A O 1
ATOM 3190 N N . LEU A 1 384 ? 30.071 62.665 273.561 1.00 21.49 384 LEU A N 1
ATOM 3191 C CA . LEU A 1 384 ? 30.399 63.380 274.799 1.00 21.50 384 LEU A CA 1
ATOM 3192 C C . LEU A 1 384 ? 31.329 64.565 274.552 1.00 21.42 384 LEU A C 1
ATOM 3193 O O . LEU A 1 384 ? 31.085 65.660 275.075 1.00 20.76 384 LEU A O 1
ATOM 3198 N N . VAL A 1 385 ? 32.389 64.357 273.761 1.00 20.76 385 VAL A N 1
ATOM 3199 C CA . VAL A 1 385 ? 33.317 65.451 273.430 1.00 20.31 385 VAL A CA 1
ATOM 3200 C C . VAL A 1 385 ? 32.557 66.614 272.752 1.00 20.92 385 VAL A C 1
ATOM 3201 O O . VAL A 1 385 ? 32.757 67.775 273.118 1.00 19.99 385 VAL A O 1
ATOM 3205 N N . ALA A 1 386 ? 31.679 66.304 271.794 1.00 21.00 386 ALA A N 1
ATOM 3206 C CA . ALA A 1 386 ? 30.915 67.344 271.085 1.00 21.77 386 ALA A CA 1
ATOM 3207 C C . ALA A 1 386 ? 30.084 68.198 272.055 1.00 21.97 386 ALA A C 1
ATOM 3208 O O . ALA A 1 386 ? 30.057 69.426 271.938 1.00 22.51 386 ALA A O 1
ATOM 3210 N N . GLN A 1 387 ? 29.437 67.536 273.015 1.00 23.10 387 GLN A N 1
ATOM 3211 C CA . GLN A 1 387 ? 28.694 68.219 274.088 1.00 24.24 387 GLN A CA 1
ATOM 3212 C C . GLN A 1 387 ? 29.642 69.057 274.945 1.00 23.27 387 GLN A C 1
ATOM 3213 O O . GLN A 1 387 ? 29.346 70.215 275.246 1.00 22.98 387 GLN A O 1
ATOM 3219 N N . GLU A 1 388 ? 30.791 68.485 275.309 1.00 21.79 388 GLU A N 1
ATOM 3220 C CA . GLU A 1 388 ? 31.763 69.197 276.139 1.00 21.42 388 GLU A CA 1
ATOM 3221 C C . GLU A 1 388 ? 32.376 70.420 275.467 1.00 21.06 388 GLU A C 1
ATOM 3222 O O . GLU A 1 388 ? 32.653 71.402 276.166 1.00 19.98 388 GLU A O 1
ATOM 3228 N N . VAL A 1 389 ? 32.577 70.404 274.143 1.00 21.08 389 VAL A N 1
ATOM 3229 C CA . VAL A 1 389 ? 33.119 71.620 273.499 1.00 21.94 389 VAL A CA 1
ATOM 3230 C C . VAL A 1 389 ? 32.071 72.754 273.502 1.00 21.91 389 VAL A C 1
ATOM 3231 O O . VAL A 1 389 ? 32.441 73.911 273.626 1.00 22.25 389 VAL A O 1
ATOM 3235 N N . LYS A 1 390 ? 30.786 72.422 273.385 1.00 22.81 390 LYS A N 1
ATOM 3236 C CA . LYS A 1 390 ? 29.721 73.434 273.514 1.00 24.09 390 LYS A CA 1
ATOM 3237 C C . LYS A 1 390 ? 29.702 74.051 274.915 1.00 23.26 390 LYS A C 1
ATOM 3238 O O . LYS A 1 390 ? 29.614 75.269 275.044 1.00 23.11 390 LYS A O 1
ATOM 3244 N N . VAL A 1 391 ? 29.834 73.205 275.941 1.00 23.41 391 VAL A N 1
ATOM 3245 C CA . VAL A 1 391 ? 29.945 73.657 277.344 1.00 23.65 391 VAL A CA 1
ATOM 3246 C C . VAL A 1 391 ? 31.147 74.592 277.529 1.00 23.77 391 VAL A C 1
ATOM 3247 O O . VAL A 1 391 ? 31.032 75.648 278.164 1.00 23.36 391 VAL A O 1
ATOM 3251 N N . LEU A 1 392 ? 32.286 74.211 276.957 1.00 23.44 392 LEU A N 1
ATOM 3252 C CA . LEU A 1 392 ? 33.491 75.019 277.041 1.00 23.86 392 LEU A CA 1
ATOM 3253 C C . LEU A 1 392 ? 33.285 76.371 276.367 1.00 24.31 392 LEU A C 1
ATOM 3254 O O . LEU A 1 392 ? 33.575 77.399 276.960 1.00 23.72 392 LEU A O 1
ATOM 3259 N N . ALA A 1 393 ? 32.788 76.351 275.130 1.00 25.34 393 ALA A N 1
ATOM 3260 C CA . ALA A 1 393 ? 32.577 77.567 274.351 1.00 26.91 393 ALA A CA 1
ATOM 3261 C C . ALA A 1 393 ? 31.670 78.551 275.100 1.00 28.14 393 ALA A C 1
ATOM 3262 O O . ALA A 1 393 ? 31.991 79.735 275.199 1.00 28.30 393 ALA A O 1
ATOM 3264 N N . GLU A 1 394 ? 30.568 78.046 275.651 1.00 30.66 394 GLU A N 1
ATOM 3265 C CA . GLU A 1 394 ? 29.639 78.879 276.413 1.00 33.77 394 GLU A CA 1
ATOM 3266 C C . GLU A 1 394 ? 30.274 79.460 277.682 1.00 32.87 394 GLU A C 1
ATOM 3267 O O . GLU A 1 394 ? 30.066 80.637 277.981 1.00 30.53 394 GLU A O 1
ATOM 3273 N N . SER A 1 395 ? 31.037 78.644 278.414 1.00 30.87 395 SER A N 1
ATOM 3274 C CA . SER A 1 395 ? 31.688 79.094 279.655 1.00 30.50 395 SER A CA 1
ATOM 3275 C C . SER A 1 395 ? 32.641 80.261 279.446 1.00 29.08 395 SER A C 1
ATOM 3276 O O . SER A 1 395 ? 32.728 81.142 280.303 1.00 28.76 395 SER A O 1
ATOM 3279 N N . ILE A 1 396 ? 33.351 80.274 278.321 1.00 28.12 396 ILE A N 1
ATOM 3280 C CA . ILE A 1 396 ? 34.290 81.367 278.025 1.00 28.23 396 ILE A CA 1
ATOM 3281 C C . ILE A 1 396 ? 33.749 82.395 277.014 1.00 28.29 396 ILE A C 1
ATOM 3282 O O . ILE A 1 396 ? 34.507 83.229 276.525 1.00 27.41 396 ILE A O 1
ATOM 3287 N N . GLY A 1 397 ? 32.448 82.347 276.722 1.00 29.49 397 GLY A N 1
ATOM 3288 C CA . GLY A 1 397 ? 31.781 83.367 275.896 1.00 30.03 397 GLY A CA 1
ATOM 3289 C C . GLY A 1 397 ? 32.208 83.452 274.441 1.00 30.39 397 GLY A C 1
ATOM 3290 O O . GLY A 1 397 ? 32.233 84.546 273.858 1.00 30.99 397 GLY A O 1
ATOM 3291 N N . LEU A 1 398 ? 32.538 82.307 273.848 1.00 30.10 398 LEU A N 1
ATOM 3292 C CA . LEU A 1 398 ? 33.012 82.247 272.466 1.00 29.72 398 LEU A CA 1
ATOM 3293 C C . LEU A 1 398 ? 32.068 81.415 271.623 1.00 30.90 398 LEU A C 1
ATOM 3294 O O . LEU A 1 398 ? 31.408 80.507 272.138 1.00 30.79 398 LEU A O 1
ATOM 3299 N N . ASP A 1 399 ? 31.989 81.744 270.334 1.00 32.22 399 ASP A N 1
ATOM 3300 C CA . ASP A 1 399 ? 31.342 80.854 269.354 1.00 34.57 399 ASP A CA 1
ATOM 3301 C C . ASP A 1 399 ? 32.370 79.830 268.841 1.00 35.00 399 ASP A C 1
ATOM 3302 O O . ASP A 1 399 ? 33.574 79.964 269.101 1.00 32.70 399 ASP A O 1
ATOM 3307 N N . ALA A 1 400 ? 31.885 78.831 268.107 1.00 36.25 400 ALA A N 1
ATOM 3308 C CA . ALA A 1 400 ? 32.721 77.734 267.601 1.00 36.48 400 ALA A CA 1
ATOM 3309 C C . ALA A 1 400 ? 33.972 78.216 266.867 1.00 36.42 400 ALA A C 1
ATOM 3310 O O . ALA A 1 400 ? 35.060 77.676 267.067 1.00 35.12 400 ALA A O 1
ATOM 3312 N N . ASP A 1 401 ? 33.810 79.252 266.051 1.00 36.49 401 ASP A N 1
ATOM 3313 C CA . ASP A 1 401 ? 34.904 79.803 265.256 1.00 37.7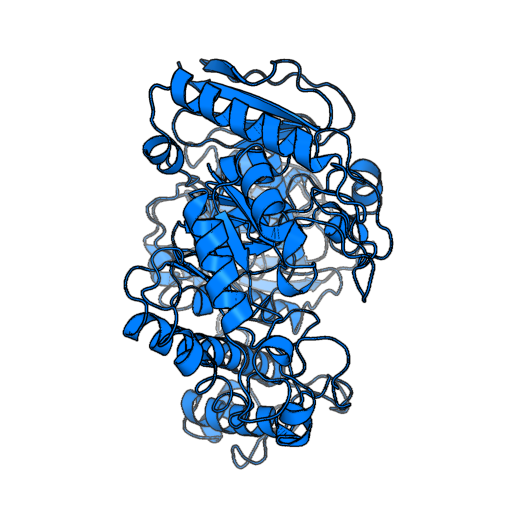4 401 ASP A CA 1
ATOM 3314 C C . ASP A 1 401 ? 35.948 80.530 266.116 1.00 35.13 401 ASP A C 1
ATOM 3315 O O . ASP A 1 401 ? 37.155 80.421 265.870 1.00 32.99 401 ASP A O 1
ATOM 3320 N N . GLU A 1 402 ? 35.478 81.281 267.109 1.00 32.27 402 GLU A N 1
ATOM 3321 C CA . GLU A 1 402 ? 36.361 81.913 268.091 1.00 31.50 402 GLU A CA 1
ATOM 3322 C C . GLU A 1 402 ? 37.108 80.877 268.944 1.00 29.37 402 GLU A C 1
ATOM 3323 O O . GLU A 1 402 ? 38.291 81.047 269.232 1.00 27.29 402 GLU A O 1
ATOM 3329 N N . LEU A 1 403 ? 36.409 79.804 269.314 1.00 29.00 403 LEU A N 1
ATOM 3330 C CA . LEU A 1 403 ? 37.003 78.682 270.064 1.00 29.03 403 LEU A CA 1
ATOM 3331 C C . LEU A 1 403 ? 38.205 78.100 269.316 1.00 28.56 403 LEU A C 1
ATOM 3332 O O . LEU A 1 403 ? 39.287 77.941 269.883 1.00 28.73 403 LEU A O 1
ATOM 3337 N N . MET A 1 404 ? 37.999 77.801 268.038 1.00 27.88 404 MET A N 1
ATOM 3338 C CA . MET A 1 404 ? 39.054 77.284 267.158 1.00 28.22 404 MET A CA 1
ATOM 3339 C C . MET A 1 404 ? 40.229 78.256 267.020 1.00 27.36 404 MET A C 1
ATOM 3340 O O . MET A 1 404 ? 41.370 77.823 266.869 1.00 26.64 404 MET A O 1
ATOM 3345 N N . SER A 1 405 ? 39.939 79.558 267.062 1.00 26.49 405 SER A N 1
ATOM 3346 C CA . SER A 1 405 ? 40.946 80.601 266.930 1.00 26.13 405 SER A CA 1
ATOM 3347 C C . SER A 1 405 ? 41.754 80.903 268.199 1.00 25.19 405 SER A C 1
ATOM 3348 O O . SER A 1 405 ? 42.656 81.741 268.144 1.00 24.78 405 SER A O 1
ATOM 3351 N N . LEU A 1 406 ? 41.451 80.254 269.328 1.00 24.05 406 LEU A N 1
ATOM 3352 C CA . LEU A 1 406 ? 42.278 80.405 270.536 1.00 23.97 406 LEU A CA 1
ATOM 3353 C C . LEU A 1 406 ? 43.756 80.196 270.200 1.00 23.04 406 LEU A C 1
ATOM 3354 O O . LEU A 1 406 ? 44.082 79.307 269.404 1.00 21.59 406 LEU A O 1
ATOM 3359 N N . PRO A 1 407 ? 44.651 81.006 270.796 1.00 22.85 407 PRO A N 1
ATOM 3360 C CA . PRO A 1 407 ? 46.073 80.819 270.509 1.00 22.86 407 PRO A CA 1
ATOM 3361 C C . PRO A 1 407 ? 46.570 79.434 270.937 1.00 22.38 407 PRO A C 1
ATOM 3362 O O . PRO A 1 407 ? 46.026 78.841 271.870 1.00 21.32 407 PRO A O 1
ATOM 3366 N N . SER A 1 408 ? 47.551 78.917 270.203 1.00 21.64 408 SER A N 1
ATOM 3367 C CA . SER A 1 408 ? 48.082 77.576 270.432 1.00 21.09 408 SER A CA 1
ATOM 3368 C C . SER A 1 408 ? 49.591 77.486 270.635 1.00 20.52 408 SER A C 1
ATOM 3369 O O . SER A 1 408 ? 50.068 76.447 271.083 1.00 20.72 408 SER A O 1
ATOM 3372 N N . ALA A 1 409 ? 50.342 78.549 270.335 1.00 20.42 409 ALA A N 1
ATOM 3373 C CA . ALA A 1 409 ? 51.802 78.486 270.356 1.00 20.75 409 ALA A CA 1
ATOM 3374 C C . ALA A 1 409 ? 52.350 78.418 271.777 1.00 20.62 409 ALA A C 1
ATOM 3375 O O . ALA A 1 409 ? 51.834 79.076 272.680 1.00 20.60 409 ALA A O 1
ATOM 3377 N N . GLY A 1 410 ? 53.385 77.607 271.963 1.00 20.37 410 GLY A N 1
ATOM 3378 C CA . GLY A 1 410 ? 54.191 77.626 273.187 1.00 20.42 410 GLY A CA 1
ATOM 3379 C C . GLY A 1 410 ? 55.283 78.678 273.097 1.00 20.99 410 GLY A C 1
ATOM 3380 O O . GLY A 1 410 ? 55.584 79.183 272.011 1.00 20.62 410 GLY A O 1
ATOM 3381 N N . LYS A 1 411 ? 55.865 79.018 274.244 1.00 21.63 411 LYS A N 1
ATOM 3382 C CA . LYS A 1 411 ? 57.014 79.929 274.308 1.00 22.83 411 LYS A CA 1
ATOM 3383 C C . LYS A 1 411 ? 58.356 79.195 274.329 1.00 20.77 411 LYS A C 1
ATOM 3384 O O . LYS A 1 411 ? 59.415 79.835 274.357 1.00 19.65 411 LYS A O 1
ATOM 3390 N N . VAL A 1 412 ? 58.300 77.861 274.349 1.00 19.94 412 VAL A N 1
ATOM 3391 C CA . VAL A 1 412 ? 59.472 77.006 274.192 1.00 19.47 412 VAL A CA 1
ATOM 3392 C C . VAL A 1 412 ? 59.407 76.361 272.816 1.00 18.58 412 VAL A C 1
ATOM 3393 O O . VAL A 1 412 ? 58.368 75.813 272.445 1.00 18.14 412 VAL A O 1
ATOM 3397 N N . ALA A 1 413 ? 60.516 76.433 272.075 1.00 18.04 413 ALA A N 1
ATOM 3398 C CA . ALA A 1 413 ? 60.640 75.801 270.765 1.00 17.49 413 ALA A CA 1
ATOM 3399 C C . ALA A 1 413 ? 61.700 74.698 270.784 1.00 17.31 413 ALA A C 1
ATOM 3400 O O . ALA A 1 413 ? 62.788 74.872 271.352 1.00 17.48 413 ALA A O 1
ATOM 3402 N N . LEU A 1 414 ? 61.358 73.569 270.167 1.00 16.30 414 LEU A N 1
ATOM 3403 C CA . LEU A 1 414 ? 62.287 72.475 269.899 1.00 15.86 414 LEU A CA 1
ATOM 3404 C C . LEU A 1 414 ? 62.458 72.406 268.381 1.00 15.61 414 LEU A C 1
ATOM 3405 O O . LEU A 1 414 ? 61.483 72.217 267.665 1.00 15.77 414 LEU A O 1
ATOM 3410 N N . MET A 1 415 ? 63.680 72.578 267.890 1.00 16.05 415 MET A N 1
ATOM 3411 C CA . MET A 1 415 ? 63.942 72.576 266.444 1.00 16.39 415 MET A CA 1
ATOM 3412 C C . MET A 1 415 ? 64.165 71.157 265.917 1.00 16.50 415 MET A C 1
ATOM 3413 O O . MET A 1 415 ? 65.152 70.502 266.292 1.00 15.67 415 MET A O 1
ATOM 3418 N N . PHE A 1 416 ? 63.258 70.707 265.044 1.00 16.21 416 PHE A N 1
ATOM 3419 C CA . PHE A 1 416 ? 63.338 69.405 264.388 1.00 16.26 416 PHE A CA 1
ATOM 3420 C C . PHE A 1 416 ? 63.655 69.599 262.903 1.00 16.34 416 PHE A C 1
ATOM 3421 O O . PHE A 1 416 ? 62.949 70.332 262.210 1.00 16.34 416 PHE A O 1
ATOM 3429 N N . ASP A 1 417 ? 64.702 68.924 262.432 1.00 16.04 417 ASP A N 1
ATOM 3430 C CA A ASP A 1 417 ? 65.199 69.062 261.068 0.50 16.07 417 ASP A CA 1
ATOM 3431 C CA B ASP A 1 417 ? 65.173 69.056 261.053 0.50 15.96 417 ASP A CA 1
ATOM 3432 C C . ASP A 1 417 ? 65.270 67.672 260.420 1.00 16.01 417 ASP A C 1
ATOM 3433 O O . ASP A 1 417 ? 66.065 66.837 260.845 1.00 15.37 417 ASP A O 1
ATOM 3442 N N . TYR A 1 418 ? 64.439 67.428 259.400 1.00 15.73 418 TYR A N 1
ATOM 3443 C CA . TYR A 1 418 ? 64.470 66.142 258.684 1.00 15.95 418 TYR A CA 1
ATOM 3444 C C . TYR A 1 418 ? 65.849 65.835 258.077 1.00 15.88 418 TYR A C 1
ATOM 3445 O O . TYR A 1 418 ? 66.299 64.689 258.099 1.00 15.71 418 TYR A O 1
ATOM 3454 N N . ASP A 1 419 ? 66.534 66.861 257.586 1.00 16.08 419 ASP A N 1
ATOM 3455 C CA . ASP A 1 419 ? 67.860 66.661 257.021 1.00 16.66 419 ASP A CA 1
ATOM 3456 C C . ASP A 1 419 ? 68.851 66.162 258.075 1.00 16.48 419 ASP A C 1
ATOM 3457 O O . ASP A 1 419 ? 69.649 65.267 257.792 1.00 16.56 419 ASP A O 1
ATOM 3462 N N . ALA A 1 420 ? 68.785 66.727 259.284 1.00 16.38 420 ALA A N 1
ATOM 3463 C CA . ALA A 1 420 ? 69.584 66.249 260.422 1.00 16.05 420 ALA A CA 1
ATOM 3464 C C . ALA A 1 420 ? 69.228 64.802 260.778 1.00 16.00 420 ALA A C 1
ATOM 3465 O O . ALA A 1 420 ? 70.116 63.981 261.009 1.00 15.96 420 ALA A O 1
ATOM 3467 N N . CYS A 1 421 ? 67.933 64.499 260.800 1.00 15.45 421 CYS A N 1
ATOM 3468 C CA . CYS A 1 421 ? 67.462 63.129 261.038 1.00 15.63 421 CYS A CA 1
ATOM 3469 C C . CYS A 1 421 ? 68.099 62.114 260.079 1.00 15.49 421 CYS A C 1
ATOM 3470 O O . CYS A 1 421 ? 68.606 61.074 260.511 1.00 15.63 421 CYS A O 1
ATOM 3473 N N . TRP A 1 422 ? 68.104 62.439 258.788 1.00 15.12 422 TRP A N 1
ATOM 3474 C CA . TRP A 1 422 ? 68.709 61.579 257.761 1.00 15.18 422 TRP A CA 1
ATOM 3475 C C . TRP A 1 422 ? 70.216 61.412 257.983 1.00 15.29 422 TRP A C 1
ATOM 3476 O O . TRP A 1 422 ? 70.729 60.289 257.973 1.00 15.27 422 TRP A O 1
ATOM 3487 N N . SER A 1 423 ? 70.909 62.525 258.206 1.00 15.66 423 SER A N 1
ATOM 3488 C CA . SER A 1 423 ? 72.341 62.510 258.485 1.00 16.73 423 SER A CA 1
ATOM 3489 C C . SER A 1 423 ? 72.682 61.587 259.665 1.00 16.84 423 SER A C 1
ATOM 3490 O O . SER A 1 423 ? 73.495 60.666 259.535 1.00 16.27 423 SER A O 1
ATOM 3493 N N . LEU A 1 424 ? 72.012 61.813 260.791 1.00 16.75 424 LEU A N 1
ATOM 3494 C CA . LEU A 1 424 ? 72.268 61.051 262.012 1.00 17.37 424 LEU A CA 1
ATOM 3495 C C . LEU A 1 424 ? 71.835 59.571 261.929 1.00 16.47 424 LEU A C 1
ATOM 3496 O O . LEU A 1 424 ? 72.446 58.716 262.561 1.00 16.46 424 LEU A O 1
ATOM 3501 N N . ASP A 1 425 ? 70.780 59.272 261.175 1.00 16.18 425 ASP A N 1
ATOM 3502 C CA . ASP A 1 425 ? 70.375 57.875 260.936 1.00 16.46 425 ASP A CA 1
ATOM 3503 C C . ASP A 1 425 ? 71.359 57.136 260.019 1.00 16.13 425 ASP A C 1
ATOM 3504 O O . ASP A 1 425 ? 71.504 55.917 260.115 1.00 15.74 425 ASP A O 1
ATOM 3509 N N . ILE A 1 426 ? 71.996 57.871 259.110 1.00 16.31 426 ILE A N 1
ATOM 3510 C CA . ILE A 1 426 ? 72.936 57.281 258.144 1.00 16.91 426 ILE A CA 1
ATOM 3511 C C . ILE A 1 426 ? 74.189 56.763 258.865 1.00 17.14 426 ILE A C 1
ATOM 3512 O O . ILE A 1 426 ? 74.654 55.654 258.574 1.00 17.14 426 ILE A O 1
ATOM 3517 N N . GLN A 1 427 ? 74.720 57.558 259.797 1.00 17.27 427 GLN A N 1
ATOM 3518 C CA . GLN A 1 427 ? 75.811 57.110 260.687 1.00 17.37 427 GLN A CA 1
ATOM 3519 C C . GLN A 1 427 ? 75.491 57.511 262.129 1.00 17.06 427 GLN A C 1
ATOM 3520 O O . GLN A 1 427 ? 75.883 58.596 262.584 1.00 16.86 427 GLN A O 1
ATOM 3526 N N . PRO A 1 428 ? 74.753 56.646 262.849 1.00 16.82 428 PRO A N 1
ATOM 3527 C CA . PRO A 1 428 ? 74.456 56.947 264.251 1.00 16.33 428 PRO A CA 1
ATOM 3528 C C . PRO A 1 428 ? 75.693 56.894 265.136 1.00 15.95 428 PRO A C 1
ATOM 3529 O O . PRO A 1 428 ? 75.723 57.586 266.160 1.00 15.48 428 PRO A O 1
ATOM 3533 N N . GLN A 1 429 ? 76.674 56.066 264.754 1.00 15.40 429 GLN A N 1
ATOM 3534 C CA . GLN A 1 429 ? 78.013 56.006 265.361 1.00 15.29 429 GLN A CA 1
ATOM 3535 C C . GLN A 1 429 ? 78.040 55.302 266.736 1.00 15.43 429 GLN A C 1
ATOM 3536 O O . GLN A 1 429 ? 79.026 54.613 267.047 1.00 14.78 429 GLN A O 1
ATOM 3542 N N . SER A 1 430 ? 76.991 55.477 267.545 1.00 15.52 430 SER A N 1
ATOM 3543 C CA . SER A 1 430 ? 76.580 54.467 268.521 1.00 16.48 430 SER A CA 1
ATOM 3544 C C . SER A 1 430 ? 75.227 53.935 268.072 1.00 16.85 430 SER A C 1
ATOM 3545 O O . SER A 1 430 ? 74.318 54.734 267.808 1.00 16.21 430 SER A O 1
ATOM 3548 N N . ARG A 1 431 ? 75.075 52.610 268.019 1.00 17.38 431 ARG A N 1
ATOM 3549 C CA A ARG A 1 431 ? 73.811 52.010 267.590 0.50 17.98 431 ARG A CA 1
ATOM 3550 C CA B ARG A 1 431 ? 73.811 51.976 267.611 0.50 17.98 431 ARG A CA 1
ATOM 3551 C C . ARG A 1 431 ? 72.659 52.341 268.558 1.00 18.02 431 ARG A C 1
ATOM 3552 O O . ARG A 1 431 ? 71.489 52.286 268.175 1.00 18.94 431 ARG A O 1
ATOM 3567 N N . ALA A 1 432 ? 72.984 52.688 269.803 1.00 17.45 432 ALA A N 1
ATOM 3568 C CA . ALA A 1 432 ? 71.973 53.097 270.784 1.00 17.68 432 ALA A CA 1
ATOM 3569 C C . ALA A 1 432 ? 71.459 54.534 270.577 1.00 17.41 432 ALA A C 1
ATOM 3570 O O . ALA A 1 432 ? 70.483 54.926 271.215 1.00 18.28 432 ALA A O 1
ATOM 3572 N N . TYR A 1 433 ? 72.106 55.312 269.706 1.00 16.84 433 TYR A N 1
ATOM 3573 C CA . TYR A 1 433 ? 71.708 56.693 269.438 1.00 16.41 433 TYR A CA 1
ATOM 3574 C C . TYR A 1 433 ? 70.767 56.772 268.237 1.00 16.50 433 TYR A C 1
ATOM 3575 O O . TYR A 1 433 ? 71.068 56.242 267.174 1.00 15.52 433 TYR A O 1
ATOM 3584 N N . ARG A 1 434 ? 69.663 57.496 268.412 1.00 16.84 434 ARG A N 1
ATOM 3585 C CA A ARG A 1 434 ? 68.726 57.784 267.343 0.50 17.53 434 ARG A CA 1
ATOM 3586 C CA B ARG A 1 434 ? 68.734 57.798 267.322 0.50 16.90 434 ARG A CA 1
ATOM 3587 C C . ARG A 1 434 ? 68.243 59.230 267.487 1.00 16.73 434 ARG A C 1
ATOM 3588 O O . ARG A 1 434 ? 67.768 59.611 268.554 1.00 16.12 434 ARG A O 1
ATOM 3603 N N . TYR A 1 435 ? 68.378 60.029 266.429 1.00 16.22 435 TYR A N 1
ATOM 3604 C CA . TYR A 1 435 ? 67.973 61.438 266.458 1.00 16.39 435 TYR A CA 1
ATOM 3605 C C . TYR A 1 435 ? 66.543 61.598 266.962 1.00 15.52 435 TYR A C 1
ATOM 3606 O O . TYR A 1 435 ? 66.289 62.377 267.875 1.00 15.70 435 TYR A O 1
ATOM 3615 N N . PHE A 1 436 ? 65.624 60.850 266.368 1.00 15.02 436 PHE A N 1
ATOM 3616 C CA . PHE A 1 436 ? 64.219 60.934 266.754 1.00 15.00 436 PHE A CA 1
ATOM 3617 C C . PHE A 1 436 ? 64.004 60.604 268.237 1.00 14.47 436 PHE A C 1
ATOM 3618 O O . PHE A 1 436 ? 63.240 61.294 268.923 1.00 14.13 436 PHE A O 1
ATOM 3626 N N . PHE A 1 437 ? 64.671 59.555 268.725 1.00 14.39 437 PHE A N 1
ATOM 3627 C CA . PHE A 1 437 ? 64.533 59.145 270.127 1.00 14.36 437 PHE A CA 1
ATOM 3628 C C . PHE A 1 437 ? 65.013 60.278 271.043 1.00 13.91 437 PHE A C 1
ATOM 3629 O O . PHE A 1 437 ? 64.359 60.603 272.029 1.00 14.00 437 PHE A O 1
ATOM 3637 N N . TRP A 1 438 ? 66.163 60.854 270.715 1.00 13.93 438 TRP A N 1
ATOM 3638 C CA . TRP A 1 438 ? 66.751 61.939 271.507 1.00 13.78 438 TRP A CA 1
ATOM 3639 C C . TRP A 1 438 ? 65.824 63.162 271.537 1.00 13.82 438 TRP A C 1
ATOM 3640 O O . TRP A 1 438 ? 65.578 63.711 272.612 1.00 13.26 438 TRP A O 1
ATOM 3651 N N . CYS A 1 439 ? 65.289 63.550 270.372 1.00 13.92 439 CYS A N 1
ATOM 3652 C CA . CYS A 1 439 ? 64.320 64.657 270.292 1.00 14.01 439 CYS A CA 1
ATOM 3653 C C . CYS A 1 439 ? 63.087 64.369 271.159 1.00 13.88 439 CYS A C 1
ATOM 3654 O O . CYS A 1 439 ? 62.646 65.223 271.943 1.00 13.71 439 CYS A O 1
ATOM 3657 N N . TYR A 1 440 ? 62.579 63.143 271.052 1.00 13.44 440 TYR A N 1
ATOM 3658 C CA . TYR A 1 440 ? 61.405 62.708 271.807 1.00 13.47 440 TYR A CA 1
ATOM 3659 C C . TYR A 1 440 ? 61.656 62.731 273.315 1.00 13.44 440 TYR A C 1
ATOM 3660 O O . TYR A 1 440 ? 60.795 63.158 274.064 1.00 13.40 440 TYR A O 1
ATOM 3669 N N . ARG A 1 441 ? 62.832 62.277 273.747 1.00 13.35 441 ARG A N 1
ATOM 3670 C CA . ARG A 1 441 ? 63.172 62.268 275.183 1.00 13.71 441 ARG A CA 1
ATOM 3671 C C . ARG A 1 441 ? 63.458 63.675 275.750 1.00 13.76 441 ARG A C 1
ATOM 3672 O O . ARG A 1 441 ? 63.162 63.936 276.925 1.00 13.74 441 ARG A O 1
ATOM 3680 N N . MET A 1 442 ? 63.999 64.571 274.926 1.00 13.88 442 MET A N 1
ATOM 3681 C CA . MET A 1 442 ? 64.114 65.988 275.326 1.00 14.43 442 MET A CA 1
ATOM 3682 C C . MET A 1 442 ? 62.709 66.592 275.469 1.00 14.16 442 MET A C 1
ATOM 3683 O O . MET A 1 442 ? 62.435 67.311 276.428 1.00 14.08 442 MET A O 1
ATOM 3688 N N . TYR A 1 443 ? 61.823 66.248 274.531 1.00 13.94 443 TYR A N 1
ATOM 3689 C CA . TYR A 1 443 ? 60.437 66.706 274.548 1.00 13.82 443 TYR A CA 1
ATOM 3690 C C . TYR A 1 443 ? 59.673 66.180 275.773 1.00 13.70 443 TYR A C 1
ATOM 3691 O O . TYR A 1 443 ? 58.943 66.936 276.419 1.00 13.37 443 TYR A O 1
ATOM 3700 N N . GLU A 1 444 ? 59.846 64.894 276.083 1.00 13.31 444 GLU A N 1
ATOM 3701 C CA . GLU A 1 444 ? 59.238 64.282 277.270 1.00 13.60 444 GLU A CA 1
ATOM 3702 C C . GLU A 1 444 ? 59.607 65.021 278.558 1.00 13.57 444 GLU A C 1
ATOM 3703 O O . GLU A 1 444 ? 58.741 65.262 279.399 1.00 13.00 444 GLU A O 1
ATOM 3709 N N . ALA A 1 445 ? 60.886 65.363 278.701 1.00 13.65 445 ALA A N 1
ATOM 3710 C CA . ALA A 1 445 ? 61.365 66.144 279.849 1.00 14.02 445 ALA A CA 1
ATOM 3711 C C . ALA A 1 445 ? 60.678 67.519 279.954 1.00 14.24 445 ALA A C 1
ATOM 3712 O O . ALA A 1 445 ? 60.265 67.928 281.043 1.00 14.10 445 ALA A O 1
ATOM 3714 N N . MET A 1 446 ? 60.546 68.213 278.823 1.00 14.78 446 MET A N 1
ATOM 3715 C CA . MET A 1 446 ? 59.808 69.491 278.764 1.00 15.11 446 MET A CA 1
ATOM 3716 C C . MET A 1 446 ? 58.369 69.313 279.227 1.00 15.05 446 MET A C 1
ATOM 3717 O O . MET A 1 446 ? 57.846 70.119 280.016 1.00 14.80 446 MET A O 1
ATOM 3722 N N . ARG A 1 447 ? 57.738 68.247 278.739 1.00 14.64 447 ARG A N 1
ATOM 3723 C CA . ARG A 1 447 ? 56.341 67.959 279.051 1.00 14.55 447 ARG A CA 1
ATOM 3724 C C . ARG A 1 447 ? 56.113 67.547 280.504 1.00 14.79 447 ARG A C 1
ATOM 3725 O O . ARG A 1 447 ? 55.087 67.914 281.097 1.00 14.17 447 ARG A O 1
ATOM 3733 N N . GLU A 1 448 ? 57.061 66.796 281.077 1.00 14.83 448 GLU A N 1
ATOM 3734 C CA . GLU A 1 448 ? 57.028 66.452 282.513 1.00 15.23 448 GLU A CA 1
ATOM 3735 C C . GLU A 1 448 ? 57.189 67.688 283.420 1.00 15.40 448 GLU A C 1
ATOM 3736 O O . GLU A 1 448 ? 56.846 67.637 284.601 1.00 15.16 448 GLU A O 1
ATOM 3742 N N . LEU A 1 449 ? 57.733 68.772 282.863 1.00 15.55 449 LEU A N 1
ATOM 3743 C CA . LEU A 1 449 ? 57.825 70.074 283.536 1.00 15.91 449 LEU A CA 1
ATOM 3744 C C . LEU A 1 449 ? 56.636 70.995 283.257 1.00 16.00 449 LEU A C 1
ATOM 3745 O O . LEU A 1 449 ? 56.655 72.165 283.650 1.00 15.84 449 LEU A O 1
ATOM 3750 N N . GLY A 1 450 ? 55.594 70.470 282.609 1.00 16.45 450 GLY A N 1
ATOM 3751 C CA . GLY A 1 450 ? 54.377 71.221 282.358 1.00 16.62 450 GLY A CA 1
ATOM 3752 C C . GLY A 1 450 ? 54.444 72.264 281.257 1.00 17.17 450 GLY A C 1
ATOM 3753 O O . GLY A 1 450 ? 53.530 73.079 281.147 1.00 17.11 450 GLY A O 1
ATOM 3754 N N . LEU A 1 451 ? 55.484 72.228 280.423 1.00 16.97 451 LEU A N 1
ATOM 3755 C CA . LEU A 1 451 ? 55.681 73.264 279.402 1.00 17.29 451 LEU A CA 1
ATOM 3756 C C . LEU A 1 451 ? 54.806 73.029 278.159 1.00 17.42 451 LEU A C 1
ATOM 3757 O O . LEU A 1 451 ? 54.629 71.886 277.725 1.00 16.51 451 LEU A O 1
ATOM 3762 N N . SER A 1 452 ? 54.256 74.118 277.614 1.00 17.25 452 SER A N 1
ATOM 3763 C CA . SER A 1 452 ? 53.623 74.122 276.289 1.00 17.74 452 SER A CA 1
ATOM 3764 C C . SER A 1 452 ? 54.690 74.431 275.243 1.00 17.47 452 SER A C 1
ATOM 3765 O O . SER A 1 452 ? 55.462 75.388 275.391 1.00 18.48 452 SER A O 1
ATOM 3768 N N . VAL A 1 453 ? 54.727 73.623 274.186 1.00 17.14 453 VAL A N 1
ATOM 3769 C CA . VAL A 1 453 ? 55.857 73.589 273.251 1.00 17.07 453 VAL A CA 1
ATOM 3770 C C . VAL A 1 453 ? 55.425 73.769 271.789 1.00 16.67 453 VAL A C 1
ATOM 3771 O O . VAL A 1 453 ? 54.336 73.329 271.397 1.00 16.53 453 VAL A O 1
ATOM 3775 N N . ASP A 1 454 ? 56.275 74.444 271.013 1.00 16.49 454 ASP A N 1
ATOM 3776 C CA . ASP A 1 454 ? 56.255 74.403 269.545 1.00 17.19 454 ASP A CA 1
ATOM 3777 C C . ASP A 1 454 ? 57.436 73.576 269.086 1.00 17.16 454 ASP A C 1
ATOM 3778 O O . ASP A 1 454 ? 58.524 73.660 269.662 1.00 17.64 454 ASP A O 1
ATOM 3783 N N . ILE A 1 455 ? 57.220 72.779 268.048 1.00 17.00 455 ILE A N 1
ATOM 3784 C CA . ILE A 1 455 ? 58.310 72.130 267.329 1.00 16.88 455 ILE A CA 1
ATOM 3785 C C . ILE A 1 455 ? 58.407 72.843 265.988 1.00 17.09 455 ILE A C 1
ATOM 3786 O O . ILE A 1 455 ? 57.405 72.987 265.287 1.00 17.06 455 ILE A O 1
ATOM 3791 N N . VAL A 1 456 ? 59.613 73.286 265.648 1.00 17.05 456 VAL A N 1
ATOM 3792 C CA . VAL A 1 456 ? 59.820 74.193 264.525 1.00 17.72 456 VAL A CA 1
ATOM 3793 C C . VAL A 1 456 ? 60.891 73.692 263.554 1.00 18.24 456 VAL A C 1
ATOM 3794 O O . VAL A 1 456 ? 61.821 72.983 263.960 1.00 18.44 456 VAL A O 1
ATOM 3798 N N . PRO A 1 457 ? 60.775 74.075 262.267 1.00 19.02 457 PRO A N 1
ATOM 3799 C CA . PRO A 1 457 ? 61.833 73.767 261.311 1.00 19.42 457 PRO A CA 1
ATOM 3800 C C . PRO A 1 457 ? 63.010 74.702 261.496 1.00 20.57 457 PRO A C 1
ATOM 3801 O O . PRO A 1 457 ? 62.895 75.714 262.200 1.00 19.78 457 PRO A O 1
ATOM 3805 N N . SER A 1 458 ? 64.124 74.384 260.845 1.00 22.97 458 SER A N 1
ATOM 3806 C CA . SER A 1 458 ? 65.339 75.181 260.989 1.00 24.50 458 SER A CA 1
ATOM 3807 C C . SER A 1 458 ? 65.264 76.568 260.342 1.00 25.93 458 SER A C 1
ATOM 3808 O O . SER A 1 458 ? 66.017 77.464 260.732 1.00 25.55 458 SER A O 1
ATOM 3811 N N . ASN A 1 459 ? 64.343 76.761 259.397 1.00 27.23 459 ASN A N 1
ATOM 3812 C CA . ASN A 1 459 ? 64.111 78.091 258.807 1.00 28.70 459 ASN A CA 1
ATOM 3813 C C . ASN A 1 459 ? 63.030 78.932 259.512 1.00 29.26 459 ASN A C 1
ATOM 3814 O O . ASN A 1 459 ? 62.644 79.986 259.006 1.00 30.54 459 ASN A O 1
ATOM 3819 N N . ALA A 1 460 ? 62.535 78.482 260.665 1.00 28.71 460 ALA A N 1
ATOM 3820 C CA . ALA A 1 460 ? 61.470 79.204 261.361 1.00 28.92 460 ALA A CA 1
ATOM 3821 C C . ALA A 1 460 ? 61.984 80.521 261.955 1.00 28.90 460 ALA A C 1
ATOM 3822 O O . ALA A 1 460 ? 63.128 80.583 262.430 1.00 28.07 460 ALA A O 1
ATOM 3824 N N . PRO A 1 461 ? 61.150 81.582 261.923 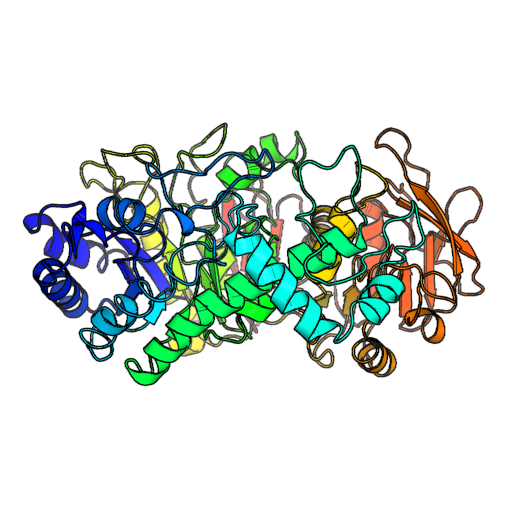1.00 30.05 461 PRO A N 1
ATOM 3825 C CA . PRO A 1 461 ? 61.501 82.767 262.715 1.00 30.03 461 PRO A CA 1
ATOM 3826 C C . PRO A 1 461 ? 61.444 82.445 264.215 1.00 28.74 461 PRO A C 1
ATOM 3827 O O . PRO A 1 461 ? 60.564 81.709 264.653 1.00 28.66 461 PRO A O 1
ATOM 3831 N N . LEU A 1 462 ? 62.395 82.988 264.965 1.00 27.79 462 LEU A N 1
ATOM 3832 C CA . LEU A 1 462 ? 62.640 82.600 266.351 1.00 27.41 462 LEU A CA 1
ATOM 3833 C C . LEU A 1 462 ? 62.181 83.623 267.397 1.00 28.70 462 LEU A C 1
ATOM 3834 O O . LEU A 1 462 ? 62.149 83.302 268.587 1.00 28.35 462 LEU A O 1
ATOM 3839 N N . ASP A 1 463 ? 61.802 84.826 266.961 1.00 28.40 463 ASP A N 1
ATOM 3840 C CA . ASP A 1 463 ? 61.533 85.948 267.877 1.00 29.70 463 ASP A CA 1
ATOM 3841 C C . ASP A 1 463 ? 60.401 85.729 268.893 1.00 28.31 463 ASP A C 1
ATOM 3842 O O . ASP A 1 463 ? 60.409 86.354 269.954 1.00 28.45 463 ASP A O 1
ATOM 3847 N N . MET A 1 464 ? 59.443 84.852 268.581 1.00 26.48 464 MET A N 1
ATOM 3848 C CA . MET A 1 464 ? 58.334 84.563 269.492 1.00 26.44 464 MET A CA 1
ATOM 3849 C C . MET A 1 464 ? 58.640 83.525 270.595 1.00 24.02 464 MET A C 1
ATOM 3850 O O . MET A 1 464 ? 57.737 83.195 271.370 1.00 23.50 464 MET A O 1
ATOM 3855 N N . TYR A 1 465 ? 59.874 83.009 270.663 1.00 21.64 465 TYR A N 1
ATOM 3856 C CA . TYR A 1 465 ? 60.257 81.995 271.662 1.00 20.78 465 TYR A CA 1
ATOM 3857 C C . TYR A 1 465 ? 61.265 82.522 272.689 1.00 20.12 465 TYR A C 1
ATOM 3858 O O . TYR A 1 465 ? 62.277 83.132 272.335 1.00 20.13 465 TYR A O 1
ATOM 3867 N N . GLU A 1 466 ? 60.975 82.268 273.963 1.00 19.94 466 GLU A N 1
ATOM 3868 C CA . GLU A 1 466 ? 61.855 82.636 275.071 1.00 20.03 466 GLU A CA 1
ATOM 3869 C C . GLU A 1 466 ? 62.955 81.607 275.318 1.00 19.08 466 GLU A C 1
ATOM 3870 O O . GLU A 1 466 ? 64.046 81.967 275.758 1.00 19.10 466 GLU A O 1
ATOM 3876 N N . LEU A 1 467 ? 62.659 80.340 275.035 1.0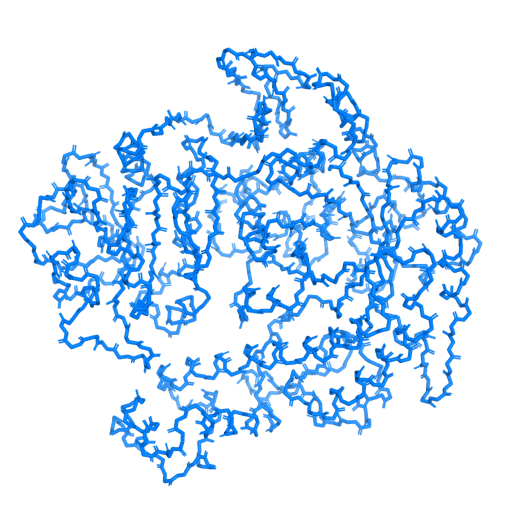0 18.23 467 LEU A N 1
ATOM 3877 C CA . LEU A 1 467 ? 63.624 79.242 275.131 1.00 17.77 467 LEU A CA 1
ATOM 3878 C C . LEU A 1 467 ? 63.608 78.433 273.836 1.00 17.38 467 LEU A C 1
ATOM 3879 O O . LEU A 1 467 ? 62.545 78.057 273.351 1.00 17.55 467 LEU A O 1
ATOM 3884 N N . LEU A 1 468 ? 64.795 78.165 273.304 1.00 16.82 468 LEU A N 1
ATOM 3885 C CA . LEU A 1 468 ? 64.977 77.459 272.041 1.00 16.88 468 LEU A CA 1
ATOM 3886 C C . LEU A 1 468 ? 65.959 76.315 272.255 1.00 16.77 468 LEU A C 1
ATOM 3887 O O . LEU A 1 468 ? 67.080 76.551 272.705 1.00 16.98 468 LEU A O 1
ATOM 3892 N N . VAL A 1 469 ? 65.541 75.098 271.908 1.00 16.05 469 VAL A N 1
ATOM 3893 C CA . VAL A 1 469 ? 66.365 73.906 272.055 1.00 16.22 469 VAL A CA 1
ATOM 3894 C C . VAL A 1 469 ? 66.589 73.260 270.691 1.00 15.99 469 VAL A C 1
ATOM 3895 O O . VAL A 1 469 ? 65.624 72.980 269.986 1.00 15.59 469 VAL A O 1
ATOM 3899 N N . LEU A 1 470 ? 67.861 73.059 270.324 1.00 16.06 470 LEU A N 1
ATOM 3900 C CA . LEU A 1 470 ? 68.251 72.325 269.113 1.00 16.02 470 LEU A CA 1
ATOM 3901 C C . LEU A 1 470 ? 68.826 70.976 269.567 1.00 15.53 470 LEU A C 1
ATOM 3902 O O . LEU A 1 470 ? 69.994 70.905 269.960 1.00 14.64 470 LEU A O 1
ATOM 3907 N N . PRO A 1 471 ? 68.005 69.904 269.562 1.00 14.96 471 PRO A N 1
ATOM 3908 C CA . PRO A 1 471 ? 68.504 68.657 270.150 1.00 14.90 471 PRO A CA 1
ATOM 3909 C C . PRO A 1 471 ? 69.779 68.123 269.523 1.00 14.98 471 PRO A C 1
ATOM 3910 O O . PRO A 1 471 ? 70.644 67.631 270.248 1.00 15.06 471 PRO A O 1
ATOM 3914 N N . ALA A 1 472 ? 69.879 68.215 268.195 1.00 15.19 472 ALA A N 1
ATOM 3915 C CA . ALA A 1 472 ? 71.041 67.711 267.439 1.00 15.46 472 ALA A CA 1
ATOM 3916 C C . ALA A 1 472 ? 71.002 68.249 266.009 1.00 15.76 472 ALA A C 1
ATOM 3917 O O . ALA A 1 472 ? 70.722 67.525 265.056 1.00 15.38 472 ALA A O 1
ATOM 3919 N N . GLN A 1 473 ? 71.266 69.545 265.878 1.00 16.10 473 GLN A N 1
ATOM 3920 C CA . GLN A 1 473 ? 71.153 70.231 264.588 1.00 16.64 473 GLN A CA 1
ATOM 3921 C C . GLN A 1 473 ? 72.461 70.007 263.827 1.00 16.41 473 GLN A C 1
ATOM 3922 O O . GLN A 1 473 ? 73.341 70.861 263.815 1.00 16.05 473 GLN A O 1
ATOM 3928 N N . ALA A 1 474 ? 72.568 68.827 263.214 1.00 16.69 474 ALA A N 1
ATOM 3929 C CA . ALA A 1 474 ? 73.837 68.292 262.684 1.00 16.91 474 ALA A CA 1
ATOM 3930 C C . ALA A 1 474 ? 74.551 69.261 261.746 1.00 17.08 474 ALA A C 1
ATOM 3931 O O . ALA A 1 474 ? 75.720 69.582 261.957 1.00 16.86 474 ALA A O 1
ATOM 3933 N N . HIS A 1 475 ? 73.831 69.738 260.735 1.00 17.59 475 HIS A N 1
ATOM 3934 C CA . HIS A 1 475 ? 74.306 70.825 259.882 1.00 18.01 475 HIS A CA 1
ATOM 3935 C C . HIS A 1 475 ? 73.558 72.119 260.183 1.00 18.44 475 HIS A C 1
ATOM 3936 O O . HIS A 1 475 ? 72.326 72.130 260.221 1.00 18.42 475 HIS A O 1
ATOM 3943 N N . ILE A 1 476 ? 74.322 73.192 260.386 1.00 18.59 476 ILE A N 1
ATOM 3944 C CA . ILE A 1 476 ? 73.797 74.537 260.592 1.00 19.09 476 ILE A CA 1
ATOM 3945 C C . ILE A 1 476 ? 74.080 75.311 259.309 1.00 19.61 476 ILE A C 1
ATOM 3946 O O . ILE A 1 476 ? 75.245 75.503 258.950 1.00 18.64 476 ILE A O 1
ATOM 3951 N N . THR A 1 477 ? 73.021 75.759 258.632 1.00 20.77 477 THR A N 1
ATOM 3952 C CA . THR A 1 477 ? 73.175 76.604 257.438 1.00 22.18 477 THR A CA 1
ATOM 3953 C C . THR A 1 477 ? 73.725 77.968 257.862 1.00 22.79 477 THR A C 1
ATOM 3954 O O . THR A 1 477 ? 73.540 78.376 259.009 1.00 22.54 477 THR A O 1
ATOM 3958 N N . PRO A 1 478 ? 74.420 78.675 256.952 1.00 24.34 478 PRO A N 1
ATOM 3959 C CA . PRO A 1 478 ? 74.858 80.034 257.312 1.00 24.68 478 PRO A CA 1
ATOM 3960 C C . PRO A 1 478 ? 73.700 80.956 257.715 1.00 24.62 478 PRO A C 1
ATOM 3961 O O . PRO A 1 478 ? 73.880 81.846 258.550 1.00 25.39 478 PRO A O 1
ATOM 3965 N N . GLU A 1 479 ? 72.523 80.705 257.147 1.00 25.04 479 GLU A N 1
ATOM 3966 C CA A GLU A 1 479 ? 71.355 81.527 257.434 0.50 25.22 479 GLU A CA 1
ATOM 3967 C CA B GLU A 1 479 ? 71.310 81.487 257.418 0.50 25.48 479 GLU A CA 1
ATOM 3968 C C . GLU A 1 479 ? 70.802 81.213 258.833 1.00 25.00 479 GLU A C 1
ATOM 3969 O O . GLU A 1 479 ? 70.395 82.134 259.563 1.00 24.10 479 GLU A O 1
ATOM 3980 N N . LEU A 1 480 ? 70.799 79.931 259.220 1.00 23.83 480 LEU A N 1
ATOM 3981 C CA . LEU A 1 480 ? 70.432 79.569 260.588 1.00 22.54 480 LEU A CA 1
ATOM 3982 C C . LEU A 1 480 ? 71.414 80.176 261.588 1.00 21.50 480 LEU A C 1
ATOM 3983 O O . LEU A 1 480 ? 70.989 80.721 262.600 1.00 21.27 480 LEU A O 1
ATOM 3988 N N . GLN A 1 481 ? 72.713 80.114 261.310 1.00 21.13 481 GLN A N 1
ATOM 3989 C CA . GLN A 1 481 ? 73.685 80.699 262.243 1.00 22.00 481 GLN A CA 1
ATOM 3990 C C . GLN A 1 481 ? 73.455 82.206 262.461 1.00 22.79 481 GLN A C 1
ATOM 3991 O O . GLN A 1 481 ? 73.577 82.689 263.590 1.00 21.72 481 GLN A O 1
ATOM 3997 N N . ASN A 1 482 ? 73.100 82.928 261.395 1.00 24.82 482 ASN A N 1
ATOM 3998 C CA . ASN A 1 482 ? 72.739 84.356 261.509 1.00 26.02 482 ASN A CA 1
ATOM 3999 C C . ASN A 1 482 ? 71.533 84.570 262.423 1.00 25.29 482 ASN A C 1
ATOM 4000 O O . ASN A 1 482 ? 71.556 85.459 263.277 1.00 24.45 482 ASN A O 1
ATOM 4005 N N . ARG A 1 483 ? 70.494 83.754 262.247 1.00 24.99 483 ARG A N 1
ATOM 4006 C CA . ARG A 1 483 ? 69.320 83.803 263.123 1.00 25.83 483 ARG A CA 1
ATOM 4007 C C . ARG A 1 483 ? 69.678 83.487 264.585 1.00 24.80 483 ARG A C 1
ATOM 4008 O O . ARG A 1 483 ? 69.168 84.134 265.494 1.00 23.96 483 ARG A O 1
ATOM 4016 N N . LEU A 1 484 ? 70.566 82.516 264.804 1.00 24.31 484 LEU A N 1
ATOM 4017 C CA . LEU A 1 484 ? 71.033 82.200 266.161 1.00 23.47 484 LEU A CA 1
ATOM 4018 C C . LEU A 1 484 ? 71.839 83.342 266.766 1.00 23.55 484 LEU A C 1
ATOM 4019 O O . LEU A 1 484 ? 71.657 83.658 267.944 1.00 23.03 484 LEU A O 1
ATOM 4024 N N . ASN A 1 485 ? 72.697 83.971 265.960 1.00 24.10 485 ASN A N 1
ATOM 4025 C CA . ASN A 1 485 ? 73.512 85.109 266.425 1.00 25.24 485 ASN A CA 1
ATOM 4026 C C . ASN A 1 485 ? 72.667 86.285 266.937 1.00 25.82 485 ASN A C 1
ATOM 4027 O O . ASN A 1 485 ? 73.043 86.933 267.910 1.00 26.40 485 ASN A O 1
ATOM 4032 N N . SER A 1 486 ? 71.528 86.542 266.298 1.00 26.24 486 SER A N 1
ATOM 4033 C CA . SER A 1 486 ? 70.660 87.657 266.689 1.00 26.56 486 SER A CA 1
ATOM 4034 C C . SER A 1 486 ? 69.525 87.265 267.651 1.00 25.36 486 SER A C 1
ATOM 4035 O O . SER A 1 486 ? 68.862 88.146 268.195 1.00 24.09 486 SER A O 1
ATOM 4038 N N . TYR A 1 487 ? 69.306 85.962 267.865 1.00 23.46 487 TYR A N 1
ATOM 4039 C CA . TYR A 1 487 ? 68.236 85.481 268.745 1.00 23.09 487 TYR A CA 1
ATOM 4040 C C . TYR A 1 487 ? 68.428 86.037 270.153 1.00 23.13 487 TYR A C 1
ATOM 4041 O O . TYR A 1 487 ? 69.540 86.006 270.693 1.00 22.64 487 TYR A O 1
ATOM 4050 N N . GLN A 1 488 ? 67.347 86.579 270.716 1.00 23.35 488 GLN A N 1
ATOM 4051 C CA . GLN A 1 488 ? 67.374 87.261 272.017 1.00 24.27 488 GLN A CA 1
ATOM 4052 C C . GLN A 1 488 ? 66.914 86.388 273.197 1.00 23.08 488 GLN A C 1
ATOM 4053 O O . GLN A 1 488 ? 67.064 86.797 274.347 1.00 22.30 488 GLN A O 1
ATOM 4059 N N . GLY A 1 489 ? 66.358 85.205 272.923 1.00 21.12 489 GLY A N 1
ATOM 4060 C CA . GLY A 1 489 ? 65.949 84.282 273.989 1.00 20.63 489 GLY A CA 1
ATOM 4061 C C . GLY A 1 489 ? 67.108 83.428 274.491 1.00 20.33 489 GLY A C 1
ATOM 4062 O O . GLY A 1 489 ? 68.283 83.760 274.274 1.00 20.13 489 GLY A O 1
ATOM 4063 N N . VAL A 1 490 ? 66.768 82.321 275.155 1.00 19.12 490 VAL A N 1
ATOM 4064 C CA . VAL A 1 490 ? 67.750 81.400 275.722 1.00 18.68 490 VAL A CA 1
ATOM 4065 C C . VAL A 1 490 ? 67.948 80.207 274.780 1.00 17.75 490 VAL A C 1
ATOM 4066 O O . VAL A 1 490 ? 66.984 79.590 274.365 1.00 17.51 490 VAL A O 1
ATOM 4070 N N . LEU A 1 491 ? 69.201 79.896 274.455 1.00 17.57 491 LEU A N 1
ATOM 4071 C CA . LEU A 1 491 ? 69.544 78.801 273.536 1.00 17.69 491 LEU A CA 1
ATOM 4072 C C . LEU A 1 491 ? 70.215 77.636 274.252 1.00 17.59 491 LEU A C 1
ATOM 4073 O O . LEU A 1 491 ? 71.199 77.840 274.971 1.00 17.71 491 LEU A O 1
ATOM 4078 N N . LEU A 1 492 ? 69.701 76.426 274.012 1.00 17.16 492 LEU A N 1
ATOM 4079 C CA . LEU A 1 492 ? 70.408 75.176 274.327 1.00 16.90 492 LEU A CA 1
ATOM 4080 C C . LEU A 1 492 ? 70.658 74.392 273.034 1.00 16.75 492 LEU A C 1
ATOM 4081 O O . LEU A 1 492 ? 69.712 73.935 272.379 1.00 16.86 492 LEU A O 1
ATOM 4086 N N . ALA A 1 493 ? 71.927 74.248 272.669 1.00 16.51 493 ALA A N 1
ATOM 4087 C CA . ALA A 1 493 ? 72.333 73.404 271.553 1.00 16.83 493 ALA A CA 1
ATOM 4088 C C . ALA A 1 493 ? 72.773 72.051 272.100 1.00 16.40 493 ALA A C 1
ATOM 4089 O O . ALA A 1 493 ? 73.600 71.980 273.005 1.00 16.07 493 ALA A O 1
ATOM 4091 N N . GLY A 1 494 ? 72.204 70.982 271.553 1.00 16.21 494 GLY A N 1
ATOM 4092 C CA . GLY A 1 494 ? 72.457 69.638 272.036 1.00 15.79 494 GLY A CA 1
ATOM 4093 C C . GLY A 1 494 ? 73.595 68.958 271.307 1.00 15.81 494 GLY A C 1
ATOM 4094 O O . GLY A 1 494 ? 74.177 69.530 270.377 1.00 15.94 494 GLY A O 1
ATOM 4095 N N . PRO A 1 495 ? 73.936 67.724 271.723 1.00 15.28 495 PRO A N 1
ATOM 4096 C CA . PRO A 1 495 ? 75.091 67.042 271.131 1.00 15.00 495 PRO A CA 1
ATOM 4097 C C . PRO A 1 495 ? 74.966 66.837 269.618 1.00 15.00 495 PRO A C 1
ATOM 4098 O O . PRO A 1 495 ? 73.858 66.647 269.106 1.00 15.64 495 PRO A O 1
ATOM 4102 N N . ARG A 1 496 ? 76.106 66.885 268.935 1.00 14.74 496 ARG A N 1
ATOM 4103 C CA . ARG A 1 496 ? 76.200 66.742 267.475 1.00 15.25 496 ARG A CA 1
ATOM 4104 C C . ARG A 1 496 ? 75.714 67.972 266.687 1.00 15.30 496 ARG A C 1
ATOM 4105 O O . ARG A 1 496 ? 75.776 67.956 265.457 1.00 16.14 496 ARG A O 1
ATOM 4113 N N . THR A 1 497 ? 75.283 69.037 267.369 1.00 15.26 497 THR A N 1
ATOM 4114 C CA . THR A 1 497 ? 74.940 70.293 266.697 1.00 15.64 497 THR A CA 1
ATOM 4115 C C . THR A 1 497 ? 76.191 70.900 266.033 1.00 15.47 497 THR A C 1
ATOM 4116 O O . THR A 1 497 ? 77.252 71.011 266.661 1.00 15.02 497 THR A O 1
ATOM 4120 N N . GLY A 1 498 ? 76.052 71.282 264.763 1.00 15.60 498 GLY A N 1
ATOM 4121 C CA . GLY A 1 498 ? 77.160 71.826 263.987 1.00 15.73 498 GLY A CA 1
ATOM 4122 C C . GLY A 1 498 ? 78.327 70.869 263.753 1.00 15.97 498 GLY A C 1
ATOM 4123 O O . GLY A 1 498 ? 79.470 71.309 263.612 1.00 15.58 498 GLY A O 1
ATOM 4124 N N . SER A 1 499 ? 78.040 69.566 263.708 1.00 15.84 499 SER A N 1
ATOM 4125 C CA . SER A 1 499 ? 79.065 68.541 263.524 1.00 16.07 499 SER A CA 1
ATOM 4126 C C . SER A 1 499 ? 79.280 68.113 262.059 1.00 16.54 499 SER A C 1
ATOM 4127 O O . SER A 1 499 ? 80.224 67.373 261.771 1.00 16.38 499 SER A O 1
ATOM 4130 N N . LYS A 1 500 ? 78.407 68.551 261.149 1.00 17.10 500 LYS A N 1
ATOM 4131 C CA . LYS A 1 500 ? 78.509 68.184 259.731 1.00 17.61 500 LYS A CA 1
ATOM 4132 C C . LYS A 1 500 ? 78.312 69.382 258.808 1.00 17.88 500 LYS A C 1
ATOM 4133 O O . LYS A 1 500 ? 77.490 70.267 259.079 1.00 18.41 500 LYS A O 1
ATOM 4139 N N . THR A 1 501 ? 79.037 69.371 257.692 1.00 18.64 501 THR A N 1
ATOM 4140 C CA . THR A 1 501 ? 78.793 70.289 256.579 1.00 19.53 501 THR A CA 1
ATOM 4141 C C . THR A 1 501 ? 77.545 69.834 255.789 1.00 21.02 501 THR A C 1
ATOM 4142 O O . THR A 1 501 ? 76.957 68.780 256.073 1.00 20.65 501 THR A O 1
ATOM 4146 N N . GLU A 1 502 ? 77.153 70.627 254.793 1.00 21.24 502 GLU A N 1
ATOM 4147 C CA . GLU A 1 502 ? 76.018 70.285 253.924 1.00 22.17 502 GLU A CA 1
ATOM 4148 C C . GLU A 1 502 ? 76.223 68.965 253.162 1.00 21.80 502 GLU A C 1
ATOM 4149 O O . GLU A 1 502 ? 75.251 68.252 252.893 1.00 20.96 502 GLU A O 1
ATOM 4155 N N . THR A 1 503 ? 77.476 68.643 252.834 1.00 21.09 503 THR A N 1
ATOM 4156 C CA . THR A 1 503 ? 77.803 67.489 251.997 1.00 22.32 503 THR A CA 1
ATOM 4157 C C . THR A 1 503 ? 78.383 66.297 252.789 1.00 20.75 503 THR A C 1
ATOM 4158 O O . THR A 1 503 ? 79.085 65.465 252.213 1.00 20.64 503 THR A O 1
ATOM 4162 N N . TYR A 1 504 ? 78.060 66.222 254.088 1.00 19.59 504 TYR A N 1
ATOM 4163 C CA . TYR A 1 504 ? 78.458 65.138 254.983 1.00 18.70 504 TYR A CA 1
ATOM 4164 C C . TYR A 1 504 ? 79.983 65.083 255.192 1.00 18.54 504 TYR A C 1
ATOM 4165 O O . TYR A 1 504 ? 80.617 64.052 254.988 1.00 18.25 504 TYR A O 1
ATOM 4174 N N . GLN A 1 505 ? 80.559 66.212 255.600 1.00 18.61 505 GLN A N 1
ATOM 4175 C CA . GLN A 1 505 ? 81.952 66.250 256.039 1.00 19.28 505 GLN A CA 1
ATOM 4176 C C . GLN A 1 505 ? 82.052 66.919 257.399 1.00 19.33 505 GLN A C 1
ATOM 4177 O O . GLN A 1 505 ? 81.148 67.650 257.801 1.00 19.14 505 GLN A O 1
ATOM 4183 N N . ILE A 1 506 ? 83.167 66.689 258.090 1.00 19.37 506 ILE A N 1
ATOM 4184 C CA . ILE A 1 506 ? 83.424 67.346 259.374 1.00 19.69 506 ILE A CA 1
ATOM 4185 C C . ILE A 1 506 ? 83.849 68.790 259.082 1.00 20.41 506 ILE A C 1
ATOM 4186 O O . ILE A 1 506 ? 84.712 68.993 258.234 1.00 21.32 506 ILE A O 1
ATOM 4191 N N . PRO A 1 507 ? 83.249 69.790 259.765 1.00 21.01 507 PRO A N 1
ATOM 4192 C CA . PRO A 1 507 ? 83.677 71.174 259.541 1.00 21.40 507 PRO A CA 1
ATOM 4193 C C . PRO A 1 507 ? 85.168 71.391 259.782 1.00 22.00 507 PRO A C 1
ATOM 4194 O O . PRO A 1 507 ? 85.777 70.724 260.624 1.00 20.89 507 PRO A O 1
ATOM 4198 N N . GLU A 1 508 ? 85.731 72.337 259.048 1.00 23.24 508 GLU A N 1
ATOM 4199 C CA . GLU A 1 508 ? 87.160 72.643 259.112 1.00 24.80 508 GLU A CA 1
ATOM 4200 C C . GLU A 1 508 ? 87.662 72.974 260.527 1.00 22.46 508 GLU A C 1
ATOM 4201 O O . GLU A 1 508 ? 88.769 72.578 260.901 1.00 21.76 508 GLU A O 1
ATOM 4207 N N . ASN A 1 509 ? 86.839 73.671 261.308 1.00 21.15 509 ASN A N 1
ATOM 4208 C CA . ASN A 1 509 ? 87.157 73.991 262.714 1.00 20.71 509 ASN A CA 1
ATOM 4209 C C . ASN A 1 509 ? 86.720 72.907 263.724 1.00 20.17 509 ASN A C 1
ATOM 4210 O O . ASN A 1 509 ? 86.771 73.142 264.925 1.00 19.47 509 ASN A O 1
ATOM 4215 N N . LEU A 1 510 ? 86.313 71.731 263.236 1.00 19.51 510 LEU A N 1
ATOM 4216 C CA . LEU A 1 510 ? 85.655 70.686 264.042 1.00 18.77 510 LEU A CA 1
ATOM 4217 C C . LEU A 1 510 ? 84.307 71.128 264.605 1.00 18.13 510 LEU A C 1
ATOM 4218 O O . LEU A 1 510 ? 83.939 72.314 264.533 1.00 17.35 510 LEU A O 1
ATOM 4223 N N . ALA A 1 511 ? 83.567 70.170 265.165 1.00 17.20 511 ALA A N 1
ATOM 4224 C CA . ALA A 1 511 ? 82.304 70.494 265.832 1.00 17.15 511 ALA A CA 1
ATOM 4225 C C . ALA A 1 511 ? 82.568 71.439 267.013 1.00 16.84 511 ALA A C 1
ATOM 4226 O O . ALA A 1 511 ? 83.623 71.337 267.633 1.00 16.79 511 ALA A O 1
ATOM 4228 N N . PRO A 1 512 ? 81.659 72.365 267.334 1.00 16.87 512 PRO A N 1
ATOM 4229 C CA . PRO A 1 512 ? 80.338 72.522 266.725 1.00 17.36 512 PRO A CA 1
ATOM 4230 C C . PRO A 1 512 ? 80.268 73.499 265.525 1.00 17.41 512 PRO A C 1
ATOM 4231 O O . PRO A 1 512 ? 79.238 74.130 265.311 1.00 17.42 512 PRO A O 1
ATOM 4235 N N . GLY A 1 513 ? 81.335 73.596 264.734 1.00 17.34 513 GLY A N 1
ATOM 4236 C CA . GLY A 1 513 ? 81.251 74.200 263.406 1.00 17.54 513 GLY A CA 1
ATOM 4237 C C . GLY A 1 513 ? 80.879 75.677 263.435 1.00 17.95 513 GLY A C 1
ATOM 4238 O O . GLY A 1 513 ? 81.517 76.443 264.144 1.00 17.68 513 GLY A O 1
ATOM 4239 N N . PRO A 1 514 ? 79.818 76.080 262.700 1.00 18.78 514 PRO A N 1
ATOM 4240 C CA . PRO A 1 514 ? 79.405 77.498 262.718 1.00 19.45 514 PRO A CA 1
ATOM 4241 C C . PRO A 1 514 ? 78.991 78.026 264.089 1.00 19.81 514 PRO A C 1
ATOM 4242 O O . PRO A 1 514 ? 79.086 79.228 264.320 1.00 19.90 514 PRO A O 1
ATOM 4246 N N . LEU A 1 515 ? 78.535 77.141 264.981 1.00 19.68 515 LEU A N 1
ATOM 4247 C CA . LEU A 1 515 ? 78.115 77.534 266.332 1.00 19.71 515 LEU A CA 1
ATOM 4248 C C . LEU A 1 515 ? 79.279 77.982 267.228 1.00 19.24 515 LEU A C 1
ATOM 4249 O O . LEU A 1 515 ? 79.050 78.660 268.220 1.00 18.50 515 LEU A O 1
ATOM 4254 N N . ALA A 1 516 ? 80.509 77.593 266.898 1.00 19.53 516 ALA A N 1
ATOM 4255 C CA . ALA A 1 516 ? 81.673 77.905 267.731 1.00 21.21 516 ALA A CA 1
ATOM 4256 C C . ALA A 1 516 ? 81.913 79.399 267.982 1.00 22.78 516 ALA A C 1
ATOM 4257 O O . ALA A 1 516 ? 82.455 79.753 269.024 1.00 23.86 516 ALA A O 1
ATOM 4259 N N . SER A 1 517 ? 81.532 80.267 267.049 1.00 23.82 517 SER A N 1
ATOM 4260 C CA . SER A 1 517 ? 81.623 81.717 267.281 1.00 25.46 517 SER A CA 1
ATOM 4261 C C . SER A 1 517 ? 80.681 82.170 268.404 1.00 25.22 517 SER A C 1
ATOM 4262 O O . SER A 1 517 ? 81.030 83.057 269.170 1.00 27.11 517 SER A O 1
ATOM 4265 N N . LEU A 1 518 ? 79.512 81.538 268.513 1.00 24.05 518 LEU A N 1
ATOM 4266 C CA . LEU A 1 518 ? 78.529 81.842 269.567 1.00 23.33 518 LEU A CA 1
ATOM 4267 C C . LEU A 1 518 ? 78.860 81.127 270.889 1.00 22.38 518 LEU A C 1
ATOM 4268 O O . LEU A 1 518 ? 78.671 81.675 271.982 1.00 21.81 518 LEU A O 1
ATOM 4273 N N . LEU A 1 519 ? 79.295 79.873 270.769 1.00 21.06 519 LEU A N 1
ATOM 4274 C CA . LEU A 1 519 ? 79.578 79.006 271.906 1.00 20.07 519 LEU A CA 1
ATOM 4275 C C . LEU A 1 519 ? 80.981 78.437 271.728 1.00 19.73 519 LEU A C 1
ATOM 4276 O O . LEU A 1 519 ? 81.145 77.386 271.110 1.00 19.74 519 LEU A O 1
ATOM 4281 N N . PRO A 1 520 ? 82.013 79.157 272.224 1.00 19.47 520 PRO A N 1
ATOM 4282 C CA . PRO A 1 520 ? 83.386 78.718 271.947 1.00 19.22 520 PRO A CA 1
ATOM 4283 C C . PRO A 1 520 ? 83.797 77.431 272.683 1.00 19.05 520 PRO A C 1
ATOM 4284 O O . PRO A 1 520 ? 84.103 77.446 273.878 1.00 18.68 520 PRO A O 1
ATOM 4288 N N . LEU A 1 521 ? 83.790 76.331 271.937 1.00 18.97 521 LEU A N 1
ATOM 4289 C CA . LEU A 1 521 ? 84.258 75.037 272.422 1.00 18.72 521 LEU A CA 1
ATOM 4290 C C . LEU A 1 521 ? 84.701 74.181 271.242 1.00 19.40 521 LEU A C 1
ATOM 4291 O O . LEU A 1 521 ? 84.376 74.492 270.092 1.00 19.12 521 LEU A O 1
ATOM 4296 N N . THR A 1 522 ? 85.443 73.114 271.532 1.00 19.43 522 THR A N 1
ATOM 4297 C CA . THR A 1 522 ? 85.912 72.185 270.518 1.00 19.62 522 THR A CA 1
ATOM 4298 C C . THR A 1 522 ? 85.591 70.755 270.945 1.00 18.91 522 THR A C 1
ATOM 4299 O O . THR A 1 522 ? 85.984 70.339 272.029 1.00 19.12 522 THR A O 1
ATOM 4303 N N . VAL A 1 523 ? 84.876 70.017 270.099 1.00 17.79 523 VAL A N 1
ATOM 4304 C CA . VAL A 1 523 ? 84.685 68.582 270.302 1.00 17.12 523 VAL A CA 1
ATOM 4305 C C . VAL A 1 523 ? 85.916 67.895 269.738 1.00 16.85 523 VAL A C 1
ATOM 4306 O O . VAL A 1 523 ? 86.089 67.793 268.521 1.00 17.54 523 VAL A O 1
ATOM 4310 N N . GLU A 1 524 ? 86.771 67.424 270.629 1.00 16.41 524 GLU A N 1
ATOM 4311 C CA . GLU A 1 524 ? 88.041 66.820 270.240 1.00 16.56 524 GLU A CA 1
ATOM 4312 C C . GLU A 1 524 ? 87.827 65.428 269.659 1.00 16.00 524 GLU A C 1
ATOM 4313 O O . GLU A 1 524 ? 88.490 65.041 268.694 1.00 16.12 524 GLU A O 1
ATOM 4319 N N . ARG A 1 525 ? 86.926 64.668 270.277 1.00 15.68 525 ARG A N 1
ATOM 4320 C CA . ARG A 1 525 ? 86.543 63.336 269.791 1.00 15.47 525 ARG A CA 1
ATOM 4321 C C . ARG A 1 525 ? 85.275 62.877 270.504 1.00 15.15 525 ARG A C 1
ATOM 4322 O O . ARG A 1 525 ? 84.823 63.542 271.436 1.00 14.93 525 ARG A O 1
ATOM 4330 N N . VAL A 1 526 ? 84.705 61.757 270.049 1.00 15.23 526 VAL A N 1
ATOM 4331 C CA . VAL A 1 526 ? 83.463 61.209 270.596 1.00 14.93 526 VAL A CA 1
ATOM 4332 C C . VAL A 1 526 ? 83.678 59.818 271.207 1.00 14.64 526 VAL A C 1
ATOM 4333 O O . VAL A 1 526 ? 84.278 58.949 270.587 1.00 14.84 526 VAL A O 1
ATOM 4337 N N . ASP A 1 527 ? 83.151 59.635 272.414 1.00 14.28 527 ASP A N 1
ATOM 4338 C CA . ASP A 1 527 ? 83.036 58.352 273.094 1.00 14.16 527 ASP A CA 1
ATOM 4339 C C . ASP A 1 527 ? 81.594 57.873 272.834 1.00 14.39 527 ASP A C 1
ATOM 4340 O O . ASP A 1 527 ? 80.640 58.406 273.421 1.00 14.32 527 ASP A O 1
ATOM 4345 N N . ALA A 1 528 ? 81.441 56.919 271.911 1.00 14.09 528 ALA A N 1
ATOM 4346 C CA . ALA A 1 528 ? 80.134 56.443 271.473 1.00 14.66 528 ALA A CA 1
ATOM 4347 C C . ALA A 1 528 ? 79.852 55.117 272.172 1.00 15.09 528 ALA A C 1
ATOM 4348 O O . ALA A 1 528 ? 80.583 54.140 271.979 1.00 15.26 528 ALA A O 1
ATOM 4350 N N . LEU A 1 529 ? 78.797 55.099 272.992 1.00 15.54 529 LEU A N 1
ATOM 4351 C CA . LEU A 1 529 ? 78.648 54.102 274.058 1.00 15.74 529 LEU A CA 1
ATOM 4352 C C . LEU A 1 529 ? 77.490 53.110 273.899 1.00 16.08 529 LEU A C 1
ATOM 4353 O O . LEU A 1 529 ? 76.416 53.470 273.397 1.00 15.62 529 LEU A O 1
ATOM 4358 N N . PRO A 1 530 ? 77.694 51.858 274.375 1.00 16.32 530 PRO A N 1
ATOM 4359 C CA . PRO A 1 530 ? 76.591 50.924 274.484 1.00 16.56 530 PRO A CA 1
ATOM 4360 C C . PRO A 1 530 ? 75.754 51.251 275.719 1.00 17.06 530 PRO A C 1
ATOM 4361 O O . PRO A 1 530 ? 76.200 52.010 276.601 1.00 16.35 530 PRO A O 1
ATOM 4365 N N . GLU A 1 531 ? 74.567 50.653 275.791 1.00 17.93 531 GLU A N 1
ATOM 4366 C CA . GLU A 1 531 ? 73.625 50.881 276.900 1.00 19.01 531 GLU A CA 1
ATOM 4367 C C . GLU A 1 531 ? 74.216 50.523 278.273 1.00 18.62 531 GLU A C 1
ATOM 4368 O O . GLU A 1 531 ? 73.889 51.161 279.284 1.00 19.17 531 GLU A O 1
ATOM 4374 N N . HIS A 1 532 ? 75.103 49.530 278.305 1.00 18.41 532 HIS A N 1
ATOM 4375 C CA . HIS A 1 532 ? 75.661 49.017 279.564 1.00 17.94 532 HIS A CA 1
ATOM 4376 C C . HIS A 1 532 ? 76.679 49.892 280.304 1.00 17.13 532 HIS A C 1
ATOM 4377 O O . HIS A 1 532 ? 77.017 49.594 281.448 1.00 16.58 532 HIS A O 1
ATOM 4384 N N . THR A 1 533 ? 77.161 50.960 279.668 1.00 16.23 533 THR A N 1
ATOM 4385 C CA . THR A 1 533 ? 78.133 51.864 280.276 1.00 16.16 533 THR A CA 1
ATOM 4386 C C . THR A 1 533 ? 77.601 53.298 280.215 1.00 16.01 533 THR A C 1
ATOM 4387 O O . THR A 1 533 ? 77.535 53.899 279.147 1.00 15.73 533 THR A O 1
ATOM 4391 N N . GLN A 1 534 ? 77.223 53.820 281.383 1.00 15.84 534 GLN A N 1
ATOM 4392 C CA . GLN A 1 534 ? 76.564 55.108 281.549 1.00 16.10 534 GLN A CA 1
ATOM 4393 C C . GLN A 1 534 ? 77.331 55.949 282.582 1.00 15.78 534 GLN A C 1
ATOM 4394 O O . GLN A 1 534 ? 77.049 55.881 283.784 1.00 16.43 534 GLN A O 1
ATOM 4400 N N . PRO A 1 535 ? 78.336 56.722 282.123 1.00 15.69 535 PRO A N 1
ATOM 4401 C CA . PRO A 1 535 ? 79.181 57.516 283.027 1.00 15.30 535 PRO A CA 1
ATOM 4402 C C . PRO A 1 535 ? 78.429 58.481 283.955 1.00 15.14 535 PRO A C 1
ATOM 4403 O O . PRO A 1 535 ? 77.396 59.055 283.560 1.00 14.92 535 PRO A O 1
ATOM 4407 N N . ALA A 1 536 ? 78.959 58.665 285.166 1.00 14.44 536 ALA A N 1
ATOM 4408 C CA . ALA A 1 536 ? 78.350 59.531 286.162 1.00 14.38 536 ALA A CA 1
ATOM 4409 C C . ALA A 1 536 ? 78.560 61.003 285.792 1.00 14.52 536 ALA A C 1
ATOM 4410 O O . ALA A 1 536 ? 79.580 61.366 285.196 1.00 14.66 536 ALA A O 1
ATOM 4412 N N . VAL A 1 537 ? 77.565 61.815 286.125 1.00 14.22 537 VAL A N 1
ATOM 4413 C CA . VAL A 1 537 ? 77.555 63.250 285.882 1.00 14.66 537 VAL A CA 1
ATOM 4414 C C . VAL A 1 537 ? 77.285 63.958 287.214 1.00 14.92 537 VAL A C 1
ATOM 4415 O O . VAL A 1 537 ? 76.500 63.475 288.028 1.00 14.82 537 VAL A O 1
ATOM 4419 N N . SER A 1 538 ? 77.950 65.094 287.419 1.00 15.17 538 SER A N 1
ATOM 4420 C CA . SER A 1 538 ? 77.761 65.939 288.595 1.00 15.73 538 SER A CA 1
ATOM 4421 C C . SER A 1 538 ? 77.944 67.397 288.159 1.00 15.99 538 SER A C 1
ATOM 4422 O O . SER A 1 538 ? 78.109 67.653 286.972 1.00 16.16 538 SER A O 1
ATOM 4425 N N . GLY A 1 539 ? 77.895 68.346 289.090 1.00 16.04 539 GLY A N 1
ATOM 4426 C CA . GLY A 1 539 ? 78.102 69.754 288.750 1.00 16.47 539 GLY A CA 1
ATOM 4427 C C . GLY A 1 539 ? 77.117 70.699 289.396 1.00 17.07 539 GLY A C 1
ATOM 4428 O O . GLY A 1 539 ? 76.298 70.290 290.222 1.00 15.90 539 GLY A O 1
ATOM 4429 N N . ARG A 1 540 ? 77.220 71.974 289.022 1.00 17.62 540 ARG A N 1
ATOM 4430 C CA . ARG A 1 540 ? 76.341 73.030 289.525 1.00 19.06 540 ARG A CA 1
ATOM 4431 C C . ARG A 1 540 ? 74.855 72.708 289.477 1.00 18.08 540 ARG A C 1
ATOM 4432 O O . ARG A 1 540 ? 74.133 73.063 290.396 1.00 17.76 540 ARG A O 1
ATOM 4440 N N . TRP A 1 541 ? 74.396 72.084 288.394 1.00 17.49 541 TRP A N 1
ATOM 4441 C CA . TRP A 1 541 ? 72.953 71.918 288.155 1.00 17.32 541 TRP A CA 1
ATOM 4442 C C . TRP A 1 541 ? 72.341 70.570 288.526 1.00 16.54 541 TRP A C 1
ATOM 4443 O O . TRP A 1 541 ? 71.117 70.450 288.520 1.00 16.32 541 TRP A O 1
ATOM 4454 N N . GLY A 1 542 ? 73.151 69.571 288.852 1.00 16.12 542 GLY A N 1
ATOM 4455 C CA . GLY A 1 542 ? 72.599 68.281 289.262 1.00 15.82 542 GLY A CA 1
ATOM 4456 C C . GLY A 1 542 ? 73.572 67.135 289.169 1.00 15.98 542 GLY A C 1
ATOM 4457 O O . GLY A 1 542 ? 74.747 67.322 288.822 1.00 15.60 542 GLY A O 1
ATOM 4458 N N . ALA A 1 543 ? 73.054 65.946 289.485 1.00 16.20 543 ALA A N 1
ATOM 4459 C CA . ALA A 1 543 ? 73.785 64.694 289.379 1.00 15.99 543 ALA A CA 1
ATOM 4460 C C . ALA A 1 543 ? 72.908 63.621 288.731 1.00 16.12 543 ALA A C 1
ATOM 4461 O O . ALA A 1 543 ? 71.683 63.653 288.821 1.00 15.66 543 ALA A O 1
ATOM 4463 N N . GLY A 1 544 ? 73.562 62.671 288.087 1.00 16.14 544 GLY A N 1
ATOM 4464 C CA . GLY A 1 544 ? 72.883 61.606 287.375 1.00 16.60 544 GLY A CA 1
ATOM 4465 C C . GLY A 1 544 ? 73.861 60.873 286.485 1.00 16.42 544 GLY A C 1
ATOM 4466 O O . GLY A 1 544 ? 75.039 60.743 286.833 1.00 15.87 544 GLY A O 1
ATOM 4467 N N . LYS A 1 545 ? 73.368 60.404 285.342 1.00 16.63 545 LYS A N 1
ATOM 4468 C CA . LYS A 1 545 ? 74.182 59.704 284.358 1.00 17.77 545 LYS A CA 1
ATOM 4469 C C . LYS A 1 545 ? 73.996 60.272 282.956 1.00 17.21 545 LYS A C 1
ATOM 4470 O O . LYS A 1 545 ? 73.021 60.985 282.667 1.00 16.25 545 LYS A O 1
ATOM 4476 N N . LEU A 1 546 ? 74.961 59.941 282.100 1.00 16.51 546 LEU A N 1
ATOM 4477 C CA . LEU A 1 546 ? 74.862 60.126 280.660 1.00 16.43 546 LEU A CA 1
ATOM 4478 C C . LEU A 1 546 ? 74.928 58.761 279.987 1.00 16.64 546 LEU A C 1
ATOM 4479 O O . LEU A 1 546 ? 75.481 57.817 280.547 1.00 16.41 546 LEU A O 1
ATOM 4484 N N . LYS A 1 547 ? 74.373 58.670 278.781 1.00 17.11 547 LYS A N 1
ATOM 4485 C CA . LYS A 1 547 ? 74.370 57.435 278.004 1.00 17.30 547 LYS A CA 1
ATOM 4486 C C . LYS A 1 547 ? 74.526 57.711 276.515 1.00 16.83 547 LYS A C 1
ATOM 4487 O O . LYS A 1 547 ? 74.244 58.816 276.051 1.00 16.93 547 LYS A O 1
ATOM 4493 N N . HIS A 1 548 ? 75.025 56.712 275.791 1.00 16.23 548 HIS A N 1
ATOM 4494 C CA . HIS A 1 548 ? 75.026 56.645 274.313 1.00 16.55 548 HIS A CA 1
ATOM 4495 C C . HIS A 1 548 ? 76.061 57.497 273.593 1.00 16.15 548 HIS A C 1
ATOM 4496 O O . HIS A 1 548 ? 76.727 57.009 272.663 1.00 16.40 548 HIS A O 1
ATOM 4503 N N . TRP A 1 549 ? 76.163 58.765 273.987 1.00 15.80 549 TRP A N 1
ATOM 4504 C CA . TRP A 1 549 ? 76.976 59.757 273.298 1.00 15.40 549 TRP A CA 1
ATOM 4505 C C . TRP A 1 549 ? 77.649 60.667 274.329 1.00 15.11 549 TRP A C 1
ATOM 4506 O O . TRP A 1 549 ? 76.983 61.253 275.171 1.00 14.54 549 TRP A O 1
ATOM 4517 N N . HIS A 1 550 ? 78.972 60.765 274.240 1.00 14.97 550 HIS A N 1
ATOM 4518 C CA . HIS A 1 550 ? 79.806 61.349 275.290 1.00 14.94 550 HIS A CA 1
ATOM 4519 C C . HIS A 1 550 ? 80.955 62.107 274.626 1.00 14.91 550 HIS A C 1
ATOM 4520 O O . HIS A 1 550 ? 82.018 61.545 274.362 1.00 14.92 550 HIS A O 1
ATOM 4527 N N . GLU A 1 551 ? 80.721 63.382 274.328 1.00 15.35 551 GLU A N 1
ATOM 4528 C CA . GLU A 1 551 ? 81.725 64.202 273.634 1.00 15.17 551 GLU A CA 1
ATOM 4529 C C . GLU A 1 551 ? 82.837 64.625 274.574 1.00 15.38 551 GLU A C 1
ATOM 4530 O O . GLU A 1 551 ? 82.567 65.054 275.693 1.00 15.86 551 GLU A O 1
ATOM 4536 N N . GLN A 1 552 ? 84.078 64.490 274.111 1.00 15.67 552 GLN A N 1
ATOM 4537 C CA . GLN A 1 552 ? 85.263 64.971 274.816 1.00 16.22 552 GLN A CA 1
ATOM 4538 C C . GLN A 1 552 ? 85.516 66.400 274.328 1.00 16.55 552 GLN A C 1
ATOM 4539 O O . GLN A 1 552 ? 85.846 66.598 273.149 1.00 16.99 552 GLN A O 1
ATOM 4545 N N . ILE A 1 553 ? 85.370 67.378 275.225 1.00 16.56 553 ILE A N 1
ATOM 4546 C CA . ILE A 1 553 ? 85.294 68.798 274.851 1.00 16.58 553 ILE A CA 1
ATOM 4547 C C . ILE A 1 553 ? 86.356 69.628 275.578 1.00 18.20 553 ILE A C 1
ATOM 4548 O O . ILE A 1 553 ? 86.645 69.392 276.755 1.00 17.75 553 ILE A O 1
ATOM 4553 N N . LYS A 1 554 ? 86.931 70.589 274.857 1.00 20.04 554 LYS A N 1
ATOM 4554 C CA . LYS A 1 554 ? 87.789 71.619 275.435 1.00 21.98 554 LYS A CA 1
ATOM 4555 C C . LYS A 1 554 ? 87.067 72.957 275.308 1.00 20.87 554 LYS A C 1
ATOM 4556 O O . LYS A 1 554 ? 86.591 73.316 274.227 1.00 19.94 554 LYS A O 1
ATOM 4562 N N . THR A 1 555 ? 86.950 73.671 276.421 1.00 20.66 555 THR A N 1
ATOM 4563 C CA . THR A 1 555 ? 86.288 74.977 276.452 1.00 20.50 555 THR A CA 1
ATOM 4564 C C . THR A 1 555 ? 86.747 75.780 277.660 1.00 21.01 555 THR A C 1
ATOM 4565 O O . THR A 1 555 ? 87.183 75.203 278.651 1.00 20.68 555 THR A O 1
ATOM 4569 N N . GLU A 1 556 ? 86.647 77.106 277.557 1.00 21.37 556 GLU A N 1
ATOM 4570 C CA . GLU A 1 556 ? 86.811 77.996 278.706 1.00 22.43 556 GLU A CA 1
ATOM 4571 C C . GLU A 1 556 ? 85.462 78.432 279.277 1.00 20.81 556 GLU A C 1
ATOM 4572 O O . GLU A 1 556 ? 85.414 79.081 280.315 1.00 19.39 556 GLU A O 1
ATOM 4578 N N . LEU A 1 557 ? 84.364 78.054 278.625 1.00 19.89 557 LEU A N 1
ATOM 4579 C CA . LEU A 1 557 ? 83.033 78.375 279.132 1.00 19.92 557 LEU A CA 1
ATOM 4580 C C . LEU A 1 557 ? 82.813 77.739 280.513 1.00 19.71 557 LEU A C 1
ATOM 4581 O O . LEU A 1 557 ? 83.343 76.664 280.777 1.00 18.47 557 LEU A O 1
ATOM 4586 N N . PRO A 1 558 ? 82.030 78.398 281.394 1.00 19.42 558 PRO A N 1
ATOM 4587 C CA . PRO A 1 558 ? 81.703 77.743 282.659 1.00 19.76 558 PRO A CA 1
ATOM 4588 C C . PRO A 1 558 ? 80.910 76.458 282.431 1.00 19.84 558 PRO A C 1
ATOM 4589 O O . PRO A 1 558 ? 80.087 76.408 281.508 1.00 19.30 558 PRO A O 1
ATOM 4593 N N . CYS A 1 559 ? 81.163 75.454 283.269 1.00 20.05 559 CYS A N 1
ATOM 4594 C CA . CYS A 1 559 ? 80.494 74.158 283.199 1.00 20.08 559 CYS A CA 1
ATOM 4595 C C . CYS A 1 559 ? 79.399 74.071 284.251 1.00 19.36 559 CYS A C 1
ATOM 4596 O O . CYS A 1 559 ? 79.638 74.346 285.423 1.00 19.13 559 CYS A O 1
ATOM 4599 N N . LEU A 1 560 ? 78.205 73.680 283.813 1.00 18.65 560 LEU A N 1
ATOM 4600 C CA . LEU A 1 560 ? 77.065 73.442 284.690 1.00 17.95 560 LEU A CA 1
ATOM 4601 C C . LEU A 1 560 ? 76.911 71.959 285.039 1.00 17.25 560 LEU A C 1
ATOM 4602 O O . LEU A 1 560 ? 76.266 71.635 286.047 1.00 16.78 560 LEU A O 1
ATOM 4607 N N . LEU A 1 561 ? 77.460 71.082 284.190 1.00 16.56 561 LEU A N 1
ATOM 4608 C CA . LEU A 1 561 ? 77.566 69.643 284.449 1.00 16.23 561 LEU A CA 1
ATOM 4609 C C . LEU A 1 561 ? 78.893 69.130 283.894 1.00 16.65 561 LEU A C 1
ATOM 4610 O O . LEU A 1 561 ? 79.339 69.592 282.845 1.00 16.14 561 LEU A O 1
ATOM 4615 N N . LYS A 1 562 ? 79.507 68.174 284.590 1.00 16.89 562 LYS A N 1
ATOM 4616 C CA . LYS A 1 562 ? 80.752 67.548 284.162 1.00 18.53 562 LYS A CA 1
ATOM 4617 C C . LYS A 1 562 ? 80.740 66.063 284.498 1.00 17.98 562 LYS A C 1
ATOM 4618 O O . LYS A 1 562 ? 80.026 65.644 285.396 1.00 18.37 562 LYS A O 1
ATOM 4624 N N . ASP A 1 563 ? 81.552 65.277 283.799 1.00 18.46 563 ASP A N 1
ATOM 4625 C CA . ASP A 1 563 ? 81.760 63.862 284.173 1.00 18.40 563 ASP A CA 1
ATOM 4626 C C . ASP A 1 563 ? 82.810 63.737 285.291 1.00 18.86 563 ASP A C 1
ATOM 4627 O O . ASP A 1 563 ? 83.375 64.750 285.721 1.00 18.22 563 ASP A O 1
ATOM 4632 N N . ASP A 1 564 ? 83.068 62.516 285.763 1.00 19.54 564 ASP A N 1
ATOM 4633 C CA . ASP A 1 564 ? 84.024 62.311 286.877 1.00 20.65 564 ASP A CA 1
ATOM 4634 C C . ASP A 1 564 ? 85.466 62.707 286.540 1.00 20.53 564 ASP A C 1
ATOM 4635 O O . ASP A 1 564 ? 86.225 63.060 287.444 1.00 20.66 564 ASP A O 1
ATOM 4640 N N . GLY A 1 565 ? 85.833 62.659 285.260 1.00 20.02 565 GLY A N 1
ATOM 4641 C CA . GLY A 1 565 ? 87.122 63.175 284.797 1.00 20.44 565 GLY A CA 1
ATOM 4642 C C . GLY A 1 565 ? 87.197 64.691 284.655 1.00 20.51 565 GLY A C 1
ATOM 4643 O O . GLY A 1 565 ? 88.219 65.215 284.204 1.00 21.36 565 GLY A O 1
ATOM 4644 N N . GLY A 1 566 ? 86.124 65.400 285.016 1.00 20.22 566 GLY A N 1
ATOM 4645 C CA . GLY A 1 566 ? 86.059 66.852 284.896 1.00 20.24 566 GLY A CA 1
ATOM 4646 C C . GLY A 1 566 ? 85.813 67.380 283.492 1.00 20.17 566 GLY A C 1
ATOM 4647 O O . GLY A 1 566 ? 85.902 68.598 283.277 1.00 21.32 566 GLY A O 1
ATOM 4648 N N . ASN A 1 567 ? 85.463 66.495 282.551 1.00 19.19 567 ASN A N 1
ATOM 4649 C CA A ASN A 1 567 ? 85.227 66.879 281.146 0.50 18.42 567 ASN A CA 1
ATOM 4650 C CA B ASN A 1 567 ? 85.246 66.906 281.178 0.50 19.00 567 ASN A CA 1
ATOM 4651 C C . ASN A 1 567 ? 83.856 67.551 281.049 1.00 18.21 567 ASN A C 1
ATOM 4652 O O . ASN A 1 567 ? 82.903 67.097 281.676 1.00 17.83 567 ASN A O 1
ATOM 4661 N N . PRO A 1 568 ? 83.749 68.649 280.268 1.00 17.29 568 PRO A N 1
ATOM 4662 C CA . PRO A 1 568 ? 82.453 69.322 280.140 1.00 16.63 568 PRO A CA 1
ATOM 4663 C C . PRO A 1 568 ? 81.318 68.465 279.575 1.00 16.11 568 PRO A C 1
ATOM 4664 O O . PRO A 1 568 ? 81.506 67.783 278.569 1.00 15.82 568 PRO A O 1
ATOM 4668 N N . VAL A 1 569 ? 80.167 68.508 280.245 1.00 15.56 569 VAL A N 1
ATOM 4669 C CA . VAL A 1 569 ? 78.928 67.877 279.779 1.00 15.61 569 VAL A CA 1
ATOM 4670 C C . VAL A 1 569 ? 77.918 68.952 279.360 1.00 15.73 569 VAL A C 1
ATOM 4671 O O . VAL A 1 569 ? 77.386 68.897 278.258 1.00 15.68 569 VAL A O 1
ATOM 4675 N N . LEU A 1 570 ? 77.653 69.918 280.233 1.00 16.28 570 LEU A N 1
ATOM 4676 C CA . LEU A 1 570 ? 76.807 71.065 279.884 1.00 17.20 570 LEU A CA 1
ATOM 4677 C C . LEU A 1 570 ? 77.554 72.337 280.268 1.00 16.77 570 LEU A C 1
ATOM 4678 O O . LEU A 1 570 ? 78.054 72.453 281.385 1.00 16.37 570 LEU A O 1
ATOM 4683 N N . MET A 1 571 ? 77.652 73.268 279.326 1.00 16.92 571 MET A N 1
ATOM 4684 C CA . MET A 1 571 ? 78.492 74.458 279.477 1.00 16.87 571 MET A CA 1
ATOM 4685 C C . MET A 1 571 ? 77.827 75.664 278.854 1.00 17.39 571 MET A C 1
ATOM 4686 O O . MET A 1 571 ? 77.078 75.540 277.883 1.00 17.23 571 MET A O 1
ATOM 4691 N N . GLY A 1 572 ? 78.126 76.834 279.397 1.00 18.03 572 GLY A N 1
ATOM 4692 C CA . GLY A 1 572 ? 77.577 78.079 278.881 1.00 18.80 572 GLY A CA 1
ATOM 4693 C C . GLY A 1 572 ? 77.434 79.154 279.936 1.00 19.90 572 GLY A C 1
ATOM 4694 O O . GLY A 1 572 ? 77.810 78.968 281.093 1.00 18.92 572 GLY A O 1
ATOM 4695 N N . GLU A 1 573 ? 76.874 80.281 279.510 1.00 21.42 573 GLU A N 1
ATOM 4696 C CA . GLU A 1 573 ? 76.671 81.440 280.370 1.00 23.39 573 GLU A CA 1
ATOM 4697 C C . GLU A 1 573 ? 75.736 82.392 279.656 1.00 24.30 573 GLU A C 1
ATOM 4698 O O . GLU A 1 573 ? 75.582 82.314 278.424 1.00 23.89 573 GLU A O 1
ATOM 4704 N N . GLY A 1 574 ? 75.130 83.292 280.427 1.00 25.37 574 GLY A N 1
ATOM 4705 C CA . GLY A 1 574 ? 74.158 84.239 279.897 1.00 25.47 574 GLY A CA 1
ATOM 4706 C C . GLY A 1 574 ? 72.979 83.498 279.282 1.00 25.28 574 GLY A C 1
ATOM 4707 O O . GLY A 1 574 ? 72.250 82.787 279.988 1.00 25.75 574 GLY A O 1
ATOM 4708 N N . ARG A 1 575 ? 72.824 83.647 277.967 1.00 24.40 575 ARG A N 1
ATOM 4709 C CA . ARG A 1 575 ? 71.696 83.078 277.232 1.00 24.88 575 ARG A CA 1
ATOM 4710 C C . ARG A 1 575 ? 72.074 81.944 276.257 1.00 23.28 575 ARG A C 1
ATOM 4711 O O . ARG A 1 575 ? 71.221 81.506 275.488 1.00 23.28 575 ARG A O 1
ATOM 4719 N N . HIS A 1 576 ? 73.319 81.464 276.288 1.00 21.52 576 HIS A N 1
ATOM 4720 C CA . HIS A 1 576 ? 73.780 80.433 275.346 1.00 21.38 576 HIS A CA 1
ATOM 4721 C C . HIS A 1 576 ? 74.417 79.242 276.068 1.00 20.17 576 HIS A C 1
ATOM 4722 O O . HIS A 1 576 ? 75.332 79.418 276.871 1.00 19.06 576 HIS A O 1
ATOM 4729 N N . TYR A 1 577 ? 73.928 78.034 275.766 1.00 19.62 577 TYR A N 1
ATOM 4730 C CA . TYR A 1 577 ? 74.401 76.791 276.400 1.00 18.99 577 TYR A CA 1
ATOM 4731 C C . TYR A 1 577 ? 74.588 75.686 275.364 1.00 18.31 577 TYR A C 1
ATOM 4732 O O . TYR A 1 577 ? 73.853 75.633 274.376 1.00 18.44 577 TYR A O 1
ATOM 4741 N N . TYR A 1 578 ? 75.600 74.847 275.587 1.00 17.31 578 TYR A N 1
ATOM 4742 C CA . TYR A 1 578 ? 75.872 73.657 274.784 1.00 17.00 578 TYR A CA 1
ATOM 4743 C C . TYR A 1 578 ? 75.892 72.407 275.677 1.00 16.67 578 TYR A C 1
ATOM 4744 O O . TYR A 1 578 ? 76.531 72.402 276.738 1.00 16.38 578 TYR A O 1
ATOM 4753 N N . LEU A 1 579 ? 75.218 71.353 275.214 1.00 15.98 579 LEU A N 1
ATOM 4754 C CA . LEU A 1 579 ? 75.199 70.050 275.873 1.00 15.40 579 LEU A CA 1
ATOM 4755 C C . LEU A 1 579 ? 75.917 69.051 274.972 1.00 15.35 579 LEU A C 1
ATOM 4756 O O . LEU A 1 579 ? 75.534 68.879 273.820 1.00 15.46 579 LEU A O 1
ATOM 4761 N N . GLY A 1 580 ? 76.934 68.382 275.503 1.00 15.32 580 GLY A N 1
ATOM 4762 C CA . GLY A 1 580 ? 77.785 67.479 274.730 1.00 15.41 580 GLY A CA 1
ATOM 4763 C C . GLY A 1 580 ? 77.581 65.989 274.961 1.00 15.59 580 GLY A C 1
ATOM 4764 O O . GLY A 1 580 ? 78.179 65.183 274.252 1.00 15.47 580 GLY A O 1
ATOM 4765 N N . SER A 1 581 ? 76.770 65.614 275.957 1.00 15.47 581 SER A N 1
ATOM 4766 C CA . SER A 1 581 ? 76.433 64.206 276.206 1.00 15.38 581 SER A CA 1
ATOM 4767 C C . SER A 1 581 ? 74.930 64.033 276.361 1.00 15.37 581 SER A C 1
ATOM 4768 O O . SER A 1 581 ? 74.238 64.979 276.772 1.00 15.68 581 SER A O 1
ATOM 4771 N N . CYS A 1 582 ? 74.431 62.838 276.025 1.00 15.20 582 CYS A N 1
ATOM 4772 C CA . CYS A 1 582 ? 73.004 62.521 276.170 1.00 15.94 582 CYS A CA 1
ATOM 4773 C C . CYS A 1 582 ? 72.680 62.178 277.630 1.00 16.04 582 CYS A C 1
ATOM 4774 O O . CYS A 1 582 ? 72.631 61.014 278.048 1.00 16.29 582 CYS A O 1
ATOM 4777 N N . ILE A 1 583 ? 72.494 63.243 278.398 1.00 16.21 583 ILE A N 1
ATOM 4778 C CA . ILE A 1 583 ? 72.175 63.155 279.820 1.00 15.92 583 ILE A CA 1
ATOM 4779 C C . ILE A 1 583 ? 70.810 62.508 280.038 1.00 15.65 583 ILE A C 1
ATOM 4780 O O . ILE A 1 583 ? 69.935 62.556 279.159 1.00 15.67 583 ILE A O 1
ATOM 4785 N N . ASP A 1 584 ? 70.646 61.882 281.201 1.00 15.23 584 ASP A N 1
ATOM 4786 C CA . ASP A 1 584 ? 69.415 61.150 281.533 1.00 15.15 584 ASP A CA 1
ATOM 4787 C C . ASP A 1 584 ? 68.206 62.065 281.783 1.00 14.82 584 ASP A C 1
ATOM 4788 O O . ASP A 1 584 ? 68.334 63.302 281.834 1.00 15.10 584 ASP A O 1
ATOM 4793 N N . ASN A 1 585 ? 67.034 61.454 281.927 1.00 14.55 585 ASN A N 1
ATOM 4794 C CA . ASN A 1 585 ? 65.779 62.199 282.123 1.00 14.92 585 ASN A CA 1
ATOM 4795 C C . ASN A 1 585 ? 65.818 63.175 283.318 1.00 14.78 585 ASN A C 1
ATOM 4796 O O . ASN A 1 585 ? 65.321 64.305 283.222 1.00 14.76 585 ASN A O 1
ATOM 4801 N N . THR A 1 586 ? 66.397 62.730 284.429 1.00 14.70 586 THR A N 1
ATOM 4802 C CA . THR A 1 586 ? 66.541 63.560 285.623 1.00 15.16 586 THR A CA 1
ATOM 4803 C C . THR A 1 586 ? 67.323 64.834 285.325 1.00 14.98 586 THR A C 1
ATOM 4804 O O . THR A 1 586 ? 66.875 65.934 285.656 1.00 14.88 586 THR A O 1
ATOM 4808 N N . LEU A 1 587 ? 68.481 64.673 284.697 1.00 14.85 587 LEU A N 1
ATOM 4809 C CA . LEU A 1 587 ? 69.342 65.797 284.367 1.00 15.03 587 LEU A CA 1
ATOM 4810 C C . LEU A 1 587 ? 68.742 66.679 283.269 1.00 15.08 587 LEU A C 1
ATOM 4811 O O . LEU A 1 587 ? 68.927 67.889 283.294 1.00 15.70 587 LEU A O 1
ATOM 4816 N N . LEU A 1 588 ? 68.027 66.081 282.315 1.00 15.13 588 LEU A N 1
ATOM 4817 C CA . LEU A 1 588 ? 67.293 66.858 281.307 1.00 15.11 588 LEU A CA 1
ATOM 4818 C C . LEU A 1 588 ? 66.309 67.811 281.980 1.00 15.19 588 LEU A C 1
ATOM 4819 O O . LEU A 1 588 ? 66.269 69.000 281.649 1.00 15.32 588 LEU A O 1
ATOM 4824 N N . LYS A 1 589 ? 65.534 67.294 282.933 1.00 15.16 589 LYS A N 1
ATOM 4825 C CA . LYS A 1 589 ? 64.587 68.127 283.674 1.00 15.53 589 LYS A CA 1
ATOM 4826 C C . LYS A 1 589 ? 65.278 69.189 284.531 1.00 15.35 589 LYS A C 1
ATOM 4827 O O . LYS A 1 589 ? 64.856 70.353 284.518 1.00 15.49 589 LYS A O 1
ATOM 4833 N N . ALA A 1 590 ? 66.347 68.808 285.239 1.00 15.75 590 ALA A N 1
ATOM 4834 C CA . ALA A 1 590 ? 67.120 69.773 286.035 1.00 16.10 590 ALA A CA 1
ATOM 4835 C C . ALA A 1 590 ? 67.608 70.934 285.165 1.00 16.28 590 ALA A C 1
ATOM 4836 O O . ALA A 1 590 ? 67.451 72.102 285.539 1.00 16.61 590 ALA A O 1
ATOM 4838 N N . SER A 1 591 ? 68.172 70.596 284.004 1.00 16.33 591 SER A N 1
ATOM 4839 C CA . SER A 1 591 ? 68.750 71.580 283.082 1.00 16.45 591 SER A CA 1
ATOM 4840 C C . SER A 1 591 ? 67.661 72.459 282.456 1.00 16.33 591 SER A C 1
ATOM 4841 O O . SER A 1 591 ? 67.811 73.678 282.397 1.00 16.35 591 SER A O 1
ATOM 4844 N N . LEU A 1 592 ? 66.561 71.842 282.013 1.00 16.24 592 LEU A N 1
ATOM 4845 C CA . LEU A 1 592 ? 65.451 72.590 281.410 1.00 16.28 592 LEU A CA 1
ATOM 4846 C C . LEU A 1 592 ? 64.755 73.522 282.410 1.00 16.64 592 LEU A C 1
ATOM 4847 O O . LEU A 1 592 ? 64.319 74.613 282.029 1.00 16.86 592 LEU A O 1
ATOM 4852 N N . ALA A 1 593 ? 64.682 73.110 283.679 1.00 16.58 593 ALA A N 1
ATOM 4853 C CA . ALA A 1 593 ? 64.156 73.957 284.746 1.00 16.82 593 ALA A CA 1
ATOM 4854 C C . ALA A 1 593 ? 65.031 75.205 284.961 1.00 17.09 593 ALA A C 1
ATOM 4855 O O . ALA A 1 593 ? 64.507 76.315 285.075 1.00 17.21 593 ALA A O 1
ATOM 4857 N N . LYS A 1 594 ? 66.348 75.023 284.981 1.00 17.51 594 LYS A N 1
ATOM 4858 C CA . LYS A 1 594 ? 67.281 76.154 285.086 1.00 17.94 594 LYS A CA 1
ATOM 4859 C C . LYS A 1 594 ? 67.183 77.085 283.887 1.00 18.03 594 LYS A C 1
ATOM 4860 O O . LYS A 1 594 ? 67.133 78.308 284.040 1.00 18.10 594 LYS A O 1
ATOM 4866 N N . LEU A 1 595 ? 67.164 76.500 282.696 1.00 18.03 595 LEU A N 1
ATOM 4867 C CA . LEU A 1 595 ? 67.112 77.274 281.455 1.00 18.14 595 LEU A CA 1
ATOM 4868 C C . LEU A 1 595 ? 65.788 78.026 281.323 1.00 18.35 595 LEU A C 1
ATOM 4869 O O . LEU A 1 595 ? 65.772 79.182 280.887 1.00 18.02 595 LEU A O 1
ATOM 4874 N N . SER A 1 596 ? 64.695 77.371 281.717 1.00 18.25 596 SER A N 1
ATOM 4875 C CA . SER A 1 596 ? 63.376 77.999 281.759 1.00 18.38 596 SER A CA 1
ATOM 4876 C C . SER A 1 596 ? 63.354 79.211 282.693 1.00 19.56 596 SER A C 1
ATOM 4877 O O . SER A 1 596 ? 62.764 80.241 282.346 1.00 19.49 596 SER A O 1
ATOM 4880 N N . GLU A 1 597 ? 63.998 79.085 283.857 1.00 19.87 597 GLU A N 1
ATOM 4881 C CA A GLU A 1 597 ? 64.100 80.189 284.809 0.50 20.48 597 GLU A CA 1
ATOM 4882 C CA B GLU A 1 597 ? 64.089 80.192 284.809 0.50 20.69 597 GLU A CA 1
ATOM 4883 C C . GLU A 1 597 ? 64.843 81.366 284.187 1.00 20.87 597 GLU A C 1
ATOM 4884 O O . GLU A 1 597 ? 64.413 82.508 284.322 1.00 20.45 597 GLU A O 1
ATOM 4895 N N . VAL A 1 598 ? 65.949 81.090 283.487 1.00 21.32 598 VAL A N 1
ATOM 4896 C CA . VAL A 1 598 ? 66.692 82.169 282.802 1.00 22.09 598 VAL A CA 1
ATOM 4897 C C . VAL A 1 598 ? 65.783 82.861 281.772 1.00 22.05 598 VAL A C 1
ATOM 4898 O O . VAL A 1 598 ? 65.814 84.086 281.631 1.00 23.25 598 VAL A O 1
ATOM 4902 N N . ALA A 1 599 ? 64.966 82.066 281.083 1.00 21.00 599 ALA A N 1
ATOM 4903 C CA . ALA A 1 599 ? 64.035 82.554 280.067 1.00 20.68 599 ALA A CA 1
ATOM 4904 C C . ALA A 1 599 ? 62.741 83.177 280.605 1.00 20.29 599 ALA A C 1
ATOM 4905 O O . ALA A 1 599 ? 61.902 83.598 279.814 1.00 20.92 599 ALA A O 1
ATOM 4907 N N . GLY A 1 600 ? 62.553 83.210 281.924 1.00 20.16 600 GLY A N 1
ATOM 4908 C CA . GLY A 1 600 ? 61.362 83.804 282.521 1.00 20.59 600 GLY A CA 1
ATOM 4909 C C . GLY A 1 600 ? 60.112 82.940 282.471 1.00 21.64 600 GLY A C 1
ATOM 4910 O O . GLY A 1 600 ? 59.004 83.455 282.638 1.00 21.08 600 GLY A O 1
ATOM 4911 N N . LEU A 1 601 ? 60.283 81.630 282.256 1.00 21.09 601 LEU A N 1
ATOM 4912 C CA . LEU A 1 601 ? 59.164 80.690 282.177 1.00 21.58 601 LEU A CA 1
ATOM 4913 C C . LEU A 1 601 ? 59.091 79.850 283.451 1.00 21.78 601 LEU A C 1
ATOM 4914 O O . LEU A 1 601 ? 60.122 79.491 284.026 1.00 23.74 601 LEU A O 1
ATOM 4919 N N . SER A 1 602 ? 57.880 79.531 283.885 1.00 22.22 602 SER A N 1
ATOM 4920 C CA . SER A 1 602 ? 57.693 78.683 285.055 1.00 22.18 602 SER A CA 1
ATOM 4921 C C . SER A 1 602 ? 57.715 77.196 284.668 1.00 20.78 602 SER A C 1
ATOM 4922 O O . SER A 1 602 ? 57.410 76.828 283.532 1.00 19.94 602 SER A O 1
ATOM 4925 N N . THR A 1 603 ? 58.077 76.357 285.631 1.00 19.55 603 THR A N 1
ATOM 4926 C CA . THR A 1 603 ? 58.025 74.911 285.482 1.00 18.65 603 THR A CA 1
ATOM 4927 C C . THR A 1 603 ? 57.404 74.281 286.726 1.00 18.03 603 THR A C 1
ATOM 4928 O O . THR A 1 603 ? 57.357 74.893 287.803 1.00 17.35 603 THR A O 1
ATOM 4932 N N . TYR A 1 604 ? 56.929 73.052 286.551 1.00 17.22 604 TYR A N 1
ATOM 4933 C CA . TYR A 1 604 ? 56.247 72.296 287.592 1.00 16.76 604 TYR A CA 1
ATOM 4934 C C . TYR A 1 604 ? 56.466 70.816 287.292 1.00 16.01 604 TYR A C 1
ATOM 4935 O O . TYR A 1 604 ? 56.121 70.370 286.206 1.00 15.73 604 TYR A O 1
ATOM 4944 N N . TYR A 1 605 ? 57.037 70.069 288.240 1.00 15.34 605 TYR A N 1
ATOM 4945 C CA . TYR A 1 605 ? 57.204 68.629 288.090 1.00 14.88 605 TYR A CA 1
ATOM 4946 C C . TYR A 1 605 ? 55.842 67.982 288.306 1.00 14.87 605 TYR A C 1
ATOM 4947 O O . TYR A 1 605 ? 55.419 67.768 289.449 1.00 14.83 605 TYR A O 1
ATOM 4956 N N . LEU A 1 606 ? 55.145 67.700 287.207 1.00 14.88 606 LEU A N 1
ATOM 4957 C CA . LEU A 1 606 ? 53.810 67.108 287.272 1.00 15.32 606 LEU A CA 1
ATOM 4958 C C . LEU A 1 606 ? 53.867 65.688 287.826 1.00 15.16 606 LEU A C 1
ATOM 4959 O O . LEU A 1 606 ? 54.914 65.035 287.731 1.00 14.48 606 LEU A O 1
ATOM 4964 N N . PRO A 1 607 ? 52.740 65.196 288.392 1.00 15.56 607 PRO A N 1
ATOM 4965 C CA . PRO A 1 607 ? 52.658 63.785 288.788 1.00 16.10 607 PRO A CA 1
ATOM 4966 C C . PRO A 1 607 ? 52.885 62.848 287.602 1.00 16.82 607 PRO A C 1
ATOM 4967 O O . PRO A 1 607 ? 52.698 63.261 286.448 1.00 16.15 607 PRO A O 1
ATOM 4971 N N . LYS A 1 608 ? 53.291 61.611 287.887 1.00 17.67 608 LYS A N 1
ATOM 4972 C CA . LYS A 1 608 ? 53.557 60.625 286.849 1.00 18.80 608 LYS A CA 1
ATOM 4973 C C . LYS A 1 608 ? 52.313 60.372 286.010 1.00 18.00 608 LYS A C 1
ATOM 4974 O O . LYS A 1 608 ? 51.230 60.139 286.556 1.00 17.14 608 LYS A O 1
ATOM 4980 N N . GLY A 1 609 ? 52.480 60.426 284.686 1.00 16.94 609 GLY A N 1
ATOM 4981 C CA . GLY A 1 609 ? 51.384 60.195 283.752 1.00 16.71 609 GLY A CA 1
ATOM 4982 C C . GLY A 1 609 ? 50.480 61.389 283.484 1.00 16.30 609 GLY A C 1
ATOM 4983 O O . GLY A 1 609 ? 49.531 61.273 282.711 1.00 16.20 609 GLY A O 1
ATOM 4984 N N . VAL A 1 610 ? 50.770 62.532 284.104 1.00 15.87 610 VAL A N 1
ATOM 4985 C CA . VAL A 1 610 ? 49.958 63.741 283.955 1.00 15.59 610 VAL A CA 1
ATOM 4986 C C . VAL A 1 610 ? 50.638 64.706 282.982 1.00 15.13 610 VAL A C 1
ATOM 4987 O O . VAL A 1 610 ? 51.864 64.788 282.919 1.00 15.41 610 VAL A O 1
ATOM 4991 N N . ARG A 1 611 ? 49.822 65.392 282.190 1.00 14.98 611 ARG A N 1
ATOM 4992 C CA . ARG A 1 611 ? 50.287 66.367 281.223 1.00 14.83 611 ARG A CA 1
ATOM 4993 C C . ARG A 1 611 ? 49.322 67.538 281.239 1.00 15.57 611 ARG A C 1
ATOM 4994 O O . ARG A 1 611 ? 48.151 67.373 281.590 1.00 15.79 611 ARG A O 1
ATOM 5002 N N . VAL A 1 612 ? 49.839 68.705 280.859 1.00 16.23 612 VAL A N 1
ATOM 5003 C CA . VAL A 1 612 ? 49.084 69.953 280.810 1.00 17.13 612 VAL A CA 1
ATOM 5004 C C . VAL A 1 612 ? 49.500 70.735 279.561 1.00 17.34 612 VAL A C 1
ATOM 5005 O O . VAL A 1 612 ? 50.649 70.656 279.103 1.00 17.79 612 VAL A O 1
ATOM 5009 N N . ARG A 1 613 ? 48.553 71.468 278.997 1.00 17.45 613 ARG A N 1
ATOM 5010 C CA . ARG A 1 613 ? 48.851 72.404 277.915 1.00 18.15 613 ARG A CA 1
ATOM 5011 C C . ARG A 1 613 ? 47.849 73.559 277.969 1.00 19.06 613 ARG A C 1
ATOM 5012 O O . ARG A 1 613 ? 46.717 73.372 278.420 1.00 18.65 613 ARG A O 1
ATOM 5020 N N . GLU A 1 614 ? 48.287 74.741 277.536 1.00 20.34 614 GLU A N 1
ATOM 5021 C CA . GLU A 1 614 ? 47.447 75.942 277.530 1.00 22.09 614 GLU A CA 1
ATOM 5022 C C . GLU A 1 614 ? 47.110 76.417 276.123 1.00 21.46 614 GLU A C 1
ATOM 5023 O O . GLU A 1 614 ? 47.936 76.328 275.218 1.00 21.09 614 GLU A O 1
ATOM 5029 N N . ARG A 1 615 ? 45.890 76.926 275.964 1.00 21.25 615 ARG A N 1
ATOM 5030 C CA . ARG A 1 615 ? 45.493 77.728 274.805 1.00 21.37 615 ARG A CA 1
ATOM 5031 C C . ARG A 1 615 ? 44.864 79.023 275.313 1.00 21.84 615 ARG A C 1
ATOM 5032 O O . ARG A 1 615 ? 43.718 79.026 275.772 1.00 21.88 615 ARG A O 1
ATOM 5040 N N . GLY A 1 616 ? 45.632 80.108 275.255 1.00 23.05 616 GLY A N 1
ATOM 5041 C CA . GLY A 1 616 ? 45.227 81.388 275.835 1.00 23.43 616 GLY A CA 1
ATOM 5042 C C . GLY A 1 616 ? 44.904 81.251 277.313 1.00 23.38 616 GLY A C 1
ATOM 5043 O O . GLY A 1 616 ? 45.762 80.873 278.109 1.00 24.14 616 GLY A O 1
ATOM 5044 N N . ASN A 1 617 ? 43.641 81.503 277.648 1.00 23.26 617 ASN A N 1
ATOM 5045 C CA A ASN A 1 617 ? 43.122 81.448 279.017 0.50 23.07 617 ASN A CA 1
ATOM 5046 C CA B ASN A 1 617 ? 43.182 81.432 279.041 0.50 23.72 617 ASN A CA 1
ATOM 5047 C C . ASN A 1 617 ? 42.571 80.069 279.418 1.00 23.09 617 ASN A C 1
ATOM 5048 O O . ASN A 1 617 ? 42.041 79.912 280.516 1.00 22.74 617 ASN A O 1
ATOM 5057 N N . VAL A 1 618 ? 42.682 79.069 278.535 1.00 21.84 618 VAL A N 1
ATOM 5058 C CA . VAL A 1 618 ? 42.176 77.711 278.820 1.00 21.04 618 VAL A CA 1
ATOM 5059 C C . VAL A 1 618 ? 43.352 76.782 279.175 1.00 20.57 618 VAL A C 1
ATOM 5060 O O . VAL A 1 618 ? 44.387 76.807 278.494 1.00 19.50 618 VAL A O 1
ATOM 5064 N N . ILE A 1 619 ? 43.182 76.007 280.254 1.00 20.52 619 ILE A N 1
ATOM 5065 C CA A ILE A 1 619 ? 44.174 75.032 280.723 0.50 20.49 619 ILE A CA 1
ATOM 5066 C CA B ILE A 1 619 ? 44.180 75.034 280.700 0.50 20.04 619 ILE A CA 1
ATOM 5067 C C . ILE A 1 619 ? 43.587 73.640 280.521 1.00 19.93 619 ILE A C 1
ATOM 5068 O O . ILE A 1 619 ? 42.499 73.355 281.027 1.00 20.16 619 ILE A O 1
ATOM 5077 N N . PHE A 1 620 ? 44.293 72.775 279.792 1.00 18.77 620 PHE A N 1
ATOM 5078 C CA . PHE A 1 620 ? 43.840 71.397 279.556 1.00 18.21 620 PHE A CA 1
ATOM 5079 C C . PHE A 1 620 ? 44.731 70.475 280.375 1.00 17.82 620 PHE A C 1
ATOM 5080 O O . PHE A 1 620 ? 45.943 70.553 280.258 1.00 17.23 620 PHE A O 1
ATOM 5088 N N . ALA A 1 621 ? 44.141 69.613 281.202 1.00 17.97 621 ALA A N 1
ATOM 5089 C CA . ALA A 1 621 ? 44.907 68.649 281.991 1.00 17.52 621 ALA A CA 1
ATOM 5090 C C . ALA A 1 621 ? 44.476 67.236 281.637 1.00 17.34 621 ALA A C 1
ATOM 5091 O O . ALA A 1 621 ? 43.294 66.993 281.424 1.00 16.94 621 ALA A O 1
ATOM 5093 N N . PHE A 1 622 ? 45.453 66.322 281.611 1.00 17.07 622 PHE A N 1
ATOM 5094 C CA . PHE A 1 622 ? 45.299 64.936 281.154 1.00 16.68 622 PHE A CA 1
ATOM 5095 C C . PHE A 1 622 ? 45.968 63.960 282.116 1.00 16.77 622 PHE A C 1
ATOM 5096 O O . PHE A 1 622 ? 47.048 64.237 282.632 1.00 17.23 622 PHE A O 1
ATOM 5104 N N . ASN A 1 623 ? 45.336 62.812 282.343 1.00 16.71 623 ASN A N 1
ATOM 5105 C CA . ASN A 1 623 ? 45.915 61.766 283.183 1.00 16.58 623 ASN A CA 1
ATOM 5106 C C . ASN A 1 623 ? 45.972 60.477 282.373 1.00 16.32 623 ASN A C 1
ATOM 5107 O O . ASN A 1 623 ? 44.951 59.833 282.160 1.00 16.57 623 ASN A O 1
ATOM 5112 N N . TYR A 1 624 ? 47.181 60.118 281.942 1.00 16.26 624 TYR A N 1
ATOM 5113 C CA . TYR A 1 624 ? 47.449 58.879 281.213 1.00 16.51 624 TYR A CA 1
ATOM 5114 C C . TYR A 1 624 ? 47.749 57.674 282.129 1.00 17.32 624 TYR A C 1
ATOM 5115 O O . TYR A 1 624 ? 47.910 56.565 281.631 1.00 16.94 624 TYR A O 1
ATOM 5124 N N . SER A 1 625 ? 47.839 57.888 283.447 1.00 18.07 625 SER A N 1
ATOM 5125 C CA . SER A 1 625 ? 48.096 56.812 284.409 1.00 18.48 625 SER A CA 1
ATOM 5126 C C . SER A 1 625 ? 46.812 56.028 284.691 1.00 19.64 625 SER A C 1
ATOM 5127 O O . SER A 1 625 ? 45.730 56.428 284.252 1.00 18.86 625 SER A O 1
ATOM 5130 N N . SER A 1 626 ? 46.957 54.936 285.450 1.00 21.01 626 SER A N 1
ATOM 5131 C CA A SER A 1 626 ? 45.837 54.065 285.827 0.50 22.07 626 SER A CA 1
ATOM 5132 C CA B SER A 1 626 ? 45.830 54.070 285.826 0.50 22.35 626 SER A CA 1
ATOM 5133 C C . SER A 1 626 ? 45.191 54.443 287.170 1.00 23.06 626 SER A C 1
ATOM 5134 O O . SER A 1 626 ? 44.296 53.749 287.643 1.00 23.01 626 SER A O 1
ATOM 5139 N N . ASN A 1 627 ? 45.621 55.542 287.789 1.00 24.48 627 ASN A N 1
ATOM 5140 C CA . ASN A 1 627 ? 45.010 55.956 289.062 1.00 26.42 627 ASN A CA 1
ATOM 5141 C C . ASN A 1 627 ? 44.683 57.436 289.134 1.00 25.30 627 ASN A C 1
ATOM 5142 O O . ASN A 1 627 ? 45.229 58.250 288.388 1.00 24.66 627 ASN A O 1
ATOM 5147 N N . THR A 1 628 ? 43.784 57.760 290.057 1.00 23.96 628 THR A N 1
ATOM 5148 C CA . THR A 1 628 ? 43.303 59.113 290.250 1.00 24.26 628 THR A CA 1
ATOM 5149 C C . THR A 1 628 ? 44.425 59.962 290.837 1.00 23.79 628 THR A C 1
ATOM 5150 O O . THR A 1 628 ? 45.145 59.517 291.722 1.00 23.90 628 THR A O 1
ATOM 5154 N N . VAL A 1 629 ? 44.603 61.163 290.307 1.00 24.06 629 VAL A N 1
ATOM 5155 C CA . VAL A 1 629 ? 45.603 62.094 290.826 1.00 24.57 629 VAL A CA 1
ATOM 5156 C C . VAL A 1 629 ? 45.014 63.489 290.818 1.00 24.90 629 VAL A C 1
ATOM 5157 O O . VAL A 1 629 ? 44.175 63.812 289.984 1.00 24.30 629 VAL A O 1
ATOM 5161 N N . VAL A 1 630 ? 45.477 64.313 291.745 1.00 25.41 630 VAL A N 1
ATOM 5162 C CA . VAL A 1 630 ? 44.968 65.656 291.904 1.00 26.07 630 VAL A CA 1
ATOM 5163 C C . VAL A 1 630 ? 45.816 66.616 291.078 1.00 26.26 630 VAL A C 1
ATOM 5164 O O . VAL A 1 630 ? 47.054 66.615 291.161 1.00 26.58 630 VAL A O 1
ATOM 5168 N N . PHE A 1 631 ? 45.139 67.398 290.238 1.00 26.30 631 PHE A N 1
ATOM 5169 C CA . PHE A 1 631 ? 45.755 68.535 289.556 1.00 26.21 631 PHE A CA 1
ATOM 5170 C C . PHE A 1 631 ? 44.865 69.757 289.764 1.00 26.63 631 PHE A C 1
ATOM 5171 O O . PHE A 1 631 ? 43.692 69.747 289.403 1.00 26.96 631 PHE A O 1
ATOM 5179 N N . GLU A 1 632 ? 45.444 70.802 290.341 1.00 28.29 632 GLU A N 1
ATOM 5180 C CA . GLU A 1 632 ? 44.736 72.042 290.615 1.00 30.19 632 GLU A CA 1
ATOM 5181 C C . GLU A 1 632 ? 45.633 73.200 290.197 1.00 29.96 632 GLU A C 1
ATOM 5182 O O . GLU A 1 632 ? 46.591 73.524 290.903 1.00 29.77 632 GLU A O 1
ATOM 5188 N N . PRO A 1 633 ? 45.333 73.828 289.046 1.00 30.51 633 PRO A N 1
ATOM 5189 C CA . PRO A 1 633 ? 46.106 75.005 288.667 1.00 31.23 633 PRO A CA 1
ATOM 5190 C C . PRO A 1 633 ? 45.703 76.189 289.543 1.00 32.87 633 PRO A C 1
ATOM 5191 O O . PRO A 1 633 ? 44.585 76.221 290.061 1.00 31.62 633 PRO A O 1
ATOM 5195 N N . GLN A 1 634 ? 46.624 77.125 289.742 1.00 35.45 634 GLN A N 1
ATOM 5196 C CA . GLN A 1 634 ? 46.339 78.300 290.566 1.00 37.49 634 GLN A CA 1
ATOM 5197 C C . GLN A 1 634 ? 45.585 79.349 289.744 1.00 35.09 634 GLN A C 1
ATOM 5198 O O . GLN A 1 634 ? 45.772 79.440 288.532 1.00 32.59 634 GLN A O 1
ATOM 5204 N N . ASN A 1 635 ? 44.717 80.105 290.418 1.00 33.89 635 ASN A N 1
ATOM 5205 C CA . ASN A 1 635 ? 44.005 81.244 289.829 1.00 33.95 635 ASN A CA 1
ATOM 5206 C C . ASN A 1 635 ? 43.203 80.829 288.596 1.00 32.31 635 ASN A C 1
ATOM 5207 O O . ASN A 1 635 ? 43.367 81.381 287.509 1.00 32.32 635 ASN A O 1
ATOM 5212 N N . ALA A 1 636 ? 42.344 79.837 288.789 1.00 30.79 636 ALA A N 1
ATOM 5213 C CA . ALA A 1 636 ? 41.554 79.276 287.704 1.00 29.76 636 ALA A CA 1
ATOM 5214 C C . ALA A 1 636 ? 40.341 78.566 288.249 1.00 28.70 636 ALA A C 1
ATOM 5215 O O . ALA A 1 636 ? 40.321 78.172 289.415 1.00 27.82 636 ALA A O 1
ATOM 5217 N N . GLU A 1 637 ? 39.325 78.402 287.412 1.00 28.38 637 GLU A N 1
ATOM 5218 C CA . GLU A 1 637 ? 38.155 77.634 287.812 1.00 29.65 637 GLU A CA 1
ATOM 5219 C C . GLU A 1 637 ? 37.850 76.495 286.844 1.00 27.99 637 GLU A C 1
ATOM 5220 O O . GLU A 1 637 ? 38.113 76.596 285.648 1.00 27.41 637 GLU A O 1
ATOM 5226 N N . LEU A 1 638 ? 37.321 75.408 287.401 1.00 26.63 638 LEU A N 1
ATOM 5227 C CA . LEU A 1 638 ? 36.945 74.219 286.647 1.00 27.14 638 LEU A CA 1
ATOM 5228 C C . LEU A 1 638 ? 35.813 74.510 285.688 1.00 26.23 638 LEU A C 1
ATOM 5229 O O . LEU A 1 638 ? 34.818 75.101 286.092 1.00 25.56 638 LEU A O 1
ATOM 5234 N N . VAL A 1 639 ? 35.957 74.055 284.443 1.00 25.06 639 VAL A N 1
ATOM 5235 C CA . VAL A 1 639 ? 34.877 74.091 283.445 1.00 25.01 639 VAL A CA 1
ATOM 5236 C C . VAL A 1 639 ? 34.388 72.675 283.109 1.00 24.31 639 VAL A C 1
ATOM 5237 O O . VAL A 1 639 ? 33.190 72.406 283.147 1.00 23.69 639 VAL A O 1
ATOM 5241 N N . ILE A 1 640 ? 35.319 71.784 282.775 1.00 23.91 640 ILE A N 1
ATOM 5242 C CA . ILE A 1 640 ? 35.016 70.389 282.446 1.00 24.03 640 ILE A CA 1
ATOM 5243 C C . ILE A 1 640 ? 35.805 69.472 283.387 1.00 23.80 640 ILE A C 1
ATOM 5244 O O . ILE A 1 640 ? 36.975 69.740 283.680 1.00 22.27 640 ILE A O 1
ATOM 5249 N N . GLY A 1 641 ? 35.170 68.388 283.832 1.00 24.24 641 GLY A N 1
ATOM 5250 C CA . GLY A 1 641 ? 35.840 67.350 284.627 1.00 25.52 641 GLY A CA 1
ATOM 5251 C C . GLY A 1 641 ? 36.000 67.693 286.098 1.00 26.45 641 GLY A C 1
ATOM 5252 O O . GLY A 1 641 ? 35.143 68.363 286.681 1.00 24.55 641 GLY A O 1
ATOM 5253 N N . SER A 1 642 ? 37.099 67.231 286.701 1.00 27.42 642 SER A N 1
ATOM 5254 C CA . SER A 1 642 ? 37.345 67.443 288.129 1.00 29.01 642 SER A CA 1
ATOM 5255 C C . SER A 1 642 ? 38.807 67.649 288.503 1.00 28.90 642 SER A C 1
ATOM 5256 O O . SER A 1 642 ? 39.728 67.313 287.753 1.00 27.42 642 SER A O 1
ATOM 5259 N N . MET A 1 643 ? 38.985 68.214 289.695 1.00 29.08 643 MET A N 1
ATOM 5260 C CA . MET A 1 643 ? 40.287 68.397 290.312 1.00 29.84 643 MET A CA 1
ATOM 5261 C C . MET A 1 643 ? 40.948 67.037 290.575 1.00 27.70 643 MET A C 1
ATOM 5262 O O . MET A 1 643 ? 42.166 66.912 290.476 1.00 26.63 643 MET A O 1
ATOM 5267 N N . CYS A 1 644 ? 40.134 66.039 290.915 1.00 26.59 644 CYS A N 1
ATOM 5268 C CA . CYS A 1 644 ? 40.577 64.648 290.990 1.00 27.99 644 CYS A CA 1
ATOM 5269 C C . CYS A 1 644 ? 40.473 64.006 289.605 1.00 25.64 644 CYS A C 1
ATOM 5270 O O . CYS A 1 644 ? 39.421 63.481 289.218 1.00 23.26 644 CYS A O 1
ATOM 5273 N N . LEU A 1 645 ? 41.574 64.082 288.858 1.00 24.15 645 LEU A N 1
ATOM 5274 C CA . LEU A 1 645 ? 41.648 63.516 287.509 1.00 24.14 645 LEU A CA 1
ATOM 5275 C C . LEU A 1 645 ? 41.648 62.009 287.545 1.00 22.91 645 LEU A C 1
ATOM 5276 O O . LEU A 1 645 ? 42.617 61.412 288.006 1.00 23.20 645 LEU A O 1
ATOM 5281 N N . GLY A 1 646 ? 40.591 61.391 287.026 1.00 22.00 646 GLY A N 1
ATOM 5282 C CA . GLY A 1 646 ? 40.547 59.931 286.899 1.00 21.41 646 GLY A CA 1
ATOM 5283 C C . GLY A 1 646 ? 41.572 59.358 285.930 1.00 20.60 646 GLY A C 1
ATOM 5284 O O . GLY A 1 646 ? 42.227 60.093 285.185 1.00 20.61 646 GLY A O 1
ATOM 5285 N N . ALA A 1 647 ? 41.728 58.039 285.960 1.00 20.38 647 ALA A N 1
ATOM 5286 C CA . ALA A 1 647 ? 42.529 57.328 284.965 1.00 20.37 647 ALA A CA 1
ATOM 5287 C C . ALA A 1 647 ? 41.974 57.596 283.563 1.00 20.23 647 ALA A C 1
ATOM 5288 O O . ALA A 1 647 ? 40.759 57.531 283.368 1.00 19.12 647 ALA A O 1
ATOM 5290 N N . ALA A 1 648 ? 42.855 57.915 282.610 1.00 19.79 648 ALA A N 1
ATOM 5291 C CA . ALA A 1 648 ? 42.460 58.212 281.218 1.00 20.35 648 ALA A CA 1
ATOM 5292 C C . ALA A 1 648 ? 41.399 59.333 281.119 1.00 20.42 648 ALA A C 1
ATOM 5293 O O . ALA A 1 648 ? 40.468 59.250 280.322 1.00 21.28 648 ALA A O 1
ATOM 5295 N N . ASP A 1 649 ? 41.574 60.381 281.920 1.00 20.40 649 ASP A N 1
ATOM 5296 C CA . ASP A 1 649 ? 40.575 61.433 282.100 1.00 20.20 649 ASP A CA 1
ATOM 5297 C C . ASP A 1 649 ? 41.156 62.787 281.703 1.00 19.29 649 ASP A C 1
ATOM 5298 O O . ASP A 1 649 ? 42.379 62.947 281.570 1.00 18.52 649 ASP A O 1
ATOM 5303 N N . VAL A 1 650 ? 40.252 63.748 281.510 1.00 18.64 650 VAL A N 1
ATOM 5304 C CA . VAL A 1 650 ? 40.558 65.097 281.062 1.00 18.52 650 VAL A CA 1
ATOM 5305 C C . VAL A 1 650 ? 39.861 66.081 282.001 1.00 18.22 650 VAL A C 1
ATOM 5306 O O . VAL A 1 650 ? 38.712 65.858 282.383 1.00 17.99 650 VAL A O 1
ATOM 5310 N N . ALA A 1 651 ? 40.553 67.156 282.369 1.00 17.89 651 ALA A N 1
ATOM 5311 C CA . ALA A 1 651 ? 39.909 68.303 283.011 1.00 18.31 651 ALA A CA 1
ATOM 5312 C C . ALA A 1 651 ? 40.308 69.578 282.280 1.00 19.03 651 ALA A C 1
ATOM 5313 O O . ALA A 1 651 ? 41.432 69.689 281.779 1.00 19.17 651 ALA A O 1
ATOM 5315 N N . ILE A 1 652 ? 39.376 70.530 282.223 1.00 19.81 652 ILE A N 1
ATOM 5316 C CA . ILE A 1 652 ? 39.577 71.801 281.528 1.00 20.53 652 ILE A CA 1
ATOM 5317 C C . ILE A 1 652 ? 39.211 72.945 282.481 1.00 21.24 652 ILE A C 1
ATOM 5318 O O . ILE A 1 652 ? 38.119 72.953 283.056 1.00 20.12 652 ILE A O 1
ATOM 5323 N N . TRP A 1 653 ? 40.141 73.886 282.631 1.00 22.25 653 TRP A N 1
ATOM 5324 C CA . TRP A 1 653 ? 40.027 75.018 283.542 1.00 23.20 653 TRP A CA 1
ATOM 5325 C C . TRP A 1 653 ? 40.164 76.314 282.742 1.00 24.07 653 TRP A C 1
ATOM 5326 O O . TRP A 1 653 ? 40.815 76.329 281.696 1.00 23.99 653 TRP A O 1
ATOM 5337 N N . LYS A 1 654 ? 39.575 77.395 283.250 1.00 24.91 654 LYS A N 1
ATOM 5338 C CA . LYS A 1 654 ? 39.776 78.733 282.689 1.00 26.92 654 LYS A CA 1
ATOM 5339 C C . LYS A 1 654 ? 40.457 79.640 283.709 1.00 28.31 654 LYS A C 1
ATOM 5340 O O . LYS A 1 654 ? 40.129 79.600 284.895 1.00 27.62 654 LYS A O 1
ATOM 5346 N N . LYS A 1 655 ? 41.415 80.438 283.244 1.00 30.16 655 LYS A N 1
ATOM 5347 C CA . LYS A 1 655 ? 42.115 81.384 284.103 1.00 33.86 655 LYS A CA 1
ATOM 5348 C C . LYS A 1 655 ? 41.148 82.470 284.583 1.00 36.43 655 LYS A C 1
ATOM 5349 O O . LYS A 1 655 ? 40.254 82.876 283.836 1.00 35.80 655 LYS A O 1
ATOM 5355 N N . GLN A 1 656 ? 41.313 82.905 285.832 1.00 40.61 656 GLN A N 1
ATOM 5356 C CA . GLN A 1 656 ? 40.435 83.923 286.434 1.00 44.73 656 GLN A CA 1
ATOM 5357 C C . GLN A 1 656 ? 40.886 85.322 286.031 1.00 44.99 656 GLN A C 1
ATOM 5358 O O . GLN A 1 656 ? 42.082 85.582 285.905 1.00 46.88 656 GLN A O 1
#

Radius of gyration: 25.37 Å; Cα contacts (8 Å, |Δi|>4): 1426; chains: 1; bounding box: 69×46×62 Å

InterPro domains:
  IPR003476 Glycoside hydrolase, family 42 [PIRSF001084] (2-655)
  IPR003476 Glycoside hydrolase, family 42 [PTHR36447] (3-655)
  IPR013529 Glycoside hydrolase, family 42, N-terminal [PF02449] (6-390)
  IPR013738 Beta-galactosidase trimerisation [PF08532] (411-601)
  IPR013780 Glycosyl hydrolase, all-beta [G3DSA:2.60.40.1180] (607-655)
  IPR017853 Glycoside hydrolase superfamily [SSF51445] (1-372)
  IPR029062 Class I glutamine amidotransferase-like [G3DSA:3.40.50.880] (409-605)
  IPR029062 Class I glutamine amidotransferase-like [SSF52317] (410-601)

Foldseek 3Di:
DAEAAEDELVQDDPVCQLVLLLLCVLLRHAEYEYDQQCQCVQPVDPPDGDCPSVVVNLVSNVVSNHAYAYEQNLFAHDPNLCVVCVQQAFADLVGHTDDPDATNGGQLLDPSSLVVSLVRLLVCLQVPLPPPRYQAYAYRAAPCPVNRLDGFGPSLLVLLLVLVCVVQVFLVSVCVLLVCVPPVNRDPGSVVDHQQGPDPDADRLLRQLSSLASSLVSVLVSLLSSLVSSCVRRPNHFYEYEYEFPDQSHFLLSSLVSGQAYEYADDQLQCLQAPPLDDPCQCVFQNQQHRLCRLVVVLQVRCQSNVNEYAHAEYQQFWWQPHPDTHGHDQLNSLLSVVVSVLQLHLYYYYPHQEQRCDDPTNVRHHCYYNVRHGDRSSVSSSVSSVLVVLVCVVVVHDSVVSSVFARAFQEEEEDESSQQSSCVSCVVAPPDHPVSQSSLLVVLCFLFQGRYHYHYLPDQNASHQHYEYAAQQEQDPNSLVSVVPHPHAYEYHANQCQAYPSGDGAPQGPPNSCCVVPPKHQPDKDAADPVDWFWKQAQQGTDTFDGIATQMDDPFDARMATPVRGHQWGHDQRYIYGHTRTDSVSSNSVVCVSCVSSVHHTDSDPPQKGWGDRHQKIKIFHSGQAWDADDDPQWAWRDDDRGAHHGGMTMIGHD

Organism: NCBI:txid2005043

Sequence (656 aa):
MKLGVCYYPEHWPKSRWVEDAQHMRRRIGIIQYVRVGEFSWSTIEPTPGELHWEWLDESLDILHSQGLKVILGTPTATPPKWLVDRHPSMLAKDEAGRVRGFGSRRHYTFASLEYREEECRRRRMVTMMAEERYGHHPAVASWQTDNEYGCHDTVLSYAEADLAAFRLWLAEKYGTVEALNKAWGNVFWSMDYRSFDDEIELPNLTVTEANPSHRLDFQRCCSDQVVAFNKLQVDILREHSAGRDLVHNYMGFFTAFDHHKVGQQDLDVASWDSYPLGSLDKEPLYTEEDEKHTYLRVGHPDAGAFHHDLYRGCGNNGRLWIMEQQPGPVNWAPHNPTPADGAVRLLWTWEAFSHGAELVSYFRWRQAPFGQEQMHAGLLRPDAQEAEAAKEATLVAQEVKVLAESIGLDADELMSLPSAGKVALMFDDYDACWSLDIQPQSRRAYRRYFFWCYRMYEAMRELGLSVDIVPSNAPLDMYELLVLPAQAHITPEELQNRLNSYQGVLLAGPRTGSKTETYQIPENLAPGPLASLLPLTVERVDALPEHTQPAVSGRWGAGKLKHWHEQIKTELPCLLKDDGGNNPVLMGEGRHYYLGSCIDNTLLKASLAKLSEEVAGLSTYYLPKGVRVRERGNNVIIFAFNYSSSNTVVFEPQNAELVIGSMCLGAADVAIWKKQ